Protein AF-A0A4Y8PX05-F1 (afdb_monomer_lite)

Radius of gyration: 33.34 Å; chains: 1; bounding box: 71×63×114 Å

Secondary structure (DSSP, 8-state):
--HHHHHHHHHHHHT--GGGEE-SPEE--SSPEEEES-TTS-BSSPPEEEEE--HHHHHHHHS--HHHHHTTSS---SPPPPPP-GGGTTS-GGGS-HHHHHHHHHHHHHHHHS-GGGGGGGHHHHHHHH-SEEEEEEEEEEEEE-TT-PEEEE-STT--EEEEEEEEEE-TT--EEE-SSEEEEEEEEEE---TT--S-S-S-SEEEEPPPPPPPPPPPPPPPPPPPPPPPPPEE-SSSEEEPPPPPPPPPPPPPPPPPPPPPPPPP---EEEEEEEEESEEEEEEE-PPPPPPPPPPPPPPPPPPPPPPPP-SSSPPPPPPPPPPPPPPPPPPPPPPPPPP--EEEEEEEE-TT-EEEE------PPPPPPPPPPPPPPPPSSSPPPPPPP-PPPPPPPPPPPPPEEEEE----

Foldseek 3Di:
DALVVLVVCLCVVQVNDPVQAAEDEAEFDDAEAECEPAPPDPHPRYWDKTWAAFLVSCLSNQADDLVCCVVVLDDADQDQDDADDPVCLPPDPVPDDPVVVVRLVSLSCCCRHHNNVRHVSCRSSNSVHDPRAMEIEHHYEHYEFDANGEYEYYYHPQHEYEYEYAEYEYEDLGAYEYQYLYEYRYAEYAYDDDPPDPDDRAPARYEFEWAEWAAWAAWAAWAEWAEWAEWAAWDDDPDATPGAWAETAETAETAEIAETGETAEFAATHEYEYEYAEFEAEHAYWFFTAEWHAWHEWHAWHEWHAFHFIHDADPHHDTHFTHEWHETHEIYETHATHFYYATAEYHAEYAYYDHNGDYYYGDDPHQHWHHWHHWYHWHQTHVGVHTHHTHHIYHTHHTHHGYYIYHYHYGHDHDD

pLDDT: mean 93.66, std 8.1, range [41.0, 98.75]

Structure (mmCIF, N/CA/C/O backbone):
data_AF-A0A4Y8PX05-F1
#
_entry.id   AF-A0A4Y8PX05-F1
#
loop_
_atom_site.group_PDB
_atom_site.id
_atom_site.type_symbol
_atom_site.label_atom_id
_atom_site.label_alt_id
_atom_site.label_comp_id
_atom_site.label_asym_id
_atom_site.label_entity_id
_atom_site.label_seq_id
_atom_site.pdbx_PDB_ins_code
_atom_site.Cartn_x
_atom_site.Cartn_y
_atom_site.Cartn_z
_atom_site.occupancy
_atom_site.B_iso_or_equiv
_atom_site.auth_seq_id
_atom_site.auth_comp_id
_atom_site.auth_asym_id
_atom_site.auth_atom_id
_atom_site.pdbx_PDB_model_num
ATOM 1 N N . MET A 1 1 ? -14.700 -0.938 29.124 1.00 70.81 1 MET A N 1
ATOM 2 C CA . MET A 1 1 ? -16.014 -1.398 28.616 1.00 70.81 1 MET A CA 1
ATOM 3 C C . MET A 1 1 ? -15.830 -2.664 27.802 1.00 70.81 1 MET A C 1
ATOM 5 O O . MET A 1 1 ? -14.813 -2.790 27.129 1.00 70.81 1 MET A O 1
ATOM 9 N N . ASN A 1 2 ? -16.780 -3.595 27.876 1.00 78.56 2 ASN A N 1
ATOM 10 C CA . ASN A 1 2 ? -16.803 -4.786 27.026 1.00 78.56 2 ASN A CA 1
ATOM 11 C C . ASN A 1 2 ? -17.489 -4.519 25.677 1.00 78.56 2 ASN A C 1
ATOM 13 O O . ASN A 1 2 ? -18.110 -3.474 25.488 1.00 78.56 2 ASN A O 1
ATOM 17 N N . THR A 1 3 ? -17.350 -5.440 24.724 1.00 86.75 3 THR A N 1
ATOM 18 C CA . THR A 1 3 ? -17.881 -5.292 23.357 1.00 86.75 3 THR A CA 1
ATOM 19 C C . THR A 1 3 ? -19.388 -5.047 23.340 1.00 86.75 3 THR A C 1
ATOM 21 O O . THR A 1 3 ? -19.842 -4.142 22.644 1.00 86.75 3 THR A O 1
ATOM 24 N N . GLN A 1 4 ? -20.165 -5.773 24.148 1.00 87.25 4 GLN A N 1
ATOM 25 C CA . GLN A 1 4 ? -21.619 -5.598 24.238 1.00 87.25 4 GLN A CA 1
ATOM 26 C C . GLN A 1 4 ? -22.018 -4.228 24.802 1.00 87.25 4 GLN A C 1
ATOM 28 O O . GLN A 1 4 ? -22.946 -3.597 24.291 1.00 87.25 4 GLN A O 1
ATOM 33 N N . GLN A 1 5 ? -21.306 -3.736 25.820 1.00 89.06 5 GLN A N 1
ATOM 34 C CA . GLN A 1 5 ? -21.501 -2.392 26.371 1.00 89.06 5 GLN A CA 1
ATOM 35 C C . GLN A 1 5 ? -21.210 -1.322 25.316 1.00 89.06 5 GLN A C 1
ATOM 37 O O . GLN A 1 5 ? -22.035 -0.431 25.126 1.00 89.06 5 GLN A O 1
ATOM 42 N N . ILE A 1 6 ? -20.087 -1.449 24.596 1.00 91.31 6 ILE A N 1
ATOM 43 C CA . ILE A 1 6 ? -19.709 -0.531 23.511 1.00 91.31 6 ILE A CA 1
ATOM 44 C C . ILE A 1 6 ? -20.804 -0.512 22.438 1.00 91.31 6 ILE A C 1
ATOM 46 O O . ILE A 1 6 ? -21.265 0.564 22.067 1.00 91.31 6 ILE A O 1
ATOM 50 N N . ARG A 1 7 ? -21.275 -1.682 21.979 1.00 92.19 7 ARG A N 1
ATOM 51 C CA . ARG A 1 7 ? -22.354 -1.780 20.979 1.00 92.19 7 ARG A CA 1
ATOM 52 C C . ARG A 1 7 ? -23.644 -1.132 21.461 1.00 92.19 7 ARG A C 1
AT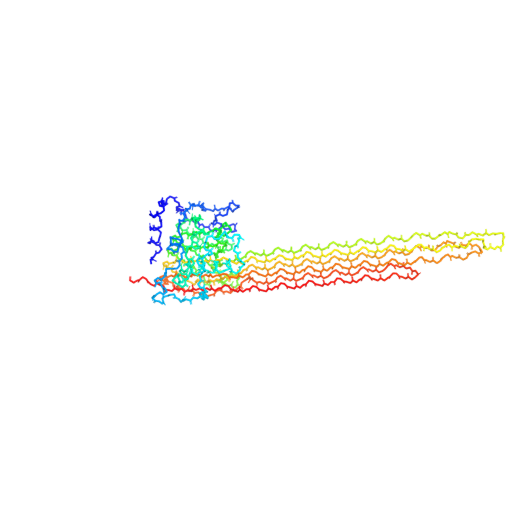OM 54 O O . ARG A 1 7 ? -24.192 -0.291 20.761 1.00 92.19 7 ARG A O 1
ATOM 61 N N . THR A 1 8 ? -24.101 -1.484 22.661 1.00 92.25 8 THR A N 1
ATOM 62 C CA . THR A 1 8 ? -25.366 -0.981 23.219 1.00 92.25 8 THR A CA 1
ATOM 63 C C . THR A 1 8 ? -25.339 0.541 23.353 1.00 92.25 8 THR A C 1
ATOM 65 O O . THR A 1 8 ? -26.287 1.220 22.959 1.00 92.25 8 THR A O 1
ATOM 68 N N . GLN A 1 9 ? -24.238 1.093 23.867 1.00 94.50 9 GLN A N 1
ATOM 69 C CA . GLN A 1 9 ? -24.075 2.538 24.003 1.00 94.50 9 GLN A CA 1
ATOM 70 C C . GLN A 1 9 ? -23.966 3.235 22.646 1.00 94.50 9 GLN A C 1
ATOM 72 O O . GLN A 1 9 ? -24.626 4.253 22.452 1.00 94.50 9 GLN A O 1
ATOM 77 N N . PHE A 1 10 ? -23.202 2.680 21.700 1.00 94.88 10 PHE A N 1
ATOM 78 C CA . PHE A 1 10 ? -23.080 3.219 20.344 1.00 94.88 10 PHE A CA 1
ATOM 79 C C . PHE A 1 10 ? -24.440 3.256 19.639 1.00 94.88 10 PHE A C 1
ATOM 81 O O . PHE A 1 10 ? -24.873 4.303 19.159 1.00 94.88 10 PHE A O 1
ATOM 88 N N . MET A 1 11 ? -25.159 2.133 19.643 1.00 93.94 11 MET A N 1
ATOM 89 C CA . MET A 1 11 ? -26.478 2.023 19.025 1.00 93.94 11 MET A CA 1
ATOM 90 C C . MET A 1 11 ? -27.483 2.976 19.667 1.00 93.94 11 MET A C 1
ATOM 92 O O . MET A 1 11 ? -28.186 3.690 18.957 1.00 93.94 11 MET A O 1
ATOM 96 N N . SER A 1 12 ? -27.493 3.076 20.999 1.00 95.62 12 SER A N 1
ATOM 97 C CA . SER A 1 12 ? -28.341 4.039 21.702 1.00 95.62 12 SER A CA 1
ATOM 98 C C . SER A 1 12 ? -27.972 5.491 21.383 1.00 95.62 12 SER A C 1
ATOM 100 O O . SER A 1 12 ? -28.872 6.312 21.216 1.00 95.62 12 SER A O 1
ATOM 102 N N . ARG A 1 13 ? -26.676 5.829 21.316 1.00 95.94 13 ARG A N 1
ATOM 103 C CA . ARG A 1 13 ? -26.191 7.198 21.071 1.00 95.94 13 ARG A CA 1
ATOM 104 C C . ARG A 1 13 ? -26.544 7.676 19.667 1.00 95.94 13 ARG A C 1
ATOM 106 O O . ARG A 1 13 ? -26.954 8.822 19.505 1.00 95.94 13 ARG A O 1
ATOM 113 N N . PHE A 1 14 ? -26.407 6.796 18.681 1.00 95.62 14 PHE A N 1
ATOM 114 C CA . PHE A 1 14 ? -26.618 7.113 17.268 1.00 95.62 14 PHE A CA 1
ATOM 115 C C . PHE A 1 14 ? -27.957 6.613 16.718 1.00 95.62 14 PHE A C 1
ATOM 117 O O . PHE A 1 14 ? -28.185 6.692 15.515 1.00 95.62 14 PHE A O 1
ATOM 124 N N . GLN A 1 15 ? -28.852 6.144 17.595 1.00 94.56 15 GLN A N 1
ATOM 125 C CA . GLN A 1 15 ? -30.208 5.689 17.259 1.00 94.56 15 GLN A CA 1
ATOM 126 C C . GLN A 1 15 ? -30.222 4.592 16.180 1.00 94.56 15 GLN A C 1
ATOM 128 O O . GLN A 1 15 ? -31.078 4.567 15.299 1.00 94.56 15 GLN A O 1
ATOM 133 N N . ILE A 1 16 ? -29.251 3.684 16.252 1.00 93.75 16 ILE A N 1
ATOM 134 C CA . ILE A 1 16 ? -29.120 2.549 15.340 1.00 93.75 16 ILE A CA 1
ATOM 135 C C . ILE A 1 16 ? -29.913 1.384 15.918 1.00 93.75 16 ILE A C 1
ATOM 137 O O . ILE A 1 16 ? -29.830 1.099 17.112 1.00 93.75 16 ILE A O 1
ATOM 141 N N . SER A 1 17 ? -30.676 0.710 15.065 1.00 91.50 17 SER A N 1
ATOM 142 C CA . SER A 1 17 ? -31.491 -0.436 15.448 1.00 91.50 17 SER A CA 1
ATOM 143 C C . SER A 1 17 ? -30.788 -1.760 15.112 1.00 91.50 17 SER A C 1
ATOM 145 O O . SER A 1 17 ? -29.835 -1.803 14.338 1.00 91.50 17 SER A O 1
ATOM 147 N N . ASP A 1 18 ? -31.247 -2.855 15.717 1.00 90.31 18 ASP A N 1
ATOM 148 C CA . ASP A 1 18 ? -30.697 -4.207 15.532 1.00 90.31 18 ASP A CA 1
ATOM 149 C C . ASP A 1 18 ? -30.927 -4.793 14.127 1.00 90.31 18 ASP A C 1
ATOM 151 O O . ASP A 1 18 ? -30.378 -5.849 13.798 1.00 90.31 18 ASP A O 1
ATOM 155 N N . ASP A 1 19 ? -31.730 -4.121 13.300 1.00 92.50 19 ASP A N 1
ATOM 156 C CA . ASP A 1 19 ? -32.019 -4.489 11.911 1.00 92.50 19 ASP A CA 1
ATOM 157 C C . ASP A 1 19 ? -30.793 -4.431 10.989 1.00 92.50 19 ASP A C 1
ATOM 159 O O . ASP A 1 19 ? -30.768 -5.117 9.969 1.00 92.50 19 ASP A O 1
ATOM 163 N N . ILE A 1 20 ? -29.753 -3.677 11.363 1.00 92.81 20 ILE A N 1
ATOM 164 C CA . ILE A 1 20 ? -28.499 -3.610 10.600 1.00 92.81 20 ILE A CA 1
ATOM 165 C C . ILE A 1 20 ? -27.630 -4.866 10.754 1.00 92.81 20 ILE A C 1
ATOM 167 O O . ILE A 1 20 ? -26.645 -5.028 10.033 1.00 92.81 20 ILE A O 1
ATOM 171 N N . VAL A 1 21 ? -27.941 -5.728 11.727 1.00 94.81 21 VAL A N 1
ATOM 172 C CA . VAL A 1 21 ? -27.135 -6.910 12.040 1.00 94.81 21 VAL A CA 1
ATOM 173 C C . VAL A 1 21 ? -27.549 -8.064 11.138 1.00 94.81 21 VAL A C 1
ATOM 175 O O . VAL A 1 21 ? -28.668 -8.567 11.230 1.00 94.81 21 VAL A O 1
ATOM 178 N N . HIS A 1 22 ? -26.618 -8.545 10.321 1.00 96.69 22 HIS A N 1
ATOM 179 C CA . HIS A 1 22 ? -26.801 -9.756 9.534 1.00 96.69 22 HIS A CA 1
ATOM 180 C C . HIS A 1 22 ? -26.912 -10.979 10.462 1.00 96.69 22 HIS A C 1
ATOM 182 O O . HIS A 1 22 ? -25.967 -11.307 11.180 1.00 96.69 22 HIS A O 1
ATOM 188 N N . LYS A 1 23 ? -28.087 -11.620 10.489 1.00 94.75 23 LYS A N 1
ATOM 189 C CA . LYS A 1 23 ? -28.415 -12.686 11.455 1.00 94.75 23 LYS A CA 1
ATOM 190 C C . LYS A 1 23 ? -28.062 -14.097 10.974 1.00 94.75 23 LYS A C 1
ATOM 192 O O . LYS A 1 23 ? -27.957 -14.996 11.799 1.00 94.75 23 LYS A O 1
ATOM 197 N N . GLU A 1 24 ? -27.913 -14.309 9.668 1.00 95.94 24 GLU A N 1
ATOM 198 C CA . GLU A 1 24 ? -27.517 -15.613 9.128 1.00 95.94 24 GLU A CA 1
ATOM 199 C C . GLU A 1 24 ? -26.008 -15.837 9.290 1.00 95.94 24 GLU A C 1
ATOM 201 O O . GLU A 1 24 ? -25.225 -14.890 9.385 1.00 95.94 24 GLU A O 1
ATOM 206 N N . THR A 1 25 ? -25.585 -17.101 9.339 1.00 97.88 25 THR A N 1
ATOM 207 C CA . THR A 1 25 ? -24.159 -17.430 9.388 1.00 97.88 25 THR A CA 1
ATOM 208 C C . THR A 1 25 ? -23.519 -17.171 8.031 1.00 97.88 25 THR A C 1
ATOM 210 O O . THR A 1 25 ? -23.842 -17.826 7.039 1.00 97.88 25 THR A O 1
ATOM 213 N N . ILE A 1 26 ? -22.540 -16.273 7.998 1.00 98.38 26 ILE A N 1
ATOM 214 C CA . ILE A 1 26 ? -21.726 -16.030 6.808 1.00 98.38 26 ILE A CA 1
ATOM 215 C C . ILE A 1 26 ? -20.645 -17.104 6.758 1.00 98.38 26 ILE A C 1
ATOM 217 O O . ILE A 1 26 ? -19.838 -17.205 7.673 1.00 98.38 26 ILE A O 1
ATOM 221 N N . THR A 1 27 ? -20.594 -17.893 5.688 1.00 98.12 27 THR A N 1
ATOM 222 C CA . THR A 1 27 ? -19.503 -18.854 5.456 1.00 98.12 27 THR A CA 1
ATOM 223 C C . THR A 1 27 ? -18.728 -18.438 4.218 1.00 98.12 27 THR A C 1
ATOM 225 O O . THR A 1 27 ? -19.323 -18.298 3.149 1.00 98.12 27 THR A O 1
ATOM 228 N N . THR A 1 28 ? -17.416 -18.235 4.343 1.00 97.69 28 THR A N 1
ATOM 229 C CA . THR A 1 28 ? -16.597 -17.847 3.190 1.00 97.69 28 THR A CA 1
ATOM 230 C C . THR A 1 28 ? -16.446 -19.015 2.215 1.00 97.69 28 THR A C 1
ATOM 232 O O . THR A 1 28 ? -16.200 -20.151 2.624 1.00 97.69 28 THR A O 1
ATOM 235 N N . ALA A 1 29 ? -16.620 -18.756 0.919 1.00 94.88 29 ALA A N 1
ATOM 236 C CA . ALA A 1 29 ? -16.540 -19.767 -0.134 1.00 94.88 29 ALA A CA 1
ATOM 237 C C . ALA A 1 29 ? -16.280 -19.123 -1.505 1.00 94.88 29 ALA A C 1
ATOM 239 O O . ALA A 1 29 ? -16.597 -17.954 -1.713 1.00 94.88 29 ALA A O 1
ATOM 240 N N . ASN A 1 30 ? -15.788 -19.918 -2.462 1.00 92.38 30 ASN A N 1
ATOM 241 C CA . ASN A 1 30 ? -15.568 -19.518 -3.860 1.00 92.38 30 ASN A CA 1
ATOM 242 C C . ASN A 1 30 ? -14.618 -18.314 -4.027 1.00 92.38 30 ASN A C 1
ATOM 244 O O . ASN A 1 30 ? -14.837 -17.456 -4.880 1.00 92.38 30 ASN A O 1
ATOM 248 N N . GLY A 1 31 ? -13.549 -18.269 -3.230 1.00 92.12 31 GLY A N 1
ATOM 249 C CA . GLY A 1 31 ? -12.584 -17.175 -3.195 1.00 92.12 31 GLY A CA 1
ATOM 250 C C . GLY A 1 31 ? -12.830 -16.206 -2.039 1.00 92.12 31 GLY A C 1
ATOM 251 O O . GLY A 1 31 ? -13.336 -16.579 -0.980 1.00 92.12 31 GLY A O 1
ATOM 252 N N . ALA A 1 32 ? -12.412 -14.954 -2.220 1.00 93.88 32 ALA A N 1
ATOM 253 C CA . ALA A 1 32 ? -12.525 -13.922 -1.197 1.00 93.88 32 ALA A CA 1
ATOM 254 C C . ALA A 1 32 ? -13.992 -13.538 -0.939 1.00 93.88 32 ALA A C 1
ATOM 256 O O . ALA A 1 32 ? -14.739 -13.232 -1.866 1.00 93.88 32 ALA A O 1
ATOM 257 N N . THR A 1 33 ? -14.394 -13.517 0.332 1.00 97.31 33 THR A N 1
ATOM 258 C CA . THR A 1 33 ? -15.701 -13.006 0.768 1.00 97.31 33 THR A CA 1
ATOM 259 C C . THR A 1 33 ? -15.518 -11.622 1.368 1.00 97.31 33 THR A C 1
ATOM 261 O O . THR A 1 33 ? -14.774 -11.467 2.334 1.00 97.31 33 THR A O 1
ATOM 264 N N . TYR A 1 34 ? -16.199 -10.622 0.813 1.00 96.69 34 TYR A N 1
ATOM 265 C CA . TYR A 1 34 ? -16.046 -9.229 1.221 1.00 96.69 34 TYR A CA 1
ATOM 266 C C . TYR A 1 34 ? -17.139 -8.815 2.202 1.00 96.69 34 TYR A C 1
ATOM 268 O O . TYR A 1 34 ? -18.327 -8.973 1.928 1.00 96.69 34 TYR A O 1
ATOM 276 N N . ILE A 1 35 ? -16.729 -8.218 3.317 1.00 97.44 35 ILE A N 1
ATOM 277 C CA . ILE A 1 35 ? -17.552 -7.297 4.097 1.00 97.44 35 ILE A CA 1
ATOM 278 C C . ILE A 1 35 ? -16.902 -5.930 3.899 1.00 97.44 35 ILE A C 1
ATOM 280 O O . ILE A 1 35 ? -15.821 -5.670 4.427 1.00 97.44 35 ILE A O 1
ATOM 284 N N . SER A 1 36 ? -17.508 -5.107 3.046 1.00 95.88 36 SER A N 1
ATOM 285 C CA . SER A 1 36 ? -16.877 -3.904 2.509 1.00 95.88 36 SER A CA 1
ATOM 286 C C . SER A 1 36 ? -17.795 -2.688 2.502 1.00 95.88 36 SER A C 1
ATOM 288 O O . SER A 1 36 ? -18.984 -2.784 2.188 1.00 95.88 36 SER A O 1
ATOM 290 N N . ALA A 1 37 ? -17.205 -1.530 2.805 1.00 94.88 37 ALA A N 1
ATOM 291 C CA . ALA A 1 37 ? -17.809 -0.220 2.580 1.00 94.88 37 ALA A CA 1
ATOM 292 C C . ALA A 1 37 ? -17.527 0.344 1.172 1.00 94.88 37 ALA A C 1
ATOM 294 O O . ALA A 1 37 ? -18.090 1.379 0.809 1.00 94.88 37 ALA A O 1
ATOM 295 N N . HIS A 1 38 ? -16.655 -0.296 0.387 1.00 92.19 38 HIS A N 1
ATOM 296 C CA . HIS A 1 38 ? -16.321 0.150 -0.961 1.00 92.19 38 HIS A CA 1
ATOM 297 C C . HIS A 1 38 ? -17.469 -0.164 -1.937 1.00 92.19 38 HIS A C 1
ATOM 299 O O . HIS A 1 38 ? -17.958 -1.295 -1.957 1.00 92.19 38 HIS A O 1
ATOM 305 N N . PRO A 1 39 ? -17.911 0.798 -2.769 1.00 89.62 39 PRO A N 1
ATOM 306 C CA . PRO A 1 39 ? -19.072 0.612 -3.643 1.00 89.62 39 PRO A CA 1
ATOM 307 C C . PRO A 1 39 ? -18.864 -0.432 -4.749 1.00 89.62 39 PRO A C 1
ATOM 309 O O . PRO A 1 39 ? -19.841 -1.019 -5.210 1.00 89.62 39 PRO A O 1
ATOM 312 N N . ASP A 1 40 ? -17.615 -0.667 -5.159 1.00 90.50 40 ASP A N 1
ATOM 313 C CA . ASP A 1 40 ? -17.284 -1.630 -6.221 1.00 90.50 40 ASP A CA 1
ATOM 314 C C . ASP A 1 40 ? -17.103 -3.068 -5.706 1.00 90.50 40 ASP A C 1
ATOM 316 O O . ASP A 1 40 ? -17.018 -4.004 -6.503 1.00 90.50 40 ASP A O 1
ATOM 320 N N . ASP A 1 41 ? -17.071 -3.265 -4.385 1.00 90.19 41 ASP A N 1
ATOM 321 C CA . ASP A 1 41 ? -16.949 -4.593 -3.795 1.00 90.19 41 ASP A CA 1
ATOM 322 C C . ASP A 1 41 ? -18.327 -5.246 -3.660 1.00 90.19 41 ASP A C 1
ATOM 324 O O . ASP A 1 41 ? -19.294 -4.650 -3.175 1.00 90.19 41 ASP A O 1
ATOM 328 N N . GLN A 1 42 ? -18.420 -6.530 -4.007 1.00 92.62 42 GLN A N 1
ATOM 329 C CA . GLN A 1 42 ? -19.632 -7.310 -3.774 1.00 92.62 42 GLN A CA 1
ATOM 330 C C . GLN A 1 42 ? -19.723 -7.727 -2.295 1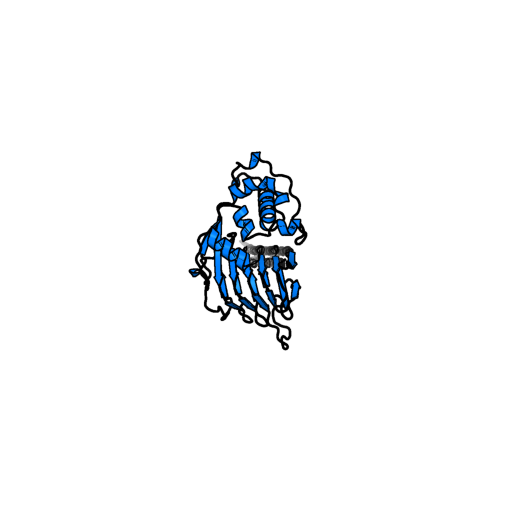.00 92.62 42 GLN A C 1
ATOM 332 O O . GLN A 1 42 ? -19.427 -8.865 -1.931 1.00 92.62 42 GLN A O 1
ATOM 337 N N . SER A 1 43 ? -20.121 -6.786 -1.436 1.00 96.00 43 SER A N 1
ATOM 338 C CA . SER A 1 43 ? -20.213 -7.008 0.010 1.00 96.00 43 SER A CA 1
ATOM 339 C C . SER A 1 43 ? -21.400 -7.897 0.402 1.00 96.00 43 SER A C 1
ATOM 341 O O . SER A 1 43 ? -22.538 -7.650 -0.011 1.00 96.00 43 SER A O 1
ATOM 343 N N . VAL A 1 44 ? -21.159 -8.892 1.264 1.00 96.62 44 VAL A N 1
ATOM 344 C CA . VAL A 1 44 ? -22.216 -9.758 1.824 1.00 96.62 44 VAL A CA 1
ATOM 345 C C . VAL A 1 44 ? -23.001 -9.088 2.958 1.00 96.62 44 VAL A C 1
ATOM 347 O O . VAL A 1 44 ? -24.144 -9.460 3.218 1.00 96.62 44 VAL A O 1
ATOM 350 N N . VAL A 1 45 ? -22.432 -8.058 3.595 1.00 96.25 45 VAL A N 1
ATOM 351 C CA . VAL A 1 45 ? -23.119 -7.202 4.578 1.00 96.25 45 VAL A CA 1
ATOM 352 C C . VAL A 1 45 ? -23.044 -5.760 4.103 1.00 96.25 45 VAL A C 1
ATOM 354 O O . VAL A 1 45 ? -21.961 -5.216 3.899 1.00 96.25 45 VAL A O 1
ATOM 357 N N . LYS A 1 46 ? -24.197 -5.121 3.911 1.00 91.88 46 LYS A N 1
ATOM 358 C CA . LYS A 1 46 ? -24.237 -3.734 3.437 1.00 91.88 46 LYS A CA 1
ATOM 359 C C . LYS A 1 46 ? -23.813 -2.767 4.549 1.00 91.88 46 LYS A C 1
ATOM 361 O O . LYS A 1 46 ? -24.208 -2.979 5.696 1.00 91.88 46 LYS A O 1
ATOM 366 N N . PRO A 1 47 ? -23.064 -1.701 4.227 1.00 95.62 47 PRO A N 1
ATOM 367 C CA . PRO A 1 47 ? -22.707 -0.688 5.206 1.00 95.62 47 PRO A CA 1
ATOM 368 C C . PRO A 1 47 ? -23.916 0.171 5.591 1.00 95.62 47 PRO A C 1
ATOM 370 O O . PRO A 1 47 ? -24.650 0.662 4.731 1.00 95.62 47 PRO A O 1
ATOM 373 N N . THR A 1 48 ? -24.067 0.412 6.890 1.00 95.94 48 THR A N 1
ATOM 374 C CA . THR A 1 48 ? -24.895 1.486 7.442 1.00 95.94 48 THR A CA 1
ATOM 375 C C . THR A 1 48 ? -23.990 2.661 7.776 1.00 95.94 48 THR A C 1
ATOM 377 O O . THR A 1 48 ? -23.042 2.520 8.546 1.00 95.94 48 THR A O 1
ATOM 380 N N . PHE A 1 49 ? -24.272 3.829 7.209 1.00 95.31 49 PHE A N 1
ATOM 381 C CA . PHE A 1 49 ? -23.462 5.019 7.446 1.00 95.31 49 PHE A CA 1
ATOM 382 C C . PHE A 1 49 ? -23.996 5.840 8.616 1.00 95.31 49 PHE A C 1
ATOM 384 O O . PHE A 1 49 ? -25.178 6.175 8.665 1.00 95.31 49 PHE A O 1
ATOM 391 N N . VAL A 1 50 ? -23.098 6.205 9.527 1.00 96.00 50 VAL A N 1
ATOM 392 C CA . VAL A 1 50 ? -23.403 6.947 10.752 1.00 96.00 50 VAL A CA 1
ATOM 393 C C . VAL A 1 50 ? -22.555 8.210 10.785 1.00 96.00 50 VAL A C 1
ATOM 395 O O . VAL A 1 50 ? -21.341 8.153 10.598 1.00 96.00 50 VAL A O 1
ATOM 398 N N . THR A 1 51 ? -23.170 9.365 11.026 1.00 96.38 51 THR A N 1
ATOM 399 C CA . THR A 1 51 ? -22.423 10.613 11.218 1.00 96.38 51 THR A CA 1
ATOM 400 C C . THR A 1 51 ? -21.898 10.685 12.647 1.00 96.38 51 THR A C 1
ATOM 402 O O . THR A 1 51 ? -22.679 10.720 13.596 1.00 96.38 51 THR A O 1
ATOM 405 N N . ILE A 1 52 ? -20.577 10.749 12.793 1.00 96.62 52 ILE A N 1
ATOM 406 C CA . ILE A 1 52 ? -19.900 10.924 14.076 1.00 96.62 52 ILE A CA 1
ATOM 407 C C . ILE A 1 52 ? -19.571 12.412 14.245 1.00 96.62 52 ILE A C 1
ATOM 409 O O . ILE A 1 52 ? -18.802 12.954 13.444 1.00 96.62 52 ILE A O 1
ATOM 413 N N . PRO A 1 53 ? -20.164 13.103 15.236 1.00 96.62 53 PRO A N 1
ATOM 414 C CA . PRO A 1 53 ? -20.094 14.557 15.312 1.00 96.62 53 PRO A CA 1
ATOM 415 C C . PRO A 1 53 ? -18.781 15.061 15.910 1.00 96.62 53 PRO A C 1
ATOM 417 O O . PRO A 1 53 ? -18.367 16.176 15.589 1.00 96.62 53 PRO A O 1
ATOM 420 N N . SER A 1 54 ? -18.117 14.266 16.753 1.00 97.19 54 SER A N 1
ATOM 421 C CA . SER A 1 54 ? -16.900 14.693 17.434 1.00 97.19 54 SER A CA 1
ATOM 422 C C . SER A 1 54 ? -15.799 13.643 17.457 1.00 97.19 54 SER A C 1
ATOM 424 O O . SER A 1 54 ? -16.051 12.437 17.389 1.00 97.19 54 SER A O 1
ATOM 426 N N . ILE A 1 55 ? -14.562 14.120 17.608 1.00 96.75 55 ILE A N 1
ATOM 427 C CA . ILE A 1 55 ? -13.404 13.248 17.815 1.00 96.75 55 ILE A CA 1
ATOM 428 C C . ILE A 1 55 ? -13.501 12.449 19.122 1.00 96.75 55 ILE A C 1
ATOM 430 O O . ILE A 1 55 ? -13.011 11.322 19.187 1.00 96.75 55 ILE A O 1
ATOM 434 N N . ASP A 1 56 ? -14.161 12.995 20.145 1.00 97.12 56 ASP A N 1
ATOM 435 C CA . ASP A 1 56 ? -14.369 12.303 21.418 1.00 97.12 56 ASP A CA 1
ATOM 436 C C . ASP A 1 56 ? -15.311 11.112 21.247 1.00 97.12 56 ASP A C 1
ATOM 438 O O . ASP A 1 56 ? -14.969 10.014 21.681 1.00 97.12 56 ASP A O 1
ATOM 442 N N . ASP A 1 57 ? -16.435 11.295 20.542 1.00 95.56 57 ASP A N 1
ATOM 443 C CA . ASP A 1 57 ? -17.337 10.184 20.216 1.00 95.56 57 ASP A CA 1
ATOM 444 C C . ASP A 1 57 ? -16.599 9.126 19.378 1.00 95.56 57 ASP A C 1
ATOM 446 O O . ASP A 1 57 ? -16.747 7.922 19.592 1.00 95.56 57 ASP A O 1
ATOM 450 N N . PHE A 1 58 ? -15.751 9.558 18.439 1.00 95.31 58 PHE A N 1
ATOM 451 C CA . PHE A 1 58 ? -14.965 8.630 17.629 1.00 95.31 58 PHE A CA 1
ATOM 452 C C . PHE A 1 58 ? -13.946 7.842 18.467 1.00 95.31 58 PHE A C 1
ATOM 454 O O . PHE A 1 58 ? -13.808 6.632 18.281 1.00 95.31 58 PHE A O 1
ATOM 461 N N . LYS A 1 59 ? -13.278 8.482 19.435 1.00 94.81 59 LYS A N 1
ATOM 462 C CA . LYS A 1 59 ? -12.372 7.807 20.378 1.00 94.81 59 LYS A CA 1
ATOM 463 C C . LYS A 1 59 ? -13.126 6.848 21.298 1.00 94.81 59 LYS A C 1
ATOM 465 O O . LYS A 1 59 ? -12.644 5.741 21.522 1.00 94.81 59 LYS A O 1
ATOM 470 N N . GLU A 1 60 ? -14.284 7.249 21.819 1.00 93.19 60 GLU A N 1
ATOM 471 C CA . GLU A 1 60 ? -15.084 6.454 22.758 1.00 93.19 60 GLU A CA 1
ATOM 472 C C . GLU A 1 60 ? -15.451 5.083 22.168 1.00 93.19 60 GLU A C 1
ATOM 474 O O . GLU A 1 60 ? -15.290 4.055 22.833 1.00 93.19 60 GLU A O 1
ATOM 479 N N . PHE A 1 61 ? -15.869 5.048 20.899 1.00 90.94 61 PHE A N 1
ATOM 480 C CA . PHE A 1 61 ? -16.345 3.817 20.258 1.00 90.94 61 PHE A CA 1
ATOM 481 C C . PHE A 1 61 ? -15.299 3.130 19.364 1.00 90.94 61 PHE A C 1
ATOM 483 O O . PHE A 1 61 ? -15.240 1.896 19.321 1.00 90.94 61 PHE A O 1
ATOM 490 N N . GLY A 1 62 ? -14.450 3.904 18.682 1.00 88.44 62 GLY A N 1
ATOM 491 C CA . GLY A 1 62 ? -13.451 3.414 17.723 1.00 88.44 62 GLY A CA 1
ATOM 492 C C . GLY A 1 62 ? -12.009 3.363 18.241 1.00 88.44 62 GLY A C 1
ATOM 493 O O . GLY A 1 62 ? -11.165 2.686 17.650 1.00 88.44 62 GLY A O 1
ATOM 494 N N . GLY A 1 63 ? -11.715 4.055 19.343 1.00 91.31 63 GLY A N 1
ATOM 495 C CA . GLY A 1 63 ? -10.361 4.271 19.852 1.00 91.31 63 GLY A CA 1
ATOM 496 C C . GLY A 1 63 ? -9.988 3.466 21.098 1.00 91.31 63 GLY A C 1
ATOM 497 O O . GLY A 1 63 ? -10.752 2.654 21.622 1.00 91.31 63 GLY A O 1
ATOM 498 N N . ASN A 1 64 ? -8.774 3.692 21.595 1.00 90.75 64 ASN A N 1
ATOM 499 C CA . ASN A 1 64 ? -8.317 3.150 22.873 1.00 90.75 64 ASN A CA 1
ATOM 500 C C . ASN A 1 64 ? -8.706 4.115 24.011 1.00 90.75 64 ASN A C 1
ATOM 502 O O . ASN A 1 64 ? -8.353 5.299 23.938 1.00 90.75 64 ASN A O 1
ATOM 506 N N . PRO A 1 65 ? -9.419 3.651 25.059 1.00 91.06 65 PRO A N 1
ATOM 507 C CA . PRO A 1 65 ? -9.785 4.497 26.192 1.00 91.06 65 PRO A CA 1
ATOM 508 C C . PRO A 1 65 ? -8.556 5.011 26.950 1.00 91.06 65 PRO A C 1
ATOM 510 O O . PRO A 1 65 ? -7.642 4.242 27.248 1.00 91.06 65 PRO A O 1
ATOM 513 N N . ASP A 1 66 ? -8.566 6.292 27.329 1.00 92.44 66 ASP A N 1
ATOM 514 C CA . ASP A 1 66 ? -7.469 6.909 28.092 1.00 92.44 66 ASP A CA 1
ATOM 515 C C . ASP A 1 66 ? -7.266 6.273 29.473 1.00 92.44 66 ASP A C 1
ATOM 517 O O . ASP A 1 66 ? -6.141 6.219 29.964 1.00 92.44 66 ASP A O 1
ATOM 521 N N . GLU A 1 67 ? -8.336 5.748 30.075 1.00 90.88 67 GLU A N 1
ATOM 522 C CA . GLU A 1 67 ? -8.281 5.051 31.362 1.00 90.88 67 GLU A CA 1
ATOM 523 C C . GLU A 1 67 ? -7.299 3.876 31.334 1.00 90.88 67 GLU A C 1
ATOM 525 O O . GLU A 1 67 ? -6.558 3.689 32.292 1.00 90.88 67 GLU A O 1
ATOM 530 N N . LEU A 1 68 ? -7.204 3.151 30.213 1.00 89.25 68 LEU A N 1
ATOM 531 C CA . LEU A 1 68 ? -6.276 2.026 30.096 1.00 89.25 68 LEU A CA 1
ATOM 532 C C . LEU A 1 68 ? -4.807 2.475 30.111 1.00 89.25 68 LEU A C 1
ATOM 534 O O . LEU A 1 68 ? -3.939 1.721 30.541 1.00 89.25 68 LEU A O 1
ATOM 538 N N . TYR A 1 69 ? -4.511 3.697 29.664 1.00 90.31 69 TYR A N 1
ATOM 539 C CA . TYR A 1 69 ? -3.174 4.280 29.798 1.00 90.31 69 TYR A CA 1
ATOM 540 C C . TYR A 1 69 ? -2.933 4.769 31.226 1.00 90.31 69 TYR A C 1
ATOM 542 O O . TYR A 1 69 ? -1.868 4.526 31.785 1.00 90.31 69 TYR A O 1
ATOM 550 N N . ALA A 1 70 ? -3.937 5.398 31.846 1.00 88.69 70 ALA A N 1
ATOM 551 C CA . ALA A 1 70 ? -3.851 5.872 33.227 1.00 88.69 70 ALA A CA 1
ATOM 552 C C . ALA A 1 70 ? -3.641 4.727 34.237 1.00 88.69 70 ALA A C 1
ATOM 554 O O . ALA A 1 70 ? -2.945 4.905 35.237 1.00 88.69 70 ALA A O 1
ATOM 555 N N . THR A 1 71 ? -4.198 3.542 33.967 1.00 87.25 71 THR A N 1
ATOM 556 C CA . THR A 1 71 ? -4.027 2.328 34.782 1.00 87.25 71 THR A CA 1
ATOM 557 C C . THR A 1 71 ? -2.831 1.465 34.360 1.00 87.25 71 THR A C 1
ATOM 559 O O . THR A 1 71 ? -2.620 0.401 34.940 1.00 87.25 71 THR A O 1
ATOM 562 N N . ASN A 1 72 ? -2.022 1.908 33.386 1.00 85.44 72 ASN A N 1
ATOM 563 C CA . ASN A 1 72 ? -0.897 1.166 32.793 1.00 85.44 72 ASN A CA 1
ATOM 564 C C . ASN A 1 72 ? -1.273 -0.197 32.177 1.00 85.44 72 ASN A C 1
ATOM 566 O O . ASN A 1 72 ? -0.414 -1.062 32.006 1.00 85.44 72 ASN A O 1
ATOM 570 N N . GLN A 1 73 ? -2.542 -0.396 31.817 1.00 84.75 73 GLN A N 1
ATOM 571 C CA . GLN A 1 73 ? -2.983 -1.552 31.031 1.00 84.75 73 GLN A CA 1
ATOM 572 C C . GLN A 1 73 ? -2.577 -1.423 29.555 1.00 84.75 73 GLN A C 1
ATOM 574 O O . GLN A 1 73 ? -2.407 -2.431 28.875 1.00 84.75 73 GLN A O 1
ATOM 579 N N . LEU A 1 74 ? -2.380 -0.191 29.074 1.00 86.38 74 LEU A N 1
ATOM 580 C CA . LEU A 1 74 ? -1.759 0.136 27.793 1.00 86.38 74 LEU A CA 1
ATOM 581 C C . LEU A 1 74 ? -0.528 1.019 28.007 1.00 86.38 74 LEU A C 1
ATOM 583 O O . LEU A 1 74 ? -0.552 1.969 28.786 1.00 86.38 74 LEU A O 1
ATOM 587 N N . SER A 1 75 ? 0.541 0.742 27.261 1.00 85.44 75 SER A N 1
ATOM 588 C CA . SER A 1 75 ? 1.735 1.593 27.243 1.00 85.44 75 SER A CA 1
ATOM 589 C C . SER A 1 75 ? 1.600 2.722 26.221 1.00 85.44 75 SER A C 1
ATOM 591 O O . SER A 1 75 ? 1.112 2.518 25.102 1.00 85.44 75 SER A O 1
ATOM 593 N N . VAL A 1 76 ? 2.080 3.914 26.583 1.00 86.88 76 VAL A N 1
ATOM 594 C CA . VAL A 1 76 ? 2.253 5.021 25.633 1.00 86.88 76 VAL A CA 1
ATOM 595 C C . VAL A 1 76 ? 3.282 4.606 24.582 1.00 86.88 76 VAL A C 1
ATOM 597 O O . VAL A 1 76 ? 4.373 4.155 24.922 1.00 86.88 76 VAL A O 1
ATOM 600 N N . HIS A 1 77 ? 2.918 4.729 23.308 1.00 85.25 77 HIS A N 1
ATOM 601 C CA . HIS A 1 77 ? 3.713 4.209 22.190 1.00 85.25 77 HIS A CA 1
ATOM 602 C C . HIS A 1 77 ? 3.779 5.151 20.979 1.00 85.25 77 HIS A C 1
ATOM 604 O O . HIS A 1 77 ? 4.546 4.894 20.056 1.00 85.25 77 HIS A O 1
ATOM 610 N N . HIS A 1 78 ? 2.999 6.235 20.980 1.00 87.12 78 HIS A N 1
ATOM 611 C CA . HIS A 1 78 ? 3.147 7.317 20.009 1.00 87.12 78 HIS A CA 1
ATOM 612 C C . HIS A 1 78 ? 4.228 8.280 20.483 1.00 87.12 78 HIS A C 1
ATOM 614 O O . HIS A 1 78 ? 4.357 8.537 21.685 1.00 87.12 78 HIS A O 1
ATOM 620 N N . ALA A 1 79 ? 5.018 8.789 19.542 1.00 87.88 79 ALA A N 1
ATOM 621 C CA . ALA A 1 79 ? 6.065 9.740 19.872 1.00 87.88 79 ALA A CA 1
ATOM 622 C C . ALA A 1 79 ? 5.437 11.065 20.348 1.00 87.88 79 ALA A C 1
ATOM 624 O O . ALA A 1 79 ? 4.388 11.469 19.843 1.00 87.88 79 ALA A O 1
ATOM 625 N N . PRO A 1 80 ? 6.052 11.755 21.322 1.00 90.88 80 PRO A N 1
ATOM 626 C CA . PRO A 1 80 ? 5.534 13.033 21.784 1.00 90.88 80 PRO A CA 1
ATOM 627 C C . PRO A 1 80 ? 5.561 14.062 20.650 1.00 90.88 80 PRO A C 1
ATOM 629 O O . PRO A 1 80 ? 6.520 14.131 19.880 1.00 90.88 80 PRO A O 1
ATOM 632 N N . LEU A 1 81 ? 4.516 14.882 20.584 1.00 94.69 81 LEU A N 1
ATOM 633 C CA . LEU A 1 81 ? 4.416 16.014 19.670 1.00 94.69 81 LEU A CA 1
ATOM 634 C C . LEU A 1 81 ? 4.667 17.317 20.421 1.00 94.69 81 LEU A C 1
ATOM 636 O O . LEU A 1 81 ? 4.319 17.458 21.594 1.00 94.69 81 LEU A O 1
ATOM 640 N N . THR A 1 82 ? 5.244 18.293 19.726 1.00 95.00 82 THR A N 1
ATOM 641 C CA . THR A 1 82 ? 5.221 19.680 20.195 1.00 95.00 82 THR A CA 1
ATOM 642 C C . THR A 1 82 ? 3.783 20.175 20.244 1.00 95.00 82 THR A C 1
ATOM 644 O O . THR A 1 82 ? 2.970 19.776 19.412 1.00 95.00 82 THR A O 1
ATOM 647 N N . GLU A 1 83 ? 3.454 21.045 21.196 1.00 96.44 83 GLU A N 1
ATOM 648 C CA . GLU A 1 83 ? 2.098 21.583 21.315 1.00 96.44 83 GLU A CA 1
ATOM 649 C C . GLU A 1 83 ? 1.647 22.299 20.037 1.00 96.44 83 GLU A C 1
ATOM 651 O O . GLU A 1 83 ? 2.430 22.991 19.380 1.00 96.44 83 GLU A O 1
ATOM 656 N N . TRP A 1 84 ? 0.367 22.138 19.696 1.00 97.31 84 TRP A N 1
ATOM 657 C CA . TRP A 1 84 ? -0.217 22.811 18.544 1.00 97.31 84 TRP A CA 1
ATOM 658 C C . TRP A 1 84 ? -0.261 24.326 18.753 1.00 97.31 84 TRP A C 1
ATOM 660 O O . TRP A 1 84 ? -0.664 24.826 19.806 1.00 97.31 84 TRP A O 1
ATOM 670 N N . ASN A 1 85 ? 0.091 25.080 17.714 1.00 96.56 85 ASN A N 1
ATOM 671 C CA . ASN A 1 85 ? -0.052 26.527 17.729 1.00 96.56 85 ASN A CA 1
ATOM 672 C C . ASN A 1 85 ? -1.523 26.912 17.505 1.00 96.56 85 ASN A C 1
ATOM 674 O O . ASN A 1 85 ? -2.000 26.907 16.373 1.00 96.56 85 ASN A O 1
ATOM 678 N N . ALA A 1 86 ? -2.220 27.331 18.564 1.00 95.19 86 ALA A N 1
ATOM 679 C CA . ALA A 1 86 ? -3.642 27.688 18.519 1.00 95.19 86 ALA A CA 1
ATOM 680 C C . ALA A 1 86 ? -4.007 28.754 17.460 1.00 95.19 86 ALA A C 1
ATOM 682 O O . ALA A 1 86 ? -5.120 28.745 16.939 1.00 95.19 86 ALA A O 1
ATOM 683 N N . SER A 1 87 ? -3.078 29.637 17.067 1.00 95.69 87 SER A N 1
ATOM 684 C CA . SER A 1 87 ? -3.323 30.609 15.982 1.00 95.69 87 SER A CA 1
ATOM 685 C C . SER A 1 87 ? -3.501 29.961 14.601 1.00 95.69 87 SER A C 1
ATOM 687 O O . SER A 1 87 ? -4.004 30.598 13.676 1.00 95.69 87 SER A O 1
ATOM 689 N N . ARG A 1 88 ? -3.098 28.693 14.457 1.00 96.50 88 ARG A N 1
ATOM 690 C CA . ARG A 1 88 ? -3.189 27.911 13.220 1.00 96.50 88 ARG A CA 1
ATOM 691 C C . ARG A 1 88 ? -4.471 27.087 13.128 1.00 96.50 88 ARG A C 1
ATOM 693 O O . ARG A 1 88 ? -4.775 26.616 12.041 1.00 96.50 88 ARG A O 1
ATOM 700 N N . THR A 1 89 ? -5.252 26.961 14.204 1.00 96.38 89 THR A N 1
ATOM 701 C CA . THR A 1 89 ? -6.523 26.206 14.216 1.00 96.38 89 THR A CA 1
ATOM 702 C C . THR A 1 89 ? -7.513 26.713 13.166 1.00 96.38 89 THR A C 1
ATOM 704 O O . THR A 1 89 ? -8.234 25.935 12.550 1.00 96.38 89 THR A O 1
ATOM 707 N N . GLU A 1 90 ? -7.528 28.023 12.915 1.00 96.56 90 GLU A N 1
ATOM 708 C CA . GLU A 1 90 ? -8.461 28.625 11.962 1.00 96.56 90 GLU A CA 1
ATOM 709 C C . GLU A 1 90 ? -8.015 28.540 10.496 1.00 96.56 90 GLU A C 1
ATOM 711 O O . GLU A 1 90 ? -8.804 28.834 9.597 1.00 96.56 90 GLU A O 1
ATOM 716 N N . VAL A 1 91 ? -6.778 28.113 10.242 1.00 96.50 91 VAL A N 1
ATOM 717 C CA . VAL A 1 91 ? -6.184 28.077 8.902 1.00 96.50 91 VAL A CA 1
ATOM 718 C C . VAL A 1 91 ? -6.762 26.903 8.105 1.00 96.50 91 VAL A C 1
ATOM 720 O O . VAL A 1 91 ? -6.808 25.789 8.623 1.00 96.50 91 VAL A O 1
ATOM 723 N N . PRO A 1 92 ? -7.183 27.089 6.839 1.00 96.62 92 PRO A N 1
ATOM 724 C CA . PRO A 1 92 ? -7.660 25.987 6.006 1.00 96.62 92 PRO A CA 1
ATOM 725 C C . PRO A 1 92 ? -6.620 24.868 5.866 1.00 96.62 92 PRO A C 1
ATOM 727 O O . PRO A 1 92 ? -5.437 25.138 5.661 1.00 96.62 92 PRO A O 1
ATOM 730 N N . TYR A 1 93 ? -7.059 23.602 5.884 1.00 94.19 93 TYR A N 1
ATOM 731 C CA . TYR A 1 93 ? -6.153 22.444 5.819 1.00 94.19 93 TYR A CA 1
ATOM 732 C C . TYR A 1 93 ? -5.202 22.497 4.611 1.00 94.19 93 TYR A C 1
ATOM 734 O O . TYR A 1 93 ? -4.027 22.155 4.718 1.00 94.19 93 TYR A O 1
ATOM 742 N N . SER A 1 94 ? -5.672 22.982 3.456 1.00 96.00 94 SER A N 1
ATOM 743 C CA . SER A 1 94 ? -4.857 23.140 2.244 1.00 96.00 94 SER A CA 1
ATOM 744 C C . SER A 1 94 ? -3.653 24.069 2.434 1.00 96.00 94 SER A C 1
ATOM 746 O O . SER A 1 94 ? -2.610 23.821 1.828 1.00 96.00 94 SER A O 1
ATOM 748 N N . GLU A 1 95 ? -3.772 25.074 3.302 1.00 97.00 95 GLU A N 1
ATOM 749 C CA . GLU A 1 95 ? -2.766 26.111 3.581 1.00 97.00 95 GLU A CA 1
ATOM 750 C C . GLU A 1 95 ? -1.829 25.758 4.747 1.00 97.00 95 GLU A C 1
ATOM 752 O O . GLU A 1 95 ? -0.883 26.494 5.045 1.00 97.00 95 GLU A O 1
ATOM 757 N N . LEU A 1 96 ? -2.061 24.624 5.411 1.00 96.94 96 LEU A N 1
ATOM 758 C CA . LEU A 1 96 ? -1.123 24.093 6.391 1.00 96.94 96 LEU A CA 1
ATOM 759 C C . LEU A 1 96 ? 0.157 23.611 5.702 1.00 96.94 96 LEU A C 1
ATOM 761 O O . LEU A 1 96 ? 0.138 23.046 4.598 1.00 96.94 96 LEU A O 1
ATOM 765 N N . THR A 1 97 ? 1.281 23.824 6.377 1.00 97.00 97 THR A N 1
ATOM 766 C CA . THR A 1 97 ? 2.585 23.322 5.945 1.00 97.00 97 THR A CA 1
ATOM 767 C C . THR A 1 97 ? 2.601 21.793 5.948 1.00 97.00 97 THR A C 1
ATOM 769 O O . THR A 1 97 ? 1.786 21.139 6.602 1.00 97.00 97 THR A O 1
ATOM 772 N N . THR A 1 98 ? 3.554 21.196 5.231 1.00 96.38 98 THR A N 1
ATOM 773 C CA . THR A 1 98 ? 3.738 19.737 5.228 1.00 96.38 98 THR A CA 1
ATOM 774 C C . THR A 1 98 ? 3.953 19.187 6.639 1.00 96.38 98 THR A C 1
ATOM 776 O O . THR A 1 98 ? 3.397 18.143 6.966 1.00 96.38 98 THR A O 1
ATOM 779 N N . GLN A 1 99 ? 4.701 19.906 7.483 1.00 95.88 99 GLN A N 1
ATOM 780 C CA . GLN A 1 99 ? 4.940 19.495 8.866 1.00 95.88 99 GLN A CA 1
ATOM 781 C C . GLN A 1 99 ? 3.657 19.548 9.699 1.00 95.88 99 GLN A C 1
ATOM 783 O O . GLN A 1 99 ? 3.323 18.570 10.347 1.00 95.88 99 GLN A O 1
ATOM 788 N N . GLU A 1 100 ? 2.881 20.631 9.619 1.00 96.75 100 GLU A N 1
ATOM 789 C CA . GLU A 1 100 ? 1.623 20.751 10.373 1.00 96.75 100 GLU A CA 1
ATOM 790 C C . GLU A 1 100 ? 0.595 19.689 9.971 1.00 96.75 100 GLU A C 1
ATOM 792 O O . GLU A 1 100 ? -0.120 19.163 10.821 1.00 96.75 100 GLU A O 1
ATOM 797 N N . LYS A 1 101 ? 0.529 19.338 8.680 1.00 96.56 101 LYS A N 1
ATOM 798 C CA . LYS A 1 101 ? -0.313 18.231 8.201 1.00 96.56 101 LYS A CA 1
ATOM 799 C C . LYS A 1 101 ? 0.142 16.898 8.791 1.00 96.56 101 LYS A C 1
ATOM 801 O O . LYS A 1 101 ? -0.702 16.119 9.231 1.00 96.56 101 LYS A O 1
ATOM 806 N N . ALA A 1 102 ? 1.452 16.650 8.821 1.00 94.44 102 ALA A N 1
ATOM 807 C CA . ALA A 1 102 ? 2.021 15.451 9.429 1.00 94.44 102 ALA A CA 1
ATOM 808 C C . ALA A 1 102 ? 1.746 15.398 10.943 1.00 94.44 102 ALA A C 1
ATOM 810 O O . ALA A 1 102 ? 1.306 14.362 11.439 1.00 94.44 102 ALA A O 1
ATOM 811 N N . ASP A 1 103 ? 1.909 16.517 11.651 1.00 96.75 103 ASP A N 1
ATOM 812 C CA . ASP A 1 103 ? 1.637 16.626 13.087 1.00 96.75 103 ASP A CA 1
ATOM 813 C C . ASP A 1 103 ? 0.149 16.422 13.390 1.00 96.75 103 ASP A C 1
ATOM 815 O O . ASP A 1 103 ? -0.180 15.685 14.312 1.00 96.75 103 ASP A O 1
ATOM 819 N N . LEU A 1 104 ? -0.766 16.980 12.585 1.00 96.88 104 LEU A N 1
ATOM 820 C CA . LEU A 1 104 ? -2.204 16.714 12.715 1.00 96.88 104 LEU A CA 1
ATOM 821 C C . LEU A 1 104 ? -2.546 15.242 12.472 1.00 96.88 104 LEU A C 1
ATOM 823 O O . LEU A 1 104 ? -3.373 14.693 13.194 1.00 96.88 104 LEU A O 1
ATOM 827 N N . CYS A 1 105 ? -1.933 14.589 11.481 1.00 93.12 105 CYS A N 1
ATOM 828 C CA . CYS A 1 105 ? -2.149 13.159 11.241 1.00 93.12 105 CYS A CA 1
ATOM 829 C C . CYS A 1 105 ? -1.647 12.314 12.422 1.00 93.12 105 CYS A C 1
ATOM 831 O O . CYS A 1 105 ? -2.347 11.414 12.888 1.00 93.12 105 CYS A O 1
ATOM 833 N N . HIS A 1 106 ? -0.465 12.634 12.953 1.00 94.06 106 HIS A N 1
ATOM 834 C CA . HIS A 1 106 ? 0.101 11.948 14.112 1.00 94.06 106 HIS A CA 1
ATOM 835 C C . HIS A 1 106 ? -0.718 12.217 15.387 1.00 94.06 106 HIS A C 1
ATOM 837 O O . HIS A 1 106 ? -1.005 11.290 16.148 1.00 94.06 106 HIS A O 1
ATOM 843 N N . ALA A 1 107 ? -1.181 13.451 15.593 1.00 97.31 107 ALA A N 1
ATOM 844 C CA . ALA A 1 107 ? -2.062 13.813 16.696 1.00 97.31 107 ALA A CA 1
ATOM 845 C C . ALA A 1 107 ? -3.417 13.109 16.584 1.00 97.31 107 ALA A C 1
ATOM 847 O O . ALA A 1 107 ? -3.904 12.611 17.591 1.00 97.31 107 ALA A O 1
ATOM 848 N N . TYR A 1 108 ? -3.997 12.991 15.384 1.00 95.44 108 TYR A N 1
ATOM 849 C CA . TYR A 1 108 ? -5.225 12.225 15.150 1.00 95.44 108 TYR A CA 1
ATOM 850 C C . TYR A 1 108 ? -5.055 10.762 15.577 1.00 95.44 108 TYR A C 1
ATOM 852 O O . TYR A 1 108 ? -5.837 10.250 16.380 1.00 95.44 108 TYR A O 1
ATOM 860 N N . GLN A 1 109 ? -3.992 10.099 15.110 1.00 92.75 109 GLN A N 1
ATOM 861 C CA . GLN A 1 109 ? -3.698 8.715 15.491 1.00 92.75 109 GLN A CA 1
ATOM 862 C C . GLN A 1 109 ? -3.442 8.569 16.998 1.00 92.75 109 GLN A C 1
ATOM 864 O O . GLN A 1 109 ? -3.937 7.622 17.610 1.00 92.75 109 GLN A O 1
ATOM 869 N N . THR A 1 110 ? -2.730 9.518 17.611 1.00 95.12 110 THR A N 1
ATOM 870 C CA . THR A 1 110 ? -2.466 9.528 19.059 1.00 95.12 110 THR A CA 1
ATOM 871 C C . THR A 1 110 ? -3.738 9.774 19.864 1.00 95.12 110 THR A C 1
ATOM 873 O O . THR A 1 110 ? -3.948 9.137 20.893 1.00 95.12 110 THR A O 1
ATOM 876 N N . TYR A 1 111 ? -4.618 10.658 19.397 1.00 97.19 111 TYR A N 1
ATOM 877 C CA . TYR A 1 111 ? -5.871 10.966 20.073 1.00 97.19 111 TYR A CA 1
ATOM 878 C C . TYR A 1 111 ? -6.794 9.746 20.062 1.00 97.19 111 TYR A C 1
ATOM 880 O O . TYR A 1 111 ? -7.319 9.372 21.107 1.00 97.19 111 TYR A O 1
ATOM 888 N N . ILE A 1 112 ? -6.949 9.078 18.915 1.00 94.75 112 ILE A N 1
ATOM 889 C CA . ILE A 1 112 ? -7.848 7.924 18.779 1.00 94.75 112 ILE A CA 1
ATOM 890 C C . ILE A 1 112 ? -7.240 6.648 19.369 1.00 94.75 112 ILE A C 1
ATOM 892 O O . ILE A 1 112 ? -7.863 6.009 20.215 1.00 94.75 112 ILE A O 1
ATOM 896 N N . TYR A 1 113 ? -6.028 6.270 18.966 1.00 92.75 113 TYR A N 1
ATOM 897 C CA . TYR A 1 113 ? -5.431 4.971 19.306 1.00 92.75 113 TYR A CA 1
ATOM 898 C C . TYR A 1 113 ? -4.356 5.037 20.395 1.00 92.75 113 TYR A C 1
ATOM 900 O O . TYR A 1 113 ? -3.831 3.998 20.789 1.00 92.75 113 TYR A O 1
ATOM 908 N N . GLY A 1 114 ? -4.007 6.230 20.867 1.00 93.00 114 GLY A N 1
ATOM 909 C CA . GLY A 1 114 ? -3.036 6.462 21.932 1.00 93.00 114 GLY A CA 1
ATOM 910 C C . GLY A 1 114 ? -3.654 7.103 23.175 1.00 93.00 114 GLY A C 1
ATOM 911 O O . GLY A 1 114 ? -4.874 7.123 23.369 1.00 93.00 114 GLY A O 1
ATOM 912 N N . HIS A 1 115 ? -2.778 7.650 24.019 1.00 94.88 115 HIS A N 1
ATOM 913 C CA . HIS A 1 115 ? -3.182 8.430 25.180 1.00 94.88 115 HIS A CA 1
ATOM 914 C C . HIS A 1 115 ? -3.504 9.866 24.751 1.00 94.88 115 HIS A C 1
ATOM 916 O O . HIS A 1 115 ? -2.603 10.670 24.536 1.00 94.88 115 HIS A O 1
ATOM 922 N N . SER A 1 116 ? -4.788 10.212 24.645 1.00 96.44 116 SER A N 1
ATOM 923 C CA . SER A 1 116 ? -5.204 11.493 24.058 1.00 96.44 116 SER A CA 1
ATOM 924 C C . SER A 1 116 ? -4.795 12.706 24.890 1.00 96.44 116 SER A C 1
ATOM 926 O O . SER A 1 116 ? -4.694 13.812 24.361 1.00 96.44 116 SER A O 1
ATOM 928 N N . GLN A 1 117 ? -4.516 12.518 26.184 1.00 94.75 117 GLN A N 1
ATOM 929 C CA . GLN A 1 117 ? -4.063 13.595 27.064 1.00 94.75 117 GLN A CA 1
ATOM 930 C C . GLN A 1 117 ? -2.729 14.210 26.620 1.00 94.75 117 GLN A C 1
ATOM 932 O O . GLN A 1 117 ? -2.491 15.387 26.872 1.00 94.75 117 GLN A O 1
ATOM 937 N N . THR A 1 118 ? -1.880 13.462 25.907 1.00 95.62 118 THR A N 1
ATOM 938 C CA . THR A 1 118 ? -0.578 13.967 25.439 1.00 95.62 118 THR A CA 1
ATOM 939 C C . THR A 1 118 ? -0.684 14.901 24.232 1.00 95.62 118 THR A C 1
ATOM 941 O O . THR A 1 118 ? 0.287 15.573 23.899 1.00 95.62 118 THR A O 1
ATOM 944 N N . VAL A 1 119 ? -1.853 14.968 23.584 1.00 97.19 119 VAL A N 1
ATOM 945 C CA . VAL A 1 119 ? -2.096 15.757 22.363 1.00 97.19 119 VAL A CA 1
ATOM 946 C C . VAL A 1 119 ? -3.335 16.651 22.479 1.00 97.19 119 VAL A C 1
ATOM 948 O O . VAL A 1 119 ? -3.921 17.044 21.473 1.00 97.19 119 VAL A O 1
ATOM 951 N N . GLN A 1 120 ? -3.745 17.019 23.698 1.00 97.12 120 GLN A N 1
ATOM 952 C CA . GLN A 1 120 ? -4.958 17.825 23.918 1.00 97.12 120 GLN A CA 1
ATOM 953 C C . GLN A 1 120 ? -4.937 19.181 23.208 1.00 97.12 120 GLN A C 1
ATOM 955 O O . GLN A 1 120 ? -5.982 19.635 22.748 1.00 97.12 120 GLN A O 1
ATOM 960 N N . SER A 1 121 ? -3.763 19.799 23.041 1.00 98.00 121 SER A N 1
ATOM 961 C CA . SER A 1 121 ? -3.627 21.065 22.302 1.00 98.00 121 SER A CA 1
ATOM 962 C C . SER A 1 121 ? -4.087 20.970 20.840 1.00 98.00 121 SER A C 1
ATOM 964 O O . SER A 1 121 ? -4.482 21.978 20.261 1.00 98.00 121 SER A O 1
ATOM 966 N N . TYR A 1 122 ? -4.106 19.769 20.252 1.00 98.38 122 TYR A N 1
ATOM 967 C CA . TYR A 1 122 ? -4.554 19.534 18.877 1.00 98.38 122 TYR A CA 1
ATOM 968 C C . TYR A 1 122 ? -6.070 19.342 18.751 1.00 98.38 122 TYR A C 1
ATOM 970 O O . TYR A 1 122 ? -6.590 19.408 17.639 1.00 98.38 122 TYR A O 1
ATOM 978 N N . LYS A 1 123 ? -6.797 19.100 19.851 1.00 98.06 123 LYS A N 1
ATOM 979 C CA . LYS A 1 123 ? -8.201 18.654 19.827 1.00 98.06 123 LYS A CA 1
ATOM 980 C C . LYS A 1 123 ? -9.107 19.538 18.970 1.00 98.06 123 LYS A C 1
ATOM 982 O O . LYS A 1 123 ? -9.863 19.022 18.152 1.00 98.06 123 LYS A O 1
ATOM 987 N N . GLU A 1 124 ? -9.021 20.856 19.134 1.00 97.94 124 GLU A N 1
ATOM 988 C CA . GLU A 1 124 ? -9.856 21.805 18.386 1.00 97.94 124 GLU A CA 1
ATOM 989 C C . GLU A 1 124 ? -9.553 21.779 16.882 1.00 97.94 124 GLU A C 1
ATOM 991 O O . GLU A 1 124 ? -10.472 21.749 16.064 1.00 97.94 124 GLU A O 1
ATOM 996 N N . ALA A 1 125 ? -8.272 21.716 16.508 1.00 97.88 125 ALA A N 1
ATOM 997 C CA . ALA A 1 125 ? -7.860 21.610 15.111 1.00 97.88 125 ALA A CA 1
ATOM 998 C C . ALA A 1 125 ? -8.302 20.274 14.495 1.00 97.88 125 ALA A C 1
ATOM 1000 O O . ALA A 1 125 ? -8.803 20.246 13.371 1.00 97.88 125 ALA A O 1
ATOM 1001 N N . LEU A 1 126 ? -8.194 19.171 15.243 1.00 97.69 126 LEU A N 1
ATOM 1002 C CA . LEU A 1 126 ? -8.669 17.862 14.798 1.00 97.69 126 LEU A CA 1
ATOM 1003 C C . LEU A 1 126 ? -10.188 17.851 14.591 1.00 97.69 126 LEU A C 1
ATOM 1005 O O . LEU A 1 126 ? -10.666 17.401 13.550 1.00 97.69 126 LEU A O 1
ATOM 1009 N N . GLN A 1 127 ? -10.939 18.388 15.555 1.00 97.62 127 GLN A N 1
ATOM 1010 C CA . GLN A 1 127 ? -12.390 18.528 15.468 1.00 97.62 127 GLN A C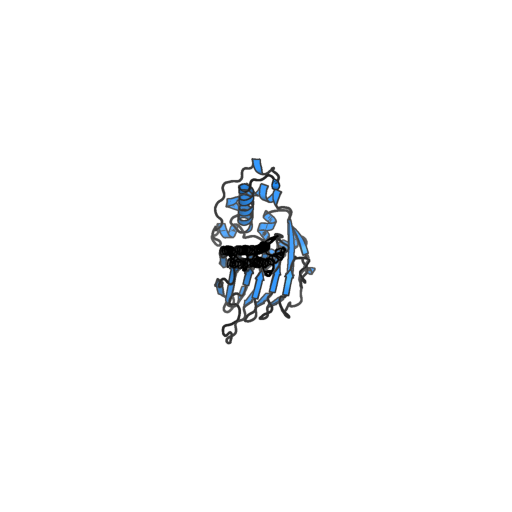A 1
ATOM 1011 C C . GLN A 1 127 ? -12.796 19.335 14.232 1.00 97.62 127 GLN A C 1
ATOM 1013 O O . GLN A 1 127 ? -13.729 18.958 13.535 1.00 97.62 127 GLN A O 1
ATOM 1018 N N . LYS A 1 128 ? -12.091 20.429 13.941 1.00 96.31 128 LYS A N 1
ATOM 1019 C CA . LYS A 1 128 ? -12.395 21.305 12.808 1.00 96.31 128 LYS A CA 1
ATOM 1020 C C . LYS A 1 128 ? -12.056 20.695 11.448 1.00 96.31 128 LYS A C 1
ATOM 1022 O O . LYS A 1 128 ? -12.788 20.920 10.488 1.00 96.31 128 LYS A O 1
ATOM 1027 N N . HIS A 1 129 ? -10.938 19.979 11.342 1.00 95.50 129 HIS A N 1
ATOM 1028 C CA . HIS A 1 129 ? -10.453 19.479 10.052 1.00 95.50 129 HIS A CA 1
ATOM 1029 C C . HIS A 1 129 ? -11.001 18.107 9.669 1.00 95.50 129 HIS A C 1
ATOM 1031 O O . HIS A 1 129 ? -11.081 17.818 8.477 1.00 95.50 129 HIS A O 1
ATOM 1037 N N . TYR A 1 130 ? -11.376 17.282 10.647 1.00 94.81 130 TYR A N 1
ATOM 1038 C CA . TYR A 1 130 ? -11.762 15.892 10.397 1.00 94.81 130 TYR A CA 1
ATOM 1039 C C . TYR A 1 130 ? -13.196 15.556 10.813 1.00 94.81 130 TYR A C 1
ATOM 1041 O O . TYR A 1 130 ? -13.661 14.469 10.477 1.00 94.81 130 TYR A O 1
ATOM 1049 N N . PHE A 1 131 ? -13.903 16.448 11.521 1.00 96.50 131 PHE A N 1
ATOM 1050 C CA . PHE A 1 131 ? -15.251 16.182 12.028 1.00 96.50 131 PHE A CA 1
ATOM 1051 C C . PHE A 1 131 ? -16.264 17.283 11.654 1.00 96.50 131 PHE A C 1
ATOM 1053 O O . PHE A 1 131 ? -15.896 18.452 11.529 1.00 96.50 131 PHE A O 1
ATOM 1060 N N . PRO A 1 132 ? -17.558 16.943 11.492 1.00 96.56 132 PRO A N 1
ATOM 1061 C CA . PRO A 1 132 ? -18.131 15.597 11.585 1.00 96.56 132 PRO A CA 1
ATOM 1062 C C . PRO A 1 132 ? -17.626 14.671 10.469 1.00 96.56 132 PRO A C 1
ATOM 1064 O O . PRO A 1 132 ? -17.314 15.128 9.373 1.00 96.56 132 PRO A O 1
ATOM 1067 N N . THR A 1 133 ? -17.553 13.370 10.747 1.00 94.69 133 THR A N 1
ATOM 1068 C CA . THR A 1 133 ? -17.141 12.352 9.765 1.00 94.69 133 THR A CA 1
ATOM 1069 C C . THR A 1 133 ? -18.223 11.297 9.578 1.00 94.69 133 THR A C 1
ATOM 1071 O O . THR A 1 133 ? -19.127 11.163 10.405 1.00 94.69 133 THR A O 1
ATOM 1074 N N . GLN A 1 134 ? -18.151 10.546 8.482 1.00 94.38 134 GLN A N 1
ATOM 1075 C CA . GLN A 1 134 ? -19.066 9.447 8.198 1.00 94.38 134 GLN A CA 1
ATOM 1076 C C . GLN A 1 134 ? -18.370 8.114 8.487 1.00 94.38 134 GLN A C 1
ATOM 1078 O O . GLN A 1 134 ? -17.402 7.762 7.819 1.00 94.38 134 GLN A O 1
ATOM 1083 N N . LEU A 1 135 ? -18.893 7.367 9.455 1.00 95.38 135 LEU A N 1
ATOM 1084 C CA . LEU A 1 135 ? -18.451 6.025 9.818 1.00 95.38 135 LEU A CA 1
ATOM 1085 C C . LEU A 1 135 ? -19.293 4.985 9.079 1.00 95.38 135 LEU A C 1
ATOM 1087 O O . LEU A 1 135 ? -20.522 5.015 9.165 1.00 95.38 135 LEU A O 1
ATOM 1091 N N . ALA A 1 136 ? -18.647 4.052 8.386 1.00 96.31 136 ALA A N 1
ATOM 1092 C CA . ALA A 1 136 ? -19.322 2.876 7.846 1.00 96.31 136 ALA A CA 1
ATOM 1093 C C . ALA A 1 136 ? -19.418 1.792 8.929 1.00 96.31 136 ALA A C 1
ATOM 1095 O O . ALA A 1 136 ? -18.409 1.429 9.526 1.00 96.31 136 ALA A O 1
ATOM 1096 N N . VAL A 1 137 ? -20.615 1.268 9.189 1.00 96.94 137 VAL A N 1
ATOM 1097 C CA . VAL A 1 137 ? -20.863 0.220 10.188 1.00 96.94 137 VAL A CA 1
ATOM 1098 C C . VAL A 1 137 ? -21.429 -1.011 9.498 1.00 96.94 137 VAL A C 1
ATOM 1100 O O . VAL A 1 137 ? -22.445 -0.933 8.812 1.00 96.94 137 VAL A O 1
ATOM 1103 N N . MET A 1 138 ? -20.787 -2.157 9.701 1.00 97.06 138 MET A N 1
ATOM 1104 C CA . MET A 1 138 ? -21.253 -3.461 9.230 1.00 97.06 138 MET A CA 1
ATOM 1105 C C . MET A 1 138 ? -21.257 -4.433 10.401 1.00 97.06 138 MET A C 1
ATOM 1107 O O . MET A 1 138 ? -20.284 -4.516 11.154 1.00 97.06 138 MET A O 1
ATOM 1111 N N . ALA A 1 139 ? -22.355 -5.164 10.570 1.00 96.94 139 ALA A N 1
ATOM 1112 C CA . ALA A 1 139 ? -22.515 -6.081 11.685 1.00 96.94 139 ALA A CA 1
ATOM 1113 C C . ALA A 1 139 ? -23.036 -7.441 11.218 1.00 96.94 139 ALA A C 1
ATOM 1115 O O . ALA A 1 139 ? -23.956 -7.510 10.405 1.00 96.94 139 ALA A O 1
ATOM 1116 N N . ALA A 1 140 ? -22.474 -8.516 11.762 1.00 97.69 140 ALA A N 1
ATOM 1117 C CA . ALA A 1 140 ? -22.948 -9.878 11.545 1.00 97.69 140 ALA A CA 1
ATOM 1118 C C . ALA A 1 140 ? -22.913 -10.671 12.851 1.00 97.69 140 ALA A C 1
ATOM 1120 O O . ALA A 1 140 ? -22.086 -10.414 13.722 1.00 97.69 140 ALA A O 1
ATOM 1121 N N . GLN A 1 141 ? -23.818 -11.630 13.011 1.00 96.06 141 GLN A N 1
ATOM 1122 C CA . GLN A 1 141 ? -23.849 -12.449 14.215 1.00 96.06 141 GLN A CA 1
ATOM 1123 C C . GLN A 1 141 ? -22.737 -13.498 14.190 1.00 96.06 141 GLN A C 1
ATOM 1125 O O . GLN A 1 141 ? -21.871 -13.466 15.059 1.00 96.06 141 GLN A O 1
ATOM 1130 N N . ASP A 1 142 ? -22.709 -14.348 13.162 1.00 97.94 142 ASP A N 1
ATOM 1131 C CA . ASP A 1 142 ? -21.761 -15.456 13.063 1.00 97.94 142 ASP A CA 1
ATOM 1132 C C . ASP A 1 142 ? -21.053 -15.470 11.707 1.00 97.94 142 ASP A C 1
ATOM 1134 O O . ASP A 1 142 ? -21.684 -15.357 10.652 1.00 97.94 142 ASP A O 1
ATOM 1138 N N . VAL A 1 143 ? -19.731 -15.644 11.736 1.00 98.62 143 VAL A N 1
ATOM 1139 C CA . VAL A 1 143 ? -18.890 -15.766 10.541 1.00 98.62 143 VAL A CA 1
ATOM 1140 C C . VAL A 1 143 ? -17.997 -16.996 10.652 1.00 98.62 143 VAL A C 1
ATOM 1142 O O . VAL A 1 143 ? -17.315 -17.186 11.654 1.00 98.62 143 VAL A O 1
ATOM 1145 N N . VAL A 1 144 ? -17.961 -17.812 9.601 1.00 98.44 144 VAL A N 1
ATOM 1146 C CA . VAL A 1 144 ? -17.077 -18.969 9.452 1.00 98.44 144 VAL A CA 1
ATOM 1147 C C . VAL A 1 144 ? -16.124 -18.717 8.288 1.00 98.44 144 VAL A C 1
ATOM 1149 O O . VAL A 1 144 ? -16.541 -18.604 7.135 1.00 98.44 144 VAL A O 1
ATOM 1152 N N . VAL A 1 145 ? -14.832 -18.641 8.593 1.00 97.69 145 VAL A N 1
ATOM 1153 C CA . VAL A 1 145 ? -13.763 -18.406 7.620 1.00 97.69 145 VAL A CA 1
ATOM 1154 C C . VAL A 1 145 ? -13.136 -19.739 7.238 1.00 97.69 145 VAL A C 1
ATOM 1156 O O . VAL A 1 145 ? -12.477 -20.377 8.061 1.00 97.69 145 VAL A O 1
ATOM 1159 N N . THR A 1 146 ? -13.355 -20.165 5.997 1.00 95.31 146 THR A N 1
ATOM 1160 C CA . THR A 1 146 ? -12.897 -21.455 5.472 1.00 95.31 146 THR A CA 1
ATOM 1161 C C . THR A 1 146 ? -11.523 -21.350 4.790 1.00 95.31 146 THR A C 1
ATOM 1163 O O . THR A 1 146 ? -11.095 -20.258 4.397 1.00 95.31 146 THR A O 1
ATOM 1166 N N . PRO A 1 147 ? -10.793 -22.469 4.637 1.00 91.88 147 PRO A N 1
ATOM 1167 C CA . PRO A 1 147 ? -9.452 -22.467 4.053 1.00 91.88 147 PRO A CA 1
ATOM 1168 C C . PRO A 1 147 ? -9.474 -22.068 2.576 1.00 91.88 147 PRO A C 1
ATOM 1170 O O . PRO A 1 147 ? -10.345 -22.500 1.821 1.00 91.88 147 PRO A O 1
ATOM 1173 N N . GLY A 1 148 ? -8.517 -21.237 2.157 1.00 90.75 148 GLY A N 1
ATOM 1174 C CA . GLY A 1 148 ? -8.422 -20.733 0.778 1.00 90.75 148 GLY A CA 1
ATOM 1175 C C . GLY A 1 148 ? -9.481 -19.693 0.379 1.00 90.75 148 GLY A C 1
ATOM 1176 O O . GLY A 1 148 ? -9.405 -19.155 -0.724 1.00 90.75 148 GLY A O 1
ATOM 1177 N N . ASN A 1 149 ? -10.433 -19.370 1.262 1.00 94.44 149 ASN A N 1
ATOM 1178 C CA . ASN A 1 149 ? -11.498 -18.394 1.025 1.00 94.44 149 ASN A CA 1
ATOM 1179 C C . ASN A 1 149 ? -11.423 -17.293 2.097 1.00 94.44 149 ASN A C 1
ATOM 1181 O O . ASN A 1 149 ? -12.127 -17.371 3.109 1.00 94.44 149 ASN A O 1
ATOM 1185 N N . PRO A 1 150 ? -10.532 -16.296 1.955 1.00 95.50 150 PRO A N 1
ATOM 1186 C CA . PRO A 1 150 ? -10.320 -15.315 3.010 1.00 95.50 150 PRO A CA 1
ATOM 1187 C C . PRO A 1 150 ? -11.556 -14.435 3.228 1.00 95.50 150 PRO A C 1
ATOM 1189 O O . PRO A 1 150 ? -12.273 -14.095 2.282 1.00 95.50 150 PRO A O 1
ATOM 1192 N N . LEU A 1 151 ? -11.771 -14.025 4.478 1.00 97.50 151 LEU A N 1
ATOM 1193 C CA . LEU A 1 151 ? -12.683 -12.935 4.817 1.00 97.50 151 LEU A CA 1
ATOM 1194 C C . LEU A 1 151 ? -11.943 -11.609 4.634 1.00 97.50 151 LEU A C 1
ATOM 1196 O O . LEU A 1 151 ? -10.966 -11.349 5.337 1.00 97.50 151 LEU A O 1
ATOM 1200 N N . ILE A 1 152 ? -12.414 -10.768 3.719 1.00 96.12 152 ILE A N 1
ATOM 1201 C CA . ILE A 1 152 ? -11.852 -9.441 3.473 1.00 96.12 152 ILE A CA 1
ATOM 1202 C C . ILE A 1 152 ? -12.714 -8.393 4.172 1.00 96.12 152 ILE A C 1
ATOM 1204 O O . ILE A 1 152 ? -13.906 -8.271 3.890 1.00 96.12 152 ILE A O 1
ATOM 1208 N N . LEU A 1 153 ? -12.095 -7.631 5.069 1.00 96.75 153 LEU A N 1
ATOM 1209 C CA . LEU A 1 153 ? -12.686 -6.473 5.730 1.00 96.75 153 LEU A CA 1
ATOM 1210 C C . LEU A 1 153 ? -12.166 -5.213 5.037 1.00 96.75 153 LEU A C 1
ATOM 1212 O O . LEU A 1 153 ? -11.023 -4.807 5.262 1.00 96.75 153 LEU A O 1
ATOM 1216 N N . ALA A 1 154 ? -12.977 -4.620 4.166 1.00 94.50 154 ALA A N 1
ATOM 1217 C CA . ALA A 1 154 ? -12.562 -3.514 3.305 1.00 94.50 154 ALA A CA 1
ATOM 1218 C C . ALA A 1 154 ? -13.327 -2.214 3.599 1.00 94.50 154 ALA A C 1
ATOM 1220 O O . ALA A 1 154 ? -14.473 -2.206 4.052 1.00 94.50 154 ALA A O 1
ATOM 1221 N N . GLY A 1 155 ? -12.640 -1.094 3.394 1.00 91.31 155 GLY A N 1
ATOM 1222 C CA . GLY A 1 155 ? -13.150 0.256 3.613 1.00 91.31 155 GLY A CA 1
ATOM 1223 C C . GLY A 1 155 ? -13.206 1.022 2.298 1.00 91.31 155 GLY A C 1
ATOM 1224 O O . GLY A 1 155 ? -12.791 0.517 1.257 1.00 91.31 155 GLY A O 1
ATOM 1225 N N . ASN A 1 156 ? -13.683 2.261 2.346 1.00 89.25 156 ASN A N 1
ATOM 1226 C CA . ASN A 1 156 ? -13.656 3.154 1.193 1.00 89.25 156 ASN A CA 1
ATOM 1227 C C . ASN A 1 156 ? -12.594 4.247 1.390 1.00 89.25 156 ASN A C 1
ATOM 1229 O O . ASN A 1 156 ? -12.863 5.288 1.993 1.00 89.25 156 ASN A O 1
ATOM 1233 N N . GLY A 1 157 ? -11.369 3.982 0.926 1.00 84.81 157 GLY A N 1
ATOM 1234 C CA . GLY A 1 157 ? -10.222 4.865 1.155 1.00 84.81 157 GLY A CA 1
ATOM 1235 C C . GLY A 1 157 ? -9.935 5.051 2.648 1.00 84.81 157 GLY A C 1
ATOM 1236 O O . GLY A 1 157 ? -9.904 4.081 3.402 1.00 84.81 157 GLY A O 1
ATOM 1237 N N . ASP A 1 158 ? -9.773 6.304 3.077 1.00 82.06 158 ASP A N 1
ATOM 1238 C CA . ASP A 1 158 ? -9.483 6.658 4.475 1.00 82.06 158 ASP A CA 1
ATOM 1239 C C . ASP A 1 158 ? -10.736 6.712 5.370 1.00 82.06 158 ASP A C 1
ATOM 1241 O O . ASP A 1 158 ? -10.648 7.081 6.545 1.00 82.06 158 ASP A O 1
ATOM 1245 N N . GLN A 1 159 ? -11.916 6.357 4.838 1.00 89.50 159 GLN A N 1
ATOM 1246 C CA . GLN A 1 159 ? -13.151 6.341 5.615 1.00 89.50 159 GLN A CA 1
ATOM 1247 C C . GLN A 1 159 ? -13.034 5.352 6.787 1.00 89.50 159 GLN A C 1
ATOM 1249 O O . GLN A 1 159 ? -12.812 4.154 6.566 1.00 89.50 159 GLN A O 1
ATOM 1254 N N . PRO A 1 160 ? -13.243 5.806 8.036 1.00 91.56 160 PRO A N 1
ATOM 1255 C CA . PRO A 1 160 ? -13.239 4.898 9.166 1.00 91.56 160 PRO A CA 1
ATOM 1256 C C . PRO A 1 160 ? -14.378 3.887 9.034 1.00 91.56 160 PRO A C 1
ATOM 1258 O O . PRO A 1 160 ? -15.505 4.236 8.669 1.00 91.56 160 PRO A O 1
ATOM 1261 N N . THR A 1 161 ? -14.074 2.625 9.331 1.00 95.75 161 THR A N 1
ATOM 1262 C CA . THR A 1 161 ? -15.011 1.512 9.159 1.00 95.75 161 THR A CA 1
ATOM 1263 C C . THR A 1 161 ? -15.062 0.654 10.421 1.00 95.75 161 THR A C 1
ATOM 1265 O O . THR A 1 161 ? -14.029 0.240 10.941 1.00 95.75 161 THR A O 1
ATOM 1268 N N . THR A 1 162 ? -16.262 0.356 10.913 1.00 96.25 162 THR A N 1
ATOM 1269 C CA . THR A 1 162 ? -16.488 -0.528 12.059 1.00 96.25 162 THR A CA 1
ATOM 1270 C C . THR A 1 162 ? -17.115 -1.837 11.605 1.00 96.25 162 THR A C 1
ATOM 1272 O O . THR A 1 162 ? -18.184 -1.846 10.993 1.00 96.25 162 THR A O 1
ATOM 1275 N N . PHE A 1 163 ? -16.486 -2.945 11.986 1.00 97.38 163 PHE A N 1
ATOM 1276 C CA . PHE A 1 163 ? -17.004 -4.295 11.817 1.00 97.38 163 PHE A CA 1
ATOM 1277 C C . PHE A 1 163 ? -17.347 -4.892 13.181 1.00 97.38 163 PHE A C 1
ATOM 1279 O O . PHE A 1 163 ? -16.506 -4.963 14.078 1.00 97.38 163 PHE A O 1
ATOM 1286 N N . SER A 1 164 ? -18.590 -5.324 13.354 1.00 97.25 164 SER A N 1
ATOM 1287 C CA . SER A 1 164 ? -19.077 -5.875 14.616 1.00 97.25 164 SER A CA 1
ATOM 1288 C C . SER A 1 164 ? -19.553 -7.310 14.436 1.00 97.25 164 SER A C 1
ATOM 1290 O O . SER A 1 164 ? -20.477 -7.562 13.669 1.00 97.25 164 SER A O 1
ATOM 1292 N N . PHE A 1 165 ? -18.966 -8.239 15.186 1.00 97.81 165 PHE A N 1
ATOM 1293 C CA . PHE A 1 165 ? -19.245 -9.666 15.085 1.00 97.81 165 PHE A CA 1
ATOM 1294 C C . PHE A 1 165 ? -19.636 -10.273 16.428 1.00 97.81 165 PHE A C 1
ATOM 1296 O O . PHE A 1 165 ? -18.995 -9.990 17.437 1.00 97.81 165 PHE A O 1
ATOM 1303 N N . GLY A 1 166 ? -20.649 -11.137 16.451 1.00 97.25 166 GLY A N 1
ATOM 1304 C CA . GLY A 1 166 ? -20.859 -12.025 17.596 1.00 97.25 166 GLY A CA 1
ATOM 1305 C C . GLY A 1 166 ? -19.694 -13.007 17.684 1.00 97.25 166 GLY A C 1
ATOM 1306 O O . GLY A 1 166 ? -18.757 -12.801 18.456 1.00 97.25 166 GLY A O 1
ATOM 1307 N N . THR A 1 167 ? -19.700 -14.017 16.819 1.00 98.06 167 THR A N 1
ATOM 1308 C CA . THR A 1 167 ? -18.637 -15.021 16.740 1.00 98.06 167 THR A CA 1
ATOM 1309 C C . THR A 1 167 ? -17.960 -15.004 15.376 1.00 98.06 167 THR A C 1
ATOM 1311 O O . THR A 1 167 ? -18.621 -15.012 14.338 1.00 98.06 167 THR A O 1
ATOM 1314 N N . ILE A 1 168 ? -16.628 -15.049 15.366 1.00 98.44 168 ILE A N 1
ATOM 1315 C CA . ILE A 1 168 ? -15.851 -15.396 14.176 1.00 98.44 168 ILE A CA 1
ATOM 1316 C C . ILE A 1 168 ? -15.146 -16.720 14.443 1.00 98.44 168 ILE A C 1
ATOM 1318 O O . ILE A 1 168 ? -14.312 -16.812 15.339 1.00 98.44 168 ILE A O 1
ATOM 1322 N N . THR A 1 169 ? -15.459 -17.739 13.651 1.00 97.94 169 THR A N 1
ATOM 1323 C CA . THR A 1 169 ? -14.760 -19.025 13.653 1.00 97.94 169 THR A CA 1
ATOM 1324 C C . THR A 1 169 ? -13.831 -19.098 12.454 1.00 97.94 169 THR A C 1
ATOM 1326 O O . THR A 1 169 ? -14.279 -19.108 11.310 1.00 97.94 169 THR A O 1
ATOM 1329 N N . ILE A 1 170 ? -12.533 -19.187 12.705 1.00 96.38 170 ILE A N 1
ATOM 1330 C CA . ILE A 1 170 ? -11.522 -19.404 11.681 1.00 96.38 170 ILE A CA 1
ATOM 1331 C C . ILE A 1 170 ? -11.203 -20.897 11.644 1.00 96.38 170 ILE A C 1
ATOM 1333 O O . ILE A 1 170 ? -10.671 -21.462 12.603 1.00 96.38 170 ILE A O 1
ATOM 1337 N N . GLN A 1 171 ? -11.543 -21.550 10.534 1.00 94.38 171 GLN A N 1
ATOM 1338 C CA . GLN A 1 171 ? -11.200 -22.951 10.313 1.00 94.38 171 GLN A CA 1
ATOM 1339 C C . GLN A 1 171 ? -9.682 -23.119 10.117 1.00 94.38 171 GLN A C 1
ATOM 1341 O O . GLN A 1 171 ? -8.980 -22.146 9.823 1.00 94.38 171 GLN A O 1
ATOM 1346 N N . PRO A 1 172 ? -9.139 -24.341 10.247 1.00 89.56 172 PRO A N 1
ATOM 1347 C CA . PRO A 1 172 ? -7.721 -24.607 10.011 1.00 89.56 172 PRO A CA 1
ATOM 1348 C C . PRO A 1 172 ? -7.278 -24.175 8.595 1.00 89.56 172 PRO A C 1
ATOM 1350 O O . PRO A 1 172 ? -7.633 -24.824 7.620 1.00 89.56 172 PRO A O 1
ATOM 1353 N N . GLY A 1 173 ? -6.506 -23.087 8.480 1.00 87.56 173 GLY A N 1
ATOM 1354 C CA . GLY A 1 173 ? -6.085 -22.482 7.201 1.00 87.56 173 GLY A CA 1
ATOM 1355 C C . GLY A 1 173 ? -6.964 -21.329 6.688 1.00 87.56 173 GLY A C 1
ATOM 1356 O O . GLY A 1 173 ? -6.680 -20.758 5.636 1.00 87.56 173 GLY A O 1
ATOM 1357 N N . GLY A 1 174 ? -8.019 -20.960 7.419 1.00 92.62 174 GLY A N 1
ATOM 1358 C CA . GLY A 1 174 ? -8.790 -19.742 7.168 1.00 92.62 174 GLY A CA 1
ATOM 1359 C C . GLY A 1 174 ? -8.002 -18.474 7.518 1.00 92.62 174 GLY A C 1
ATOM 1360 O O . GLY A 1 174 ? -7.124 -18.488 8.385 1.00 92.62 174 GLY A O 1
ATOM 1361 N N . GLN A 1 175 ? -8.330 -17.365 6.849 1.00 94.44 175 GLN A N 1
ATOM 1362 C CA . GLN A 1 175 ? -7.653 -16.080 7.031 1.00 94.44 175 GLN A CA 1
ATOM 1363 C C . GLN A 1 175 ? -8.625 -14.894 6.973 1.00 94.44 175 GLN A C 1
ATOM 1365 O O . GLN A 1 175 ? -9.488 -14.820 6.100 1.00 94.44 175 GLN A O 1
ATOM 1370 N N . ILE A 1 176 ? -8.433 -13.940 7.881 1.00 96.25 176 ILE A N 1
ATOM 1371 C CA . ILE A 1 176 ? -9.064 -12.621 7.891 1.00 96.25 176 ILE A CA 1
ATOM 1372 C C . ILE A 1 176 ? -8.034 -11.598 7.409 1.00 96.25 176 ILE A C 1
ATOM 1374 O O . ILE A 1 176 ? -6.930 -11.524 7.952 1.00 96.25 176 ILE A O 1
ATOM 1378 N N . ILE A 1 177 ? -8.397 -10.794 6.413 1.00 94.88 177 ILE A N 1
ATOM 1379 C CA . ILE A 1 177 ? -7.555 -9.739 5.844 1.00 94.88 177 ILE A CA 1
ATOM 1380 C C . ILE A 1 177 ? -8.266 -8.399 6.017 1.00 94.88 177 ILE A C 1
ATOM 1382 O O . ILE A 1 177 ? -9.325 -8.176 5.437 1.00 94.88 177 ILE A O 1
ATOM 1386 N N . SER A 1 178 ? -7.667 -7.487 6.778 1.00 94.75 178 SER A N 1
ATOM 1387 C CA . SER A 1 178 ? -8.108 -6.097 6.856 1.00 94.75 178 SER A CA 1
ATOM 1388 C C . SER A 1 178 ? -7.419 -5.255 5.787 1.00 94.75 178 SER A C 1
ATOM 1390 O O . SER A 1 178 ? -6.191 -5.228 5.693 1.00 94.75 178 SER A O 1
ATOM 1392 N N . GLN A 1 179 ? -8.232 -4.548 5.011 1.00 92.19 179 GLN A N 1
ATOM 1393 C CA . GLN A 1 179 ? -7.843 -3.539 4.022 1.00 92.19 179 GLN A CA 1
ATOM 1394 C C . GLN A 1 179 ? -8.485 -2.176 4.336 1.00 92.19 179 GLN A C 1
ATOM 1396 O O . GLN A 1 179 ? -8.449 -1.265 3.514 1.00 92.19 179 GLN A O 1
ATOM 1401 N N . ALA A 1 180 ? -9.082 -2.031 5.522 1.00 90.94 180 ALA A N 1
ATOM 1402 C CA . ALA A 1 180 ? -9.741 -0.818 5.994 1.00 90.94 180 ALA A CA 1
ATOM 1403 C C . ALA A 1 180 ? -9.030 -0.240 7.220 1.00 90.94 180 ALA A C 1
ATOM 1405 O O . ALA A 1 180 ? -8.474 -0.998 8.021 1.00 90.94 180 ALA A O 1
ATOM 1406 N N . ASN A 1 181 ? -9.135 1.079 7.416 1.00 91.44 181 ASN A N 1
ATOM 1407 C CA . ASN A 1 181 ? -8.926 1.675 8.732 1.00 91.44 181 ASN A CA 1
ATOM 1408 C C . ASN A 1 181 ? -10.079 1.235 9.650 1.00 91.44 181 ASN A C 1
ATOM 1410 O O . ASN A 1 181 ? -11.188 1.778 9.584 1.00 91.44 181 ASN A O 1
ATOM 1414 N N . ALA A 1 182 ? -9.834 0.176 10.422 1.00 93.31 182 ALA A N 1
ATOM 1415 C CA . ALA A 1 182 ? -10.886 -0.676 10.951 1.00 93.31 182 ALA A CA 1
ATOM 1416 C C . ALA A 1 182 ? -10.982 -0.633 12.478 1.00 93.31 182 ALA A C 1
ATOM 1418 O O . ALA A 1 182 ? -9.995 -0.841 13.185 1.00 93.31 182 ALA A O 1
ATOM 1419 N N . THR A 1 183 ? -12.199 -0.492 12.998 1.00 95.56 183 THR A N 1
ATOM 1420 C CA . THR A 1 183 ? -12.552 -0.925 14.353 1.00 95.56 183 THR A CA 1
ATOM 1421 C C . THR A 1 183 ? -13.259 -2.273 14.275 1.00 95.56 183 THR A C 1
ATOM 1423 O O . THR A 1 183 ? -14.291 -2.391 13.626 1.00 95.56 183 THR A O 1
ATOM 1426 N N . LEU A 1 184 ? -12.741 -3.292 14.957 1.00 96.25 184 LEU A N 1
ATOM 1427 C CA . LEU A 1 184 ? -13.394 -4.589 15.097 1.00 96.25 184 LEU A CA 1
ATOM 1428 C C . LEU A 1 184 ? -13.903 -4.765 16.525 1.00 96.25 184 LEU A C 1
ATOM 1430 O O . LEU A 1 184 ? -13.138 -4.628 17.480 1.00 96.25 184 LEU A O 1
ATOM 1434 N N . LEU A 1 185 ? -15.178 -5.115 16.662 1.00 96.75 185 LEU A N 1
ATOM 1435 C CA . LEU A 1 185 ? -15.804 -5.495 17.928 1.00 96.75 185 LEU A CA 1
ATOM 1436 C C . LEU A 1 185 ? -16.270 -6.945 17.820 1.00 96.75 185 LEU A C 1
ATOM 1438 O O . LEU A 1 185 ? -17.264 -7.206 17.145 1.00 96.75 185 LEU A O 1
ATOM 1442 N N . VAL A 1 186 ? -15.591 -7.881 18.480 1.00 97.25 186 VAL A N 1
ATOM 1443 C CA . VAL A 1 186 ? -15.872 -9.324 18.364 1.00 97.25 186 VAL A CA 1
ATOM 1444 C C . VAL A 1 186 ? -16.195 -9.897 19.738 1.00 97.25 186 VAL A C 1
ATOM 1446 O O . VAL A 1 186 ? -15.418 -9.691 20.660 1.00 97.25 186 VAL A O 1
ATOM 1449 N N . ASP A 1 187 ? -17.302 -10.618 19.921 1.00 96.50 187 ASP A N 1
ATOM 1450 C CA . ASP A 1 187 ? -17.499 -11.281 21.221 1.00 96.50 187 ASP A CA 1
ATOM 1451 C C . ASP A 1 187 ? -16.546 -12.467 21.333 1.00 96.50 187 ASP A C 1
ATOM 1453 O O . ASP A 1 187 ? -15.666 -12.469 22.190 1.00 96.50 187 ASP A O 1
ATOM 1457 N N . ASN A 1 188 ? -16.634 -13.412 20.398 1.00 97.25 188 ASN A N 1
ATOM 1458 C CA . ASN A 1 188 ? -15.823 -14.624 20.416 1.00 97.25 188 ASN A CA 1
ATOM 1459 C C . ASN A 1 188 ? -15.030 -14.766 19.115 1.00 97.25 188 ASN A C 1
ATOM 1461 O O . ASN A 1 188 ? -15.608 -14.866 18.032 1.00 97.25 188 ASN A O 1
ATOM 1465 N N . LEU A 1 189 ? -13.703 -14.800 19.214 1.00 97.69 189 LEU A N 1
ATOM 1466 C CA . LEU A 1 189 ? -12.836 -15.205 18.111 1.00 97.69 189 LEU A CA 1
ATOM 1467 C C . LEU A 1 189 ? -12.321 -16.614 18.380 1.00 97.69 189 LEU A C 1
ATOM 1469 O O . LEU A 1 189 ? -11.604 -16.830 19.351 1.00 97.69 189 LEU A O 1
ATOM 1473 N N . VAL A 1 190 ? -12.667 -17.551 17.504 1.00 97.06 190 VAL A N 1
ATOM 1474 C CA . VAL A 1 190 ? -12.348 -18.972 17.649 1.00 97.06 190 VAL A CA 1
ATOM 1475 C C . VAL A 1 190 ? -11.443 -19.403 16.507 1.00 97.06 190 VAL A C 1
ATOM 1477 O O . VAL A 1 190 ? -11.901 -19.556 15.376 1.00 97.06 190 VAL A O 1
ATOM 1480 N N . GLN A 1 191 ? -10.163 -19.637 16.787 1.00 94.25 191 GLN A N 1
ATOM 1481 C CA . GLN A 1 191 ? -9.278 -20.337 15.862 1.00 94.25 191 GLN A CA 1
ATOM 1482 C C . GLN A 1 191 ? -9.367 -21.842 16.112 1.00 94.25 191 GLN A C 1
ATOM 1484 O O . GLN A 1 191 ? -8.873 -22.361 17.113 1.00 94.25 191 GLN A O 1
ATOM 1489 N N . GLN A 1 192 ? -9.933 -22.573 15.158 1.00 90.94 192 GLN A N 1
ATOM 1490 C CA . GLN A 1 192 ? -9.914 -24.029 15.200 1.00 90.94 192 GLN A CA 1
ATOM 1491 C C . GLN A 1 192 ? -8.507 -24.548 14.896 1.00 90.94 192 GLN A C 1
ATOM 1493 O O . GLN A 1 192 ? -7.833 -24.088 13.967 1.00 90.94 192 GLN A O 1
ATOM 1498 N N . THR A 1 193 ? -8.073 -25.539 15.670 1.00 76.31 193 THR A N 1
ATOM 1499 C CA . THR A 1 193 ? -6.835 -26.280 15.430 1.00 76.31 193 THR A CA 1
ATOM 1500 C C . THR A 1 193 ? -7.148 -27.589 14.708 1.00 76.31 193 THR A C 1
ATOM 1502 O O . THR A 1 193 ? -8.209 -28.185 14.883 1.00 76.31 193 THR A O 1
ATOM 1505 N N . SER A 1 194 ? -6.224 -28.052 13.870 1.00 65.69 194 SER A N 1
ATOM 1506 C CA . SER A 1 194 ? -6.262 -29.403 13.308 1.00 65.69 194 SER A CA 1
ATOM 1507 C C . SER A 1 194 ? -4.921 -30.072 13.564 1.00 65.69 194 SER A C 1
ATOM 1509 O O . SER A 1 194 ? -3.872 -29.462 13.372 1.00 65.69 194 SER A O 1
ATOM 1511 N N . ALA A 1 195 ? -4.964 -31.339 13.978 1.00 55.84 195 ALA A N 1
ATOM 1512 C CA . ALA A 1 195 ? -3.778 -32.169 14.178 1.00 55.84 195 ALA A CA 1
ATOM 1513 C C . ALA A 1 195 ? -3.050 -32.521 12.861 1.00 55.84 195 ALA A C 1
ATOM 1515 O O . ALA A 1 195 ? -1.983 -33.121 12.912 1.00 55.84 195 ALA A O 1
ATOM 1516 N N . ALA A 1 196 ? -3.623 -32.169 11.701 1.00 49.78 196 ALA A N 1
ATOM 1517 C CA . ALA A 1 196 ? -3.169 -32.575 10.369 1.00 49.78 196 ALA A CA 1
ATOM 1518 C C . ALA A 1 196 ? -2.732 -31.403 9.462 1.00 49.78 196 ALA A C 1
ATOM 1520 O O . ALA A 1 196 ? -2.699 -31.559 8.243 1.00 49.78 196 ALA A O 1
ATOM 1521 N N . LEU A 1 197 ? -2.446 -30.213 10.009 1.00 49.44 197 LEU A N 1
ATOM 1522 C CA . LEU A 1 197 ? -1.948 -29.095 9.196 1.00 49.44 197 LEU A CA 1
ATOM 1523 C C . LEU A 1 197 ? -0.448 -29.244 8.905 1.00 49.44 197 LEU A C 1
ATOM 1525 O O . LEU A 1 197 ? 0.395 -28.616 9.546 1.00 49.44 197 LEU A O 1
ATOM 1529 N N . ASP A 1 198 ? -0.137 -30.055 7.899 1.00 41.00 198 ASP A N 1
ATOM 1530 C CA . ASP A 1 198 ? 1.181 -30.112 7.278 1.00 41.00 198 ASP A CA 1
ATOM 1531 C C . ASP A 1 198 ? 1.368 -28.912 6.315 1.00 41.00 198 ASP A C 1
ATOM 1533 O O . ASP A 1 198 ? 0.710 -28.772 5.287 1.00 41.00 198 ASP A O 1
ATOM 1537 N N . GLN A 1 199 ? 2.267 -28.009 6.704 1.00 43.97 199 GLN A N 1
ATOM 1538 C CA . GLN A 1 199 ? 3.184 -27.195 5.883 1.00 43.97 199 GLN A CA 1
ATOM 1539 C C . GLN A 1 199 ? 2.745 -26.228 4.753 1.00 43.97 199 GLN A C 1
ATOM 1541 O O . GLN A 1 199 ? 3.638 -25.539 4.270 1.00 43.97 199 GLN A O 1
ATOM 1546 N N . GLU A 1 200 ? 1.479 -26.025 4.368 1.00 43.06 200 GLU A N 1
ATOM 1547 C CA . GLU A 1 200 ? 1.181 -25.046 3.276 1.00 43.06 200 GLU A CA 1
ATOM 1548 C C . GLU A 1 200 ? 0.106 -23.977 3.537 1.00 43.06 200 GLU A C 1
ATOM 1550 O O . GLU A 1 200 ? -0.143 -23.132 2.677 1.00 43.06 200 GLU A O 1
ATOM 1555 N N . GLN A 1 201 ? -0.520 -23.936 4.713 1.00 50.00 201 GLN A N 1
ATOM 1556 C CA . GLN A 1 201 ? -1.536 -22.914 5.007 1.00 50.00 201 GLN A CA 1
ATOM 1557 C C . GLN A 1 201 ? -0.916 -21.670 5.663 1.00 50.00 201 GLN A C 1
ATOM 1559 O O . GLN A 1 201 ? 0.022 -21.812 6.455 1.00 50.00 201 GLN A O 1
ATOM 1564 N N . PRO A 1 202 ? -1.400 -20.447 5.354 1.00 52.03 202 PRO A N 1
ATOM 1565 C CA . PRO A 1 202 ? -0.791 -19.225 5.857 1.00 52.03 202 PRO A CA 1
ATOM 1566 C C . PRO A 1 202 ? -0.787 -19.244 7.384 1.00 52.03 202 PRO A C 1
ATOM 1568 O O . PRO A 1 202 ? -1.834 -19.315 8.021 1.00 52.03 202 PRO A O 1
ATOM 1571 N N . MET A 1 203 ? 0.409 -19.139 7.967 1.00 65.31 203 MET A N 1
ATOM 1572 C CA . MET A 1 203 ? 0.600 -19.118 9.421 1.00 65.31 203 MET A CA 1
ATOM 1573 C C . MET A 1 203 ? -0.064 -17.915 10.104 1.00 65.31 203 MET A C 1
ATOM 1575 O O . MET A 1 203 ? -0.045 -17.867 11.324 1.00 65.31 203 MET A O 1
ATOM 1579 N N . ASN A 1 204 ? -0.616 -16.960 9.340 1.00 84.19 204 ASN A N 1
ATOM 1580 C CA . ASN A 1 204 ? -1.210 -15.722 9.833 1.00 84.19 204 ASN A CA 1
ATOM 1581 C C . ASN A 1 204 ? -2.737 -15.733 9.651 1.00 84.19 204 ASN A C 1
ATOM 1583 O O . ASN A 1 204 ? -3.221 -15.635 8.519 1.00 84.19 204 ASN A O 1
ATOM 1587 N N . ASN A 1 205 ? -3.485 -15.801 10.754 1.00 87.88 205 ASN A N 1
ATOM 1588 C CA . ASN A 1 205 ? -4.948 -15.904 10.749 1.00 87.88 205 ASN A CA 1
ATOM 1589 C C . ASN A 1 205 ? -5.629 -14.541 10.610 1.00 87.88 205 ASN A C 1
ATOM 1591 O O . ASN A 1 205 ? -6.680 -14.448 9.984 1.00 87.88 205 ASN A O 1
ATOM 1595 N N . PHE A 1 206 ? -5.033 -13.485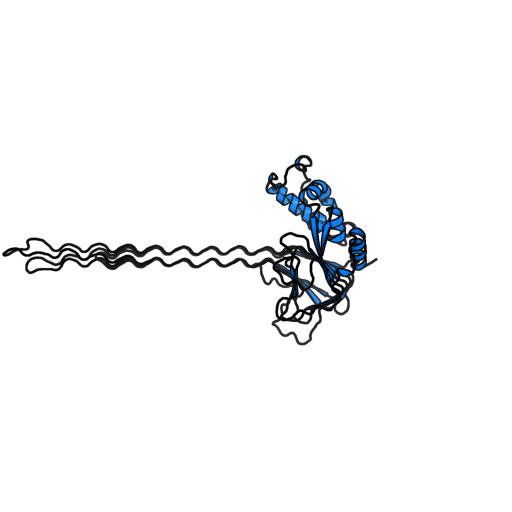 11.165 1.00 93.50 206 PHE A N 1
ATOM 1596 C CA . PHE A 1 206 ? -5.507 -12.111 11.026 1.00 93.50 206 PHE A CA 1
ATOM 1597 C C . PHE A 1 206 ? -4.361 -11.242 10.525 1.00 93.50 206 PHE A C 1
ATOM 1599 O O . PHE A 1 206 ? -3.341 -11.064 11.195 1.00 93.50 206 PHE A O 1
ATOM 1606 N N . VAL A 1 207 ? -4.549 -10.654 9.347 1.00 93.69 207 VAL A N 1
ATOM 1607 C CA . VAL A 1 207 ? -3.562 -9.768 8.735 1.00 93.69 207 VAL A CA 1
ATOM 1608 C C . VAL A 1 207 ? -4.136 -8.391 8.393 1.00 93.69 207 VAL A C 1
ATOM 1610 O O . VAL A 1 207 ? -5.292 -8.285 7.997 1.00 93.69 207 VAL A O 1
ATOM 1613 N N . SER A 1 208 ? -3.330 -7.335 8.517 1.00 94.69 208 SER A N 1
ATOM 1614 C CA . SER A 1 208 ? -3.555 -6.042 7.852 1.00 94.69 208 SER A CA 1
ATOM 1615 C C . SER A 1 208 ? -2.570 -5.929 6.693 1.00 94.69 208 SER A C 1
ATOM 1617 O O . SER A 1 208 ? -1.359 -6.033 6.905 1.00 94.69 208 SER A O 1
ATOM 1619 N N . LEU A 1 209 ? -3.080 -5.781 5.468 1.00 92.31 209 LEU A N 1
ATOM 1620 C CA . LEU A 1 209 ? -2.270 -5.834 4.250 1.00 92.31 209 LEU A CA 1
ATOM 1621 C C . LEU A 1 209 ? -2.485 -4.613 3.364 1.00 92.31 209 LEU A C 1
ATOM 1623 O O . LEU A 1 209 ? -3.617 -4.221 3.094 1.00 92.31 209 LEU A O 1
ATOM 1627 N N . GLY A 1 210 ? -1.383 -4.066 2.856 1.00 92.31 210 GLY A N 1
ATOM 1628 C CA . GLY A 1 210 ? -1.415 -3.117 1.748 1.00 92.31 210 GLY A CA 1
ATOM 1629 C C . GLY A 1 210 ? -1.555 -3.805 0.383 1.00 92.31 210 GLY A C 1
ATOM 1630 O O . GLY A 1 210 ? -1.190 -4.974 0.209 1.00 92.31 210 GLY A O 1
ATOM 1631 N N . ALA A 1 211 ? -2.080 -3.070 -0.599 1.00 91.94 211 ALA A N 1
ATOM 1632 C CA . ALA A 1 211 ? -2.162 -3.512 -1.990 1.00 91.94 211 ALA A CA 1
ATOM 1633 C C . ALA A 1 211 ? -0.793 -3.448 -2.684 1.00 91.94 211 ALA A C 1
ATOM 1635 O O . ALA A 1 211 ? -0.003 -2.536 -2.436 1.00 91.94 211 ALA A O 1
ATOM 1636 N N . ASP A 1 212 ? -0.512 -4.405 -3.566 1.00 95.56 212 ASP A N 1
ATOM 1637 C CA . ASP A 1 212 ? 0.755 -4.435 -4.299 1.00 95.56 212 ASP A CA 1
ATOM 1638 C C . ASP A 1 212 ? 0.797 -3.355 -5.388 1.00 95.56 212 ASP A C 1
ATOM 1640 O O . ASP A 1 212 ? -0.211 -3.017 -6.015 1.00 95.56 212 ASP A O 1
ATOM 1644 N N . GLY A 1 213 ? 1.996 -2.838 -5.633 1.00 97.19 213 GLY A N 1
ATOM 1645 C CA . GLY A 1 213 ? 2.278 -1.932 -6.727 1.00 97.19 213 GLY A CA 1
ATOM 1646 C C . GLY A 1 213 ? 2.169 -2.638 -8.077 1.00 97.19 213 GLY A C 1
ATOM 1647 O O . GLY A 1 213 ? 2.569 -3.786 -8.258 1.00 97.19 213 GLY A O 1
ATOM 1648 N N . GLN A 1 214 ? 1.657 -1.913 -9.061 1.00 98.25 214 GLN A N 1
ATOM 1649 C CA . GLN A 1 214 ? 1.641 -2.317 -10.461 1.00 98.25 214 GLN A CA 1
ATOM 1650 C C . GLN A 1 214 ? 3.044 -2.310 -11.066 1.00 98.25 214 GLN A C 1
ATOM 1652 O O . GLN A 1 214 ? 3.832 -1.389 -10.822 1.00 98.25 214 GLN A O 1
ATOM 1657 N N . ASN A 1 215 ? 3.317 -3.310 -11.899 1.00 98.38 215 ASN A N 1
ATOM 1658 C CA . ASN A 1 215 ? 4.558 -3.420 -12.656 1.00 98.38 215 ASN A CA 1
ATOM 1659 C C . ASN A 1 215 ? 4.646 -2.352 -13.754 1.00 98.38 215 ASN A C 1
ATOM 1661 O O . ASN A 1 215 ? 3.648 -1.976 -14.371 1.00 98.38 215 ASN A O 1
ATOM 1665 N N . GLY A 1 216 ? 5.866 -1.915 -14.039 1.00 98.19 216 GLY A N 1
ATOM 1666 C CA . GLY A 1 216 ? 6.169 -1.042 -15.157 1.00 98.19 216 GLY A CA 1
ATOM 1667 C C . GLY A 1 216 ? 6.080 -1.769 -16.498 1.00 98.19 216 GLY A C 1
ATOM 1668 O O . GLY A 1 216 ? 6.479 -2.926 -16.634 1.00 98.19 216 GLY A O 1
ATOM 1669 N N . ALA A 1 217 ? 5.574 -1.077 -17.518 1.00 98.50 217 ALA A N 1
ATOM 1670 C CA . ALA A 1 217 ? 5.491 -1.621 -18.871 1.00 98.50 217 ALA A CA 1
ATOM 1671 C C . ALA A 1 217 ? 6.883 -1.783 -19.507 1.00 98.50 217 ALA A C 1
ATOM 1673 O O . ALA A 1 217 ? 7.781 -0.974 -19.277 1.00 98.50 217 ALA A O 1
ATOM 1674 N N . ALA A 1 218 ? 7.064 -2.793 -20.356 1.00 98.44 218 ALA A N 1
ATOM 1675 C CA . ALA A 1 218 ? 8.292 -2.936 -21.135 1.00 98.44 218 ALA A CA 1
ATOM 1676 C C . ALA A 1 218 ? 8.431 -1.817 -22.185 1.00 98.44 218 ALA A C 1
ATOM 1678 O O . ALA A 1 218 ? 7.449 -1.379 -22.788 1.00 98.44 218 ALA A O 1
ATOM 1679 N N . GLY A 1 219 ? 9.666 -1.385 -22.430 1.00 98.19 219 GLY A N 1
ATOM 1680 C CA . GLY A 1 219 ? 10.008 -0.447 -23.490 1.00 98.19 219 GLY A CA 1
ATOM 1681 C C . GLY A 1 219 ? 9.945 -1.093 -24.875 1.00 98.19 219 GLY A C 1
ATOM 1682 O O . GLY A 1 219 ? 10.310 -2.254 -25.063 1.00 98.19 219 GLY A O 1
ATOM 1683 N N . GLY A 1 220 ? 9.498 -0.329 -25.871 1.00 98.44 220 GLY A N 1
ATOM 1684 C CA . GLY A 1 220 ? 9.481 -0.763 -27.267 1.00 98.44 220 GLY A CA 1
ATOM 1685 C C . GLY A 1 220 ? 10.878 -0.816 -27.892 1.00 98.44 220 GLY A C 1
ATOM 1686 O O . GLY A 1 220 ? 11.726 0.033 -27.618 1.00 98.44 220 GLY A O 1
ATOM 1687 N N . ASN A 1 221 ? 11.110 -1.792 -28.770 1.00 98.50 221 ASN A N 1
ATOM 1688 C CA . ASN A 1 221 ? 12.357 -1.890 -29.529 1.00 98.50 221 ASN A CA 1
ATOM 1689 C C . ASN A 1 221 ? 12.454 -0.793 -30.600 1.00 98.50 221 ASN A C 1
ATOM 1691 O O . ASN A 1 221 ? 11.456 -0.411 -31.214 1.00 98.50 221 ASN A O 1
ATOM 1695 N N . GLY A 1 222 ? 13.673 -0.333 -30.863 1.00 98.19 222 GLY A N 1
ATOM 1696 C CA . GLY A 1 222 ? 13.974 0.590 -31.944 1.00 98.19 222 GLY A CA 1
ATOM 1697 C C . GLY A 1 222 ? 13.868 -0.075 -33.317 1.00 98.19 222 GLY A C 1
ATOM 1698 O O . GLY A 1 222 ? 14.262 -1.224 -33.511 1.00 98.19 222 GLY A O 1
ATOM 1699 N N . GLY A 1 223 ? 13.344 0.664 -34.295 1.00 98.25 223 GLY A N 1
ATOM 1700 C CA . GLY A 1 223 ? 13.339 0.243 -35.697 1.00 98.25 223 GLY A CA 1
ATOM 1701 C C . GLY A 1 223 ? 14.737 0.268 -36.324 1.00 98.25 223 GLY A C 1
ATOM 1702 O O . GLY A 1 223 ? 15.566 1.109 -35.982 1.00 98.25 223 GLY A O 1
ATOM 1703 N N . ASN A 1 224 ? 14.991 -0.635 -37.268 1.00 98.38 224 ASN A N 1
ATOM 1704 C CA . ASN A 1 224 ? 16.264 -0.688 -37.986 1.00 98.38 224 ASN A CA 1
ATOM 1705 C C . ASN A 1 224 ? 16.435 0.503 -38.938 1.00 98.38 224 ASN A C 1
ATOM 1707 O O . ASN A 1 224 ? 15.465 1.040 -39.472 1.00 98.38 224 ASN A O 1
ATOM 1711 N N . GLY A 1 225 ? 17.687 0.874 -39.189 1.00 98.00 225 GLY A N 1
ATOM 1712 C CA . GLY A 1 225 ? 18.046 1.866 -40.187 1.00 98.00 225 GLY A CA 1
ATOM 1713 C C . GLY A 1 225 ? 17.849 1.340 -41.608 1.00 98.00 225 GLY A C 1
ATOM 1714 O O . GLY A 1 225 ? 18.114 0.173 -41.906 1.00 98.00 225 GLY A O 1
ATOM 1715 N N . ASN A 1 226 ? 17.406 2.216 -42.509 1.00 98.25 226 ASN A N 1
ATOM 1716 C CA . ASN A 1 226 ? 17.215 1.857 -43.913 1.00 98.25 226 ASN A CA 1
ATOM 1717 C C . ASN A 1 226 ? 18.561 1.597 -44.611 1.00 98.25 226 ASN A C 1
ATOM 1719 O O . ASN A 1 226 ? 19.536 2.288 -44.317 1.00 98.25 226 ASN A O 1
ATOM 1723 N N . PRO A 1 227 ? 18.645 0.663 -45.569 1.00 98.12 227 PRO A N 1
ATOM 1724 C CA . PRO A 1 227 ? 19.838 0.512 -46.395 1.00 98.12 227 PRO A CA 1
ATOM 1725 C C . PRO A 1 227 ? 20.163 1.782 -47.193 1.00 98.12 227 PRO A C 1
ATOM 1727 O O . PRO A 1 227 ? 19.265 2.513 -47.614 1.00 98.12 227 PRO A O 1
ATOM 1730 N N . GLY A 1 228 ? 21.448 2.022 -47.444 1.00 97.69 228 GLY A N 1
ATOM 1731 C CA . GLY A 1 228 ? 21.898 3.064 -48.360 1.00 97.69 228 GLY A CA 1
ATOM 1732 C C . GLY A 1 228 ? 21.605 2.690 -49.814 1.00 97.69 228 GLY A C 1
ATOM 1733 O O . GLY A 1 228 ? 21.629 1.518 -50.192 1.00 97.69 228 GLY A O 1
ATOM 1734 N N . SER A 1 229 ? 21.336 3.686 -50.655 1.00 97.81 229 SER A N 1
ATOM 1735 C CA . SER A 1 229 ? 21.125 3.467 -52.088 1.00 97.81 229 SER A CA 1
ATOM 1736 C C . SER A 1 229 ? 22.435 3.184 -52.828 1.00 97.81 229 SER A C 1
ATOM 1738 O O . SER A 1 229 ? 23.508 3.631 -52.416 1.00 97.81 229 SER A O 1
ATOM 1740 N N . GLN A 1 230 ? 22.344 2.473 -53.952 1.00 97.38 230 GLN A N 1
ATOM 1741 C CA . GLN A 1 230 ? 23.493 2.196 -54.813 1.00 97.38 230 GLN A CA 1
ATOM 1742 C C . GLN A 1 230 ? 24.076 3.488 -55.417 1.00 97.38 230 GLN A C 1
ATOM 1744 O O . GLN A 1 230 ? 23.336 4.426 -55.717 1.00 97.38 230 GLN A O 1
ATOM 1749 N N . GLY A 1 231 ? 25.399 3.521 -55.596 1.00 96.75 231 GLY A N 1
ATOM 1750 C CA . GLY A 1 231 ? 26.105 4.591 -56.303 1.00 96.75 231 GLY A CA 1
ATOM 1751 C C . GLY A 1 231 ? 25.836 4.589 -57.813 1.00 96.75 231 GLY A C 1
ATOM 1752 O O . GLY A 1 231 ? 25.446 3.574 -58.392 1.00 96.75 231 GLY A O 1
ATOM 1753 N N . SER A 1 232 ? 26.058 5.724 -58.477 1.00 96.12 232 SER A N 1
ATOM 1754 C CA . SER A 1 232 ? 25.911 5.834 -59.935 1.00 96.12 232 SER A CA 1
ATOM 1755 C C . SER A 1 232 ? 26.912 4.936 -60.666 1.00 96.12 232 SER A C 1
ATOM 1757 O O . SER A 1 232 ? 28.087 4.900 -60.306 1.00 96.12 232 SER A O 1
ATOM 1759 N N . SER A 1 233 ? 26.474 4.228 -61.708 1.00 95.56 233 SER A N 1
ATOM 1760 C CA . SER A 1 233 ? 27.385 3.415 -62.531 1.00 95.56 233 SER A CA 1
ATOM 1761 C C . SER A 1 233 ? 28.400 4.289 -63.266 1.00 95.56 233 SER A C 1
ATOM 1763 O O . SER A 1 233 ? 28.101 5.440 -63.587 1.00 95.56 233 SER A O 1
ATOM 1765 N N . GLY A 1 234 ? 29.589 3.742 -63.527 1.00 93.31 234 GLY A N 1
ATOM 1766 C CA . GLY A 1 234 ? 30.571 4.412 -64.375 1.00 93.31 234 GLY A CA 1
ATOM 1767 C C . GLY A 1 234 ? 30.122 4.465 -65.838 1.00 93.31 234 GLY A C 1
ATOM 1768 O O . GLY A 1 234 ? 29.221 3.730 -66.249 1.00 93.31 234 GLY A O 1
ATOM 1769 N N . SER A 1 235 ? 30.763 5.316 -66.633 1.00 94.75 235 SER A N 1
ATOM 1770 C CA . SER A 1 235 ? 30.552 5.390 -68.078 1.00 94.75 235 SER A CA 1
ATOM 1771 C C . SER A 1 235 ? 31.879 5.451 -68.829 1.00 94.75 235 SER A C 1
ATOM 1773 O O . SER A 1 235 ? 32.756 6.259 -68.515 1.00 94.75 235 SER A O 1
ATOM 1775 N N . ASP A 1 236 ? 32.007 4.603 -69.847 1.00 92.56 236 ASP A N 1
ATOM 1776 C CA . ASP A 1 236 ? 33.165 4.562 -70.737 1.00 92.56 236 ASP A CA 1
ATOM 1777 C C . ASP A 1 236 ? 33.065 5.642 -71.827 1.00 92.56 236 ASP A C 1
ATOM 1779 O O . ASP A 1 236 ? 32.010 5.849 -72.428 1.00 92.56 236 ASP A O 1
ATOM 1783 N N . GLY A 1 237 ? 34.194 6.284 -72.121 1.00 87.38 237 GLY A N 1
ATOM 1784 C CA . GLY A 1 237 ? 34.424 7.036 -73.352 1.00 87.38 237 GLY A CA 1
ATOM 1785 C C . GLY A 1 237 ? 35.022 6.137 -74.441 1.00 87.38 237 GLY A C 1
ATOM 1786 O O . GLY A 1 237 ? 35.094 4.918 -74.305 1.00 87.38 237 GLY A O 1
ATOM 1787 N N . LYS A 1 238 ? 35.509 6.723 -75.544 1.00 85.75 238 LYS A N 1
ATOM 1788 C CA . LYS A 1 238 ? 36.021 5.944 -76.695 1.00 85.75 238 LYS A CA 1
ATOM 1789 C C . LYS A 1 238 ? 37.192 5.003 -76.366 1.00 85.75 238 LYS A C 1
ATOM 1791 O O . LYS A 1 238 ? 37.346 3.989 -77.041 1.00 85.75 238 LYS A O 1
ATOM 1796 N N . SER A 1 239 ? 38.056 5.346 -75.409 1.00 90.81 239 SER A N 1
ATOM 1797 C CA . SER A 1 239 ? 39.221 4.518 -75.027 1.00 90.81 239 SER A CA 1
ATOM 1798 C C . SER A 1 239 ? 39.682 4.757 -73.581 1.00 90.81 239 SER A C 1
ATOM 1800 O O . SER A 1 239 ? 40.827 4.474 -73.236 1.00 90.81 239 SER A O 1
ATOM 1802 N N . SER A 1 240 ? 38.827 5.349 -72.750 1.00 92.12 240 SER A N 1
ATOM 1803 C CA . SER A 1 240 ? 39.146 5.752 -71.378 1.00 92.12 240 SER A CA 1
ATOM 1804 C C . SER A 1 240 ? 37.877 5.815 -70.535 1.00 92.12 240 SER A C 1
ATOM 1806 O O . SER A 1 240 ? 36.778 5.892 -71.084 1.00 92.12 240 SER A O 1
ATOM 1808 N N . CYS A 1 241 ? 38.021 5.817 -69.210 1.00 92.25 241 CYS A N 1
ATOM 1809 C CA . CYS A 1 241 ? 36.906 6.116 -68.316 1.00 92.25 241 CYS A CA 1
ATOM 1810 C C . CYS A 1 241 ? 36.490 7.577 -68.511 1.00 92.25 241 CYS A C 1
ATOM 1812 O O . CYS A 1 241 ? 37.353 8.456 -68.487 1.00 92.25 241 CYS A O 1
ATOM 1814 N N . ASP A 1 242 ? 35.199 7.822 -68.727 1.00 93.75 242 ASP A N 1
ATOM 1815 C CA . ASP A 1 242 ? 34.656 9.173 -68.895 1.00 93.75 242 ASP A CA 1
ATOM 1816 C C . ASP A 1 242 ? 34.072 9.681 -67.572 1.00 93.75 242 ASP A C 1
ATOM 1818 O O . ASP A 1 242 ? 34.435 10.752 -67.093 1.00 93.75 242 ASP A O 1
ATOM 1822 N N . THR A 1 243 ? 33.244 8.864 -66.912 1.00 93.00 243 THR A N 1
ATOM 1823 C CA . THR A 1 243 ? 32.746 9.135 -65.555 1.00 93.00 243 THR A CA 1
ATOM 1824 C C . THR A 1 243 ? 32.978 7.926 -64.663 1.00 93.00 243 THR A C 1
ATOM 1826 O O . THR A 1 243 ? 32.491 6.832 -64.939 1.00 93.00 243 THR A O 1
ATOM 1829 N N . GLN A 1 244 ? 33.706 8.122 -63.569 1.00 94.56 244 GLN A N 1
ATOM 1830 C CA . GLN A 1 244 ? 33.969 7.072 -62.591 1.00 94.56 244 GLN A CA 1
ATOM 1831 C C . GLN A 1 244 ? 32.680 6.650 -61.867 1.00 94.56 244 GLN A C 1
ATOM 1833 O O . GLN A 1 244 ? 31.821 7.483 -61.573 1.00 94.56 244 GLN A O 1
ATOM 1838 N N . ALA A 1 245 ? 32.562 5.364 -61.528 1.00 96.50 245 ALA A N 1
ATOM 1839 C CA . ALA A 1 245 ? 31.455 4.878 -60.714 1.00 96.50 245 ALA A CA 1
ATOM 1840 C C . ALA A 1 245 ? 31.433 5.554 -59.328 1.00 96.50 245 ALA A C 1
ATOM 1842 O O . ALA A 1 245 ? 32.458 5.661 -58.651 1.00 96.50 245 ALA A O 1
ATOM 1843 N N . GLY A 1 246 ? 30.252 5.998 -58.901 1.00 96.25 246 GLY A N 1
ATOM 1844 C CA . GLY A 1 246 ? 30.044 6.686 -57.631 1.00 96.25 246 GLY A CA 1
ATOM 1845 C C . GLY A 1 246 ? 30.051 5.737 -56.433 1.00 96.25 246 GLY A C 1
ATOM 1846 O O . GLY A 1 246 ? 29.707 4.558 -56.545 1.00 96.25 246 GLY A O 1
ATOM 1847 N N . GLN A 1 247 ? 30.408 6.259 -55.260 1.00 96.50 247 GLN A N 1
ATOM 1848 C CA . GLN A 1 247 ? 30.262 5.538 -53.995 1.00 96.50 247 GLN A CA 1
ATOM 1849 C C . GLN A 1 247 ? 28.774 5.302 -53.679 1.00 96.50 247 GLN A C 1
ATOM 1851 O O . GLN A 1 247 ? 27.930 6.143 -53.987 1.00 96.50 247 GLN A O 1
ATOM 1856 N N . GLY A 1 248 ? 28.449 4.169 -53.052 1.00 97.81 248 GLY A N 1
ATOM 1857 C CA . GLY A 1 248 ? 27.114 3.959 -52.492 1.00 97.81 248 GLY A CA 1
ATOM 1858 C C . GLY A 1 248 ? 26.812 4.879 -51.305 1.00 97.81 248 GLY A C 1
ATOM 1859 O O . GLY A 1 248 ? 27.709 5.363 -50.617 1.00 97.81 248 GLY A O 1
ATOM 1860 N N . ASN A 1 249 ? 25.536 5.123 -51.026 1.00 98.19 249 ASN A N 1
ATOM 1861 C CA . ASN A 1 249 ? 25.142 6.002 -49.926 1.00 98.19 249 ASN A CA 1
ATOM 1862 C C . ASN A 1 249 ? 25.285 5.320 -48.559 1.00 98.19 249 ASN A C 1
ATOM 1864 O O . ASN A 1 249 ? 25.219 4.098 -48.438 1.00 98.19 249 ASN A O 1
ATOM 1868 N N . THR A 1 250 ? 25.468 6.118 -47.509 1.00 97.81 250 THR A N 1
ATOM 1869 C CA . THR A 1 250 ? 25.521 5.621 -46.128 1.00 97.81 250 THR A CA 1
ATOM 1870 C C . THR A 1 250 ? 24.188 4.985 -45.727 1.00 97.81 250 THR A C 1
ATOM 1872 O O . THR A 1 250 ? 23.127 5.516 -46.055 1.00 97.81 250 THR A O 1
ATOM 1875 N N . GLY A 1 251 ? 24.236 3.860 -45.014 1.00 98.25 251 GLY A N 1
ATOM 1876 C CA . GLY A 1 251 ? 23.047 3.272 -44.401 1.00 98.25 251 GLY A CA 1
ATOM 1877 C C . GLY A 1 251 ? 22.478 4.162 -43.292 1.00 98.25 251 GLY A C 1
ATOM 1878 O O . GLY A 1 251 ? 23.207 4.884 -42.615 1.00 98.25 251 GLY A O 1
ATOM 1879 N N . GLY A 1 252 ? 21.164 4.129 -43.098 1.00 98.38 252 GLY A N 1
ATOM 1880 C CA . GLY A 1 252 ? 20.480 4.885 -42.053 1.00 98.38 252 GLY A CA 1
ATOM 1881 C C . GLY A 1 252 ? 20.842 4.401 -40.649 1.00 98.38 252 GLY A C 1
ATOM 1882 O O . GLY A 1 252 ? 21.160 3.233 -40.442 1.00 98.38 252 GLY A O 1
ATOM 1883 N N . THR A 1 253 ? 20.775 5.289 -39.666 1.00 98.19 253 THR A N 1
ATOM 1884 C CA . THR A 1 253 ? 20.964 4.929 -38.254 1.00 98.19 253 THR A CA 1
ATOM 1885 C C . THR A 1 253 ? 19.755 4.149 -37.734 1.00 98.19 253 THR A C 1
ATOM 1887 O O . THR A 1 253 ? 18.618 4.479 -38.070 1.00 98.19 253 THR A O 1
ATOM 1890 N N . GLY A 1 254 ? 19.993 3.115 -36.928 1.00 98.38 254 GLY A N 1
ATOM 1891 C CA . GLY A 1 254 ? 18.939 2.428 -36.189 1.00 98.38 254 GLY A CA 1
ATOM 1892 C C . GLY A 1 254 ? 18.343 3.332 -35.111 1.00 98.38 254 GLY A C 1
ATOM 1893 O O . GLY A 1 254 ? 19.047 4.117 -34.478 1.00 98.38 254 GLY A O 1
ATOM 1894 N N . ASN A 1 255 ? 17.038 3.234 -34.889 1.00 98.50 255 ASN A N 1
ATOM 1895 C CA . ASN A 1 255 ? 16.360 4.014 -33.860 1.00 98.50 255 ASN A CA 1
ATOM 1896 C C . ASN A 1 255 ? 16.698 3.478 -32.467 1.00 98.50 255 ASN A C 1
ATOM 1898 O O . ASN A 1 255 ? 16.934 2.283 -32.291 1.00 98.50 255 ASN A O 1
ATOM 1902 N N . GLY A 1 256 ? 16.692 4.352 -31.464 1.00 98.31 256 GLY A N 1
ATOM 1903 C CA . GLY A 1 256 ? 16.849 3.925 -30.077 1.00 98.31 256 GLY A CA 1
ATOM 1904 C C . GLY A 1 256 ? 15.680 3.058 -29.600 1.00 98.31 256 GLY A C 1
ATOM 1905 O O . GLY A 1 256 ? 14.551 3.210 -30.072 1.00 98.31 256 GLY A O 1
ATOM 1906 N N . GLY A 1 257 ? 15.954 2.160 -28.660 1.00 98.50 257 GLY A N 1
ATOM 1907 C CA . GLY A 1 257 ? 14.925 1.505 -27.865 1.00 98.50 257 GLY A CA 1
ATOM 1908 C C . GLY A 1 257 ? 14.309 2.482 -26.865 1.00 98.50 257 GLY A C 1
ATOM 1909 O O . GLY A 1 257 ? 14.947 3.437 -26.425 1.00 98.50 257 GLY A O 1
ATOM 1910 N N . SER A 1 258 ? 13.048 2.257 -26.514 1.00 98.62 258 SER A N 1
ATOM 1911 C CA . SER A 1 258 ? 12.352 3.056 -25.502 1.00 98.62 258 SER A CA 1
ATOM 1912 C C . SER A 1 258 ? 12.682 2.554 -24.101 1.00 98.62 258 SER A C 1
ATOM 1914 O O . SER A 1 258 ? 12.954 1.370 -23.905 1.00 98.62 258 SER A O 1
ATOM 1916 N N . ASN A 1 259 ? 12.624 3.435 -23.109 1.00 98.56 259 ASN A N 1
ATOM 1917 C CA . ASN A 1 259 ? 12.816 3.043 -21.714 1.00 98.56 259 ASN A CA 1
ATOM 1918 C C . ASN A 1 259 ? 11.670 2.145 -21.227 1.00 98.56 259 ASN A C 1
ATOM 1920 O O . ASN A 1 259 ? 10.537 2.267 -21.697 1.00 98.56 259 ASN A O 1
ATOM 1924 N N . GLY A 1 260 ? 11.962 1.276 -20.264 1.00 98.62 260 GLY A N 1
ATOM 1925 C CA . GLY A 1 260 ? 10.938 0.596 -19.485 1.00 98.62 260 GLY A CA 1
ATOM 1926 C C . GLY A 1 260 ? 10.237 1.567 -18.534 1.00 98.62 260 GLY A C 1
ATOM 1927 O O . GLY A 1 260 ? 10.836 2.530 -18.053 1.00 98.62 260 GLY A O 1
ATOM 1928 N N . GLY A 1 261 ? 8.956 1.327 -18.274 1.00 98.62 261 GLY A N 1
ATOM 1929 C CA . GLY A 1 261 ? 8.183 2.065 -17.282 1.00 98.62 261 GLY A CA 1
ATOM 1930 C C . GLY A 1 261 ? 8.609 1.705 -15.862 1.00 98.62 261 GLY A C 1
ATOM 1931 O O . GLY A 1 261 ? 9.068 0.595 -15.605 1.00 98.62 261 GLY A O 1
ATOM 1932 N N . ASN A 1 262 ? 8.437 2.628 -14.923 1.00 98.62 262 ASN A N 1
ATOM 1933 C CA . ASN A 1 262 ? 8.718 2.358 -13.516 1.00 98.62 262 ASN A CA 1
ATOM 1934 C C . ASN A 1 262 ? 7.614 1.490 -12.902 1.00 98.62 262 ASN A C 1
ATOM 1936 O O . ASN A 1 262 ? 6.443 1.623 -13.262 1.00 98.62 262 ASN A O 1
ATOM 1940 N N . GLY A 1 263 ? 7.988 0.638 -11.954 1.00 98.56 263 GLY A N 1
ATOM 1941 C CA . GLY A 1 263 ? 7.037 0.014 -11.049 1.00 98.56 263 GLY A CA 1
ATOM 1942 C C . GLY A 1 263 ? 6.456 1.049 -10.088 1.00 98.56 263 GLY A C 1
ATOM 1943 O O . GLY A 1 263 ? 7.133 1.996 -9.684 1.00 98.56 263 GLY A O 1
ATOM 1944 N N . SER A 1 264 ? 5.185 0.889 -9.734 1.00 98.56 264 SER A N 1
ATOM 1945 C CA . SER A 1 264 ? 4.529 1.753 -8.748 1.00 98.56 264 SER A CA 1
ATOM 1946 C C . SER A 1 264 ? 4.768 1.256 -7.325 1.00 98.56 264 SER A C 1
ATOM 1948 O O . SER A 1 264 ? 5.047 0.077 -7.098 1.00 98.56 264 SER A O 1
ATOM 1950 N N . ARG A 1 265 ? 4.687 2.173 -6.360 1.00 98.12 265 ARG A N 1
ATOM 1951 C CA . ARG A 1 265 ? 4.836 1.848 -4.942 1.00 98.12 265 ARG A CA 1
ATOM 1952 C C . ARG A 1 265 ? 3.666 0.981 -4.454 1.00 98.12 265 ARG A C 1
ATOM 1954 O O . ARG A 1 265 ? 2.522 1.245 -4.817 1.00 98.12 265 ARG A O 1
ATOM 1961 N N . GLY A 1 266 ? 3.958 -0.014 -3.616 1.00 97.38 266 GLY A N 1
ATOM 1962 C CA . GLY A 1 266 ? 2.943 -0.753 -2.863 1.00 97.38 266 GLY A CA 1
ATOM 1963 C C . GLY A 1 266 ? 2.284 0.130 -1.802 1.00 97.38 266 GLY A C 1
ATOM 1964 O O . GLY A 1 266 ? 2.942 0.967 -1.183 1.00 97.38 266 GLY A O 1
ATOM 1965 N N . SER A 1 267 ? 0.982 -0.033 -1.586 1.00 94.94 267 SER A N 1
ATOM 1966 C CA . SER A 1 267 ? 0.250 0.742 -0.583 1.00 94.94 267 SER A CA 1
ATOM 1967 C C . SER A 1 267 ? 0.654 0.333 0.828 1.00 94.94 267 SER A C 1
ATOM 1969 O O . SER A 1 267 ? 0.953 -0.834 1.091 1.00 94.94 267 SER A O 1
ATOM 1971 N N . ASP A 1 268 ? 0.619 1.282 1.756 1.00 94.75 268 ASP A N 1
ATOM 1972 C CA . ASP A 1 268 ? 0.714 0.966 3.176 1.00 94.75 268 ASP A CA 1
ATOM 1973 C C . ASP A 1 268 ? -0.506 0.114 3.592 1.00 94.75 268 ASP A C 1
ATOM 1975 O O . ASP A 1 268 ? -1.566 0.168 2.963 1.00 94.75 268 ASP A O 1
ATOM 1979 N N . SER A 1 269 ? -0.361 -0.714 4.628 1.00 93.69 269 SER A N 1
ATOM 1980 C CA . SER A 1 269 ? -1.524 -1.379 5.242 1.00 93.69 269 SER A CA 1
ATOM 1981 C C . SER A 1 269 ? -2.367 -0.370 6.029 1.00 93.69 269 SER A C 1
ATOM 1983 O O . SER A 1 269 ? -2.009 0.801 6.116 1.00 93.69 269 SER A O 1
ATOM 1985 N N . GLN A 1 270 ? -3.441 -0.819 6.672 1.00 91.56 270 GLN A N 1
ATOM 1986 C CA . GLN A 1 270 ? -4.324 0.055 7.441 1.00 91.56 270 GLN A CA 1
ATOM 1987 C C . GLN A 1 270 ? -4.217 -0.174 8.950 1.00 91.56 270 GLN A C 1
ATOM 1989 O O . GLN A 1 270 ? -3.837 -1.258 9.405 1.00 91.56 270 GLN A O 1
ATOM 1994 N N . VAL A 1 271 ? -4.558 0.855 9.732 1.00 92.25 271 VAL A N 1
ATOM 1995 C CA . VAL A 1 271 ? -4.664 0.732 11.192 1.00 92.25 271 VAL A CA 1
ATOM 1996 C C . VAL A 1 271 ? -5.859 -0.153 11.531 1.00 92.25 271 VAL A C 1
ATOM 1998 O O . VAL A 1 271 ? -6.946 0.007 10.980 1.00 92.25 271 VAL A O 1
ATOM 2001 N N . VAL A 1 272 ? -5.660 -1.085 12.460 1.00 94.94 272 VAL A N 1
ATOM 2002 C CA . VAL A 1 272 ? -6.717 -1.982 12.929 1.00 94.94 272 VAL A CA 1
ATOM 2003 C C . VAL A 1 272 ? -6.803 -1.903 14.441 1.00 94.94 272 VAL A C 1
ATOM 2005 O O . VAL A 1 272 ? -5.819 -2.142 15.132 1.00 94.94 272 VAL A O 1
ATOM 2008 N N . ARG A 1 273 ? -7.988 -1.621 14.976 1.00 94.50 273 ARG A N 1
ATOM 2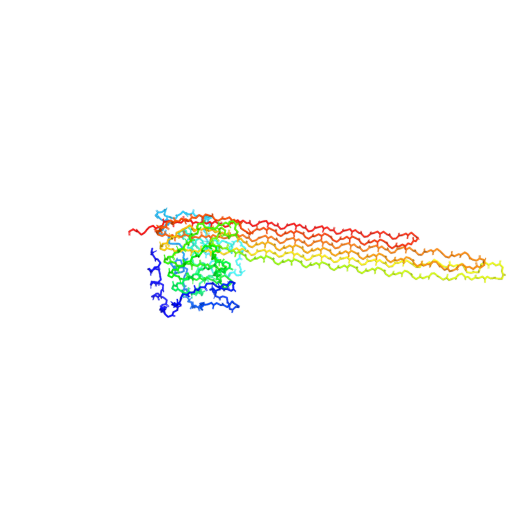009 C CA . ARG A 1 273 ? -8.286 -1.693 16.409 1.00 94.50 273 ARG A CA 1
ATOM 2010 C C . ARG A 1 273 ? -9.314 -2.784 16.649 1.00 94.50 273 ARG A C 1
ATOM 2012 O O . ARG A 1 273 ? -10.493 -2.586 16.391 1.00 94.50 273 ARG A O 1
ATOM 2019 N N . ALA A 1 274 ? -8.872 -3.928 17.151 1.00 95.56 274 ALA A N 1
ATOM 2020 C CA . ALA A 1 274 ? -9.708 -5.065 17.497 1.00 95.56 274 ALA A CA 1
ATOM 2021 C C . ALA A 1 274 ? -9.926 -5.137 19.013 1.00 95.56 274 ALA A C 1
ATOM 2023 O O . ALA A 1 274 ? -8.979 -5.160 19.795 1.00 95.56 274 ALA A O 1
ATOM 2024 N N . THR A 1 275 ? -11.189 -5.166 19.430 1.00 95.12 275 THR A N 1
ATOM 2025 C CA . THR A 1 275 ? -11.615 -5.387 20.816 1.00 95.12 275 THR A CA 1
ATOM 2026 C C . THR A 1 275 ? -12.437 -6.662 20.880 1.00 95.12 275 THR A C 1
ATOM 2028 O O . THR A 1 275 ? -13.444 -6.782 20.180 1.00 95.12 275 THR A O 1
ATOM 2031 N N . LEU A 1 276 ? -11.993 -7.599 21.713 1.00 95.50 276 LEU A N 1
ATOM 2032 C CA . LEU A 1 276 ? -12.547 -8.938 21.822 1.00 95.50 276 LEU A CA 1
ATOM 2033 C C . LEU A 1 276 ? -12.977 -9.258 23.254 1.00 95.50 276 LEU A C 1
ATOM 2035 O O . LEU A 1 276 ? -12.333 -8.813 24.206 1.00 95.50 276 LEU A O 1
ATOM 2039 N N . THR A 1 277 ? -14.036 -10.048 23.435 1.00 95.94 277 THR A N 1
ATOM 2040 C CA . THR A 1 277 ? -14.331 -10.630 24.756 1.00 95.94 277 THR A CA 1
ATOM 2041 C C . THR A 1 277 ? -13.464 -11.863 24.977 1.00 95.94 277 THR A C 1
ATOM 2043 O O . THR A 1 277 ? -12.607 -11.852 25.862 1.00 95.94 277 THR A O 1
ATOM 2046 N N . VAL A 1 278 ? -13.626 -12.887 24.139 1.00 96.00 278 VAL A N 1
ATOM 2047 C CA . VAL A 1 278 ? -12.935 -14.174 24.263 1.00 96.00 278 VAL A CA 1
ATOM 2048 C C . VAL A 1 278 ? -12.118 -14.472 23.010 1.00 96.00 278 VAL A C 1
ATOM 2050 O O . VAL A 1 278 ? -12.583 -14.276 21.885 1.00 96.00 278 VAL A O 1
ATOM 2053 N N . VAL A 1 279 ? -10.899 -14.970 23.217 1.00 96.56 279 VAL A N 1
ATOM 2054 C CA . VAL A 1 279 ? -10.071 -15.571 22.166 1.00 96.56 279 VAL A CA 1
ATOM 2055 C C . VAL A 1 279 ? -9.837 -17.041 22.489 1.00 96.56 279 VAL A C 1
ATOM 2057 O O . VAL A 1 279 ? -9.257 -17.366 23.525 1.00 96.56 279 VAL A O 1
ATOM 2060 N N . GLU A 1 280 ? -10.273 -17.921 21.596 1.00 95.44 280 GLU A N 1
ATOM 2061 C CA . GLU A 1 280 ? -10.095 -19.370 21.674 1.00 95.44 280 GLU A CA 1
ATOM 2062 C C . GLU A 1 280 ? -9.151 -19.845 20.569 1.00 95.44 280 GLU A C 1
ATOM 2064 O O . GLU A 1 280 ? -9.198 -19.362 19.435 1.00 95.44 280 GLU A O 1
ATOM 2069 N N . GLY A 1 281 ? -8.293 -20.808 20.901 1.00 92.94 281 GLY A N 1
ATOM 2070 C CA . GLY A 1 281 ? -7.249 -21.291 20.004 1.00 92.94 281 GLY A CA 1
ATOM 2071 C C . GLY A 1 281 ? -6.114 -20.288 19.719 1.00 92.94 281 GLY A C 1
ATOM 2072 O O . GLY A 1 281 ? -6.086 -19.171 20.246 1.00 92.94 281 GLY A O 1
ATOM 2073 N N . PRO A 1 282 ? -5.122 -20.697 18.908 1.00 91.62 282 PRO A N 1
ATOM 2074 C CA . PRO A 1 282 ? -3.935 -19.896 18.630 1.00 91.62 282 PRO A CA 1
ATOM 2075 C C . PRO A 1 282 ? -4.172 -18.881 17.508 1.00 91.62 282 PRO A C 1
ATOM 2077 O O . PRO A 1 282 ? -4.190 -19.240 16.338 1.00 91.62 282 PRO A O 1
ATOM 2080 N N . VAL A 1 283 ? -4.295 -17.601 17.847 1.00 92.88 283 VAL A N 1
ATOM 2081 C CA . VAL A 1 283 ? -4.450 -16.507 16.881 1.00 92.88 283 VAL A CA 1
ATOM 2082 C C . VAL A 1 283 ? -3.108 -15.842 16.599 1.00 92.88 283 VAL A C 1
ATOM 2084 O O . VAL A 1 283 ? -2.402 -15.385 17.495 1.00 92.88 283 VAL A O 1
ATOM 2087 N N . THR A 1 284 ? -2.777 -15.715 15.323 1.00 93.38 284 THR A N 1
ATOM 2088 C CA . THR A 1 284 ? -1.584 -15.007 14.852 1.00 93.38 284 THR A CA 1
ATOM 2089 C C . THR A 1 284 ? -1.957 -13.694 14.161 1.00 93.38 284 THR A C 1
ATOM 2091 O O . THR A 1 284 ? -2.910 -13.634 13.378 1.00 93.38 284 THR A O 1
ATOM 2094 N N . LEU A 1 285 ? -1.196 -12.636 14.449 1.00 94.19 285 LEU A N 1
ATOM 2095 C CA . LEU A 1 285 ? -1.445 -11.275 13.967 1.00 94.19 285 LEU A CA 1
ATOM 2096 C C . LEU A 1 285 ? -0.258 -10.753 13.152 1.00 94.19 285 LEU A C 1
ATOM 2098 O O . LEU A 1 285 ? 0.884 -10.840 13.603 1.00 94.19 285 LEU A O 1
ATOM 2102 N N . MET A 1 286 ? -0.501 -10.141 11.994 1.00 93.25 286 MET A N 1
ATOM 2103 C CA . MET A 1 286 ? 0.563 -9.535 11.180 1.00 93.25 286 MET A CA 1
ATOM 2104 C C . MET A 1 286 ? 0.090 -8.245 10.507 1.00 93.25 286 MET A C 1
ATOM 2106 O O . MET A 1 286 ? -1.032 -8.169 10.017 1.00 93.25 286 MET A O 1
ATOM 2110 N N . SER A 1 287 ? 0.979 -7.255 10.415 1.00 94.50 287 SER A N 1
ATOM 2111 C CA . SER A 1 287 ? 0.758 -6.040 9.632 1.00 94.50 287 SER A CA 1
ATOM 2112 C C . SER A 1 287 ? 1.949 -5.736 8.727 1.00 94.50 287 SER A C 1
ATOM 2114 O O . SER A 1 287 ? 3.067 -5.534 9.211 1.00 94.50 287 SER A O 1
ATOM 2116 N N . CYS A 1 288 ? 1.719 -5.699 7.416 1.00 93.81 288 CYS A N 1
ATOM 2117 C CA . CYS A 1 288 ? 2.727 -5.313 6.428 1.00 93.81 288 CYS A CA 1
ATOM 2118 C C . CYS A 1 288 ? 2.074 -4.627 5.225 1.00 93.81 288 CYS A C 1
ATOM 2120 O O . CYS A 1 288 ? 0.965 -4.981 4.821 1.00 93.81 288 CYS A O 1
ATOM 2122 N N . GLY A 1 289 ? 2.764 -3.658 4.625 1.00 95.06 289 GLY A N 1
ATOM 2123 C CA . GLY A 1 289 ? 2.292 -3.040 3.389 1.00 95.06 289 GLY A CA 1
ATOM 2124 C C . GLY A 1 289 ? 2.406 -3.972 2.181 1.00 95.06 289 GLY A C 1
ATOM 2125 O O . GLY A 1 289 ? 2.855 -5.117 2.281 1.00 95.06 289 GLY A O 1
ATOM 2126 N N . GLY A 1 290 ? 1.969 -3.477 1.028 1.00 95.81 290 GLY A N 1
ATOM 2127 C CA . GLY A 1 290 ? 2.060 -4.196 -0.237 1.00 95.81 290 GLY A CA 1
ATOM 2128 C C . GLY A 1 290 ? 3.479 -4.219 -0.794 1.00 95.81 290 GLY A C 1
ATOM 2129 O O . GLY A 1 290 ? 4.323 -3.390 -0.445 1.00 95.81 290 GLY A O 1
ATOM 2130 N N . ASN A 1 291 ? 3.744 -5.167 -1.686 1.00 97.56 291 ASN A N 1
ATOM 2131 C CA . ASN A 1 291 ? 5.004 -5.208 -2.421 1.00 97.56 291 ASN A CA 1
ATOM 2132 C C . ASN A 1 291 ? 5.080 -4.052 -3.421 1.00 97.56 291 ASN A C 1
ATOM 2134 O O . ASN A 1 291 ? 4.063 -3.620 -3.959 1.00 97.56 291 ASN A O 1
ATOM 2138 N N . GLY A 1 292 ? 6.282 -3.567 -3.704 1.00 98.25 292 GLY A N 1
ATOM 2139 C CA . GLY A 1 292 ? 6.506 -2.646 -4.808 1.00 98.25 292 GLY A CA 1
ATOM 2140 C C . GLY A 1 292 ? 6.405 -3.350 -6.161 1.00 98.25 292 GLY A C 1
ATOM 2141 O O . GLY A 1 292 ? 6.806 -4.505 -6.309 1.00 98.25 292 GLY A O 1
ATOM 2142 N N . GLY A 1 293 ? 5.891 -2.648 -7.169 1.00 98.56 293 GLY A N 1
ATOM 2143 C CA . GLY A 1 293 ? 5.837 -3.160 -8.534 1.00 98.56 293 GLY A CA 1
ATOM 2144 C C . GLY A 1 293 ? 7.232 -3.279 -9.144 1.00 98.56 293 GLY A C 1
ATOM 2145 O O . GLY A 1 293 ? 8.106 -2.448 -8.900 1.00 98.56 293 GLY A O 1
ATOM 2146 N N . THR A 1 294 ? 7.463 -4.290 -9.972 1.00 98.62 294 THR A N 1
ATOM 2147 C CA . THR A 1 294 ? 8.728 -4.421 -10.714 1.00 98.62 294 THR A CA 1
ATOM 2148 C C . THR A 1 294 ? 8.849 -3.343 -11.793 1.00 98.62 294 THR A C 1
ATOM 2150 O O . THR A 1 294 ? 7.851 -2.914 -12.369 1.00 98.62 294 THR A O 1
ATOM 2153 N N . GLY A 1 295 ? 10.065 -2.885 -12.074 1.00 98.56 295 GLY A N 1
ATOM 2154 C CA . GLY A 1 295 ? 10.352 -1.994 -13.192 1.00 98.56 295 GLY A CA 1
ATOM 2155 C C . GLY A 1 295 ? 10.325 -2.738 -14.528 1.00 98.56 295 GLY A C 1
ATOM 2156 O O . GLY A 1 295 ? 10.767 -3.882 -14.633 1.00 98.56 295 GLY A O 1
ATOM 2157 N N . GLY A 1 296 ? 9.830 -2.081 -15.571 1.00 98.69 296 GLY A N 1
ATOM 2158 C CA . GLY A 1 296 ? 9.777 -2.631 -16.920 1.00 98.69 296 GLY A CA 1
ATOM 2159 C C . GLY A 1 296 ? 11.158 -2.716 -17.566 1.00 98.69 296 GLY A C 1
ATOM 2160 O O . GLY A 1 296 ? 12.037 -1.890 -17.321 1.00 98.69 296 GLY A O 1
ATOM 2161 N N . THR A 1 297 ? 11.367 -3.702 -18.432 1.00 98.62 297 THR A N 1
ATOM 2162 C CA . THR A 1 297 ? 12.620 -3.834 -19.189 1.00 98.62 297 THR A CA 1
ATOM 2163 C C . THR A 1 297 ? 12.749 -2.732 -20.240 1.00 98.62 297 THR A C 1
ATOM 2165 O O . THR A 1 297 ? 11.767 -2.409 -20.906 1.00 98.62 297 THR A O 1
ATOM 2168 N N . GLY A 1 298 ? 13.948 -2.190 -20.445 1.00 98.50 298 GLY A N 1
ATOM 2169 C CA . GLY A 1 298 ? 14.239 -1.288 -21.560 1.00 98.50 298 GLY A CA 1
ATOM 2170 C C . GLY A 1 298 ? 14.196 -2.008 -22.911 1.00 98.50 298 GLY A C 1
ATOM 2171 O O . GLY A 1 298 ? 14.566 -3.176 -23.017 1.00 98.50 298 GLY A O 1
ATOM 2172 N N . GLY A 1 299 ? 13.741 -1.315 -23.953 1.00 98.69 299 GLY A N 1
ATOM 2173 C CA . GLY A 1 299 ? 13.700 -1.838 -25.317 1.00 98.69 299 GLY A CA 1
ATOM 2174 C C . GLY A 1 299 ? 15.082 -1.861 -25.964 1.00 98.69 299 GLY A C 1
ATOM 2175 O O . GLY A 1 299 ? 15.922 -1.004 -25.697 1.00 98.69 299 GLY A O 1
ATOM 2176 N N . ASN A 1 300 ? 15.336 -2.817 -26.850 1.00 98.62 300 ASN A N 1
ATOM 2177 C CA . ASN A 1 300 ? 16.605 -2.881 -27.576 1.00 98.62 300 ASN A CA 1
ATOM 2178 C C . ASN A 1 300 ? 16.684 -1.787 -28.650 1.00 98.62 300 ASN A C 1
ATO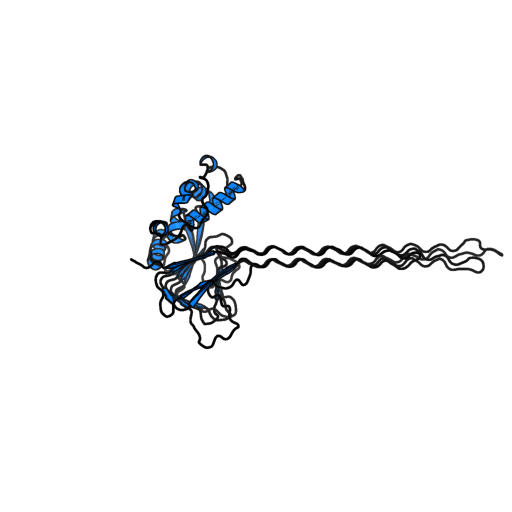M 2180 O O . ASN A 1 300 ? 15.673 -1.437 -29.258 1.00 98.62 300 ASN A O 1
ATOM 2184 N N . GLY A 1 301 ? 17.883 -1.284 -28.927 1.00 98.44 301 GLY A N 1
ATOM 2185 C CA . GLY A 1 301 ? 18.135 -0.404 -30.063 1.00 98.44 301 GLY A CA 1
ATOM 2186 C C . GLY A 1 301 ? 18.035 -1.140 -31.400 1.00 98.44 301 GLY A C 1
ATOM 2187 O O . GLY A 1 301 ? 18.389 -2.315 -31.510 1.00 98.44 301 GLY A O 1
ATOM 2188 N N . GLY A 1 302 ? 17.565 -0.443 -32.432 1.00 98.62 302 GLY A N 1
ATOM 2189 C CA . GLY A 1 302 ? 17.496 -0.962 -33.795 1.00 98.62 302 GLY A CA 1
ATOM 2190 C C . GLY A 1 302 ? 18.880 -1.075 -34.430 1.00 98.62 302 GLY A C 1
ATOM 2191 O O . GLY A 1 302 ? 19.780 -0.287 -34.139 1.00 98.62 302 GLY A O 1
ATOM 2192 N N . ALA A 1 303 ? 19.070 -2.041 -35.323 1.00 98.50 303 ALA A N 1
ATOM 2193 C CA . ALA A 1 303 ? 20.327 -2.169 -36.054 1.00 98.50 303 ALA A CA 1
ATOM 2194 C C . ALA A 1 303 ? 20.512 -1.016 -37.055 1.00 98.50 303 ALA A C 1
ATOM 2196 O O . ALA A 1 303 ? 19.541 -0.501 -37.609 1.00 98.50 303 ALA A O 1
ATOM 2197 N N . GLY A 1 304 ? 21.756 -0.630 -37.325 1.00 98.31 304 GLY A N 1
ATOM 2198 C CA . GLY A 1 304 ? 22.091 0.297 -38.400 1.00 98.31 304 GLY A CA 1
ATOM 2199 C C . GLY A 1 304 ? 21.879 -0.323 -39.782 1.00 98.31 304 GLY A C 1
ATOM 2200 O O . GLY A 1 304 ? 22.084 -1.520 -39.988 1.00 98.31 304 GLY A O 1
ATOM 2201 N N . GLY A 1 305 ? 21.480 0.499 -40.747 1.00 98.50 305 GLY A N 1
ATOM 2202 C CA . GLY A 1 305 ? 21.287 0.091 -42.132 1.00 98.50 305 GLY A CA 1
ATOM 2203 C C . GLY A 1 305 ? 22.607 -0.233 -42.826 1.00 98.50 305 GLY A C 1
ATOM 2204 O O . GLY A 1 305 ? 23.640 0.383 -42.564 1.00 98.50 305 GLY A O 1
ATOM 2205 N N . VAL A 1 306 ? 22.585 -1.193 -43.745 1.00 98.44 306 VAL A N 1
ATOM 2206 C CA . VAL A 1 306 ? 23.753 -1.527 -44.573 1.00 98.44 306 VAL A CA 1
ATOM 2207 C C . VAL A 1 306 ? 24.057 -0.371 -45.535 1.00 98.44 306 VAL A C 1
ATOM 2209 O O . VAL A 1 306 ? 23.140 0.207 -46.114 1.00 98.44 306 VAL A O 1
ATOM 2212 N N . GLY A 1 307 ? 25.330 -0.021 -45.713 1.00 98.06 307 GLY A N 1
ATOM 2213 C CA . GLY A 1 307 ? 25.782 0.950 -46.704 1.00 98.06 307 GLY A CA 1
ATOM 2214 C C . GLY A 1 307 ? 25.512 0.465 -48.124 1.00 98.06 307 GLY A C 1
ATOM 2215 O O . GLY A 1 307 ? 25.718 -0.708 -48.441 1.00 98.06 307 GLY A O 1
ATOM 2216 N N . GLY A 1 308 ? 25.051 1.369 -48.984 1.00 98.19 308 GLY A N 1
ATOM 2217 C CA . GLY A 1 308 ? 24.694 1.054 -50.359 1.00 98.19 308 GLY A CA 1
ATOM 2218 C C . GLY A 1 308 ? 25.881 0.534 -51.157 1.00 98.19 308 GLY A C 1
ATOM 2219 O O . GLY A 1 308 ? 27.025 0.925 -50.926 1.00 98.19 308 GLY A O 1
ATOM 2220 N N . ASN A 1 309 ? 25.622 -0.345 -52.117 1.00 97.44 309 ASN A N 1
ATOM 2221 C CA . ASN A 1 309 ? 26.670 -0.838 -53.006 1.00 97.44 309 ASN A CA 1
ATOM 2222 C C . ASN A 1 309 ? 27.270 0.315 -53.826 1.00 97.44 309 ASN A C 1
ATOM 2224 O O . ASN A 1 309 ? 26.574 1.269 -54.177 1.00 97.44 309 ASN A O 1
ATOM 2228 N N . GLY A 1 310 ? 28.553 0.220 -54.164 1.00 96.44 310 GLY A N 1
ATOM 2229 C CA . GLY A 1 310 ? 29.148 1.137 -55.130 1.00 96.44 310 GLY A CA 1
ATOM 2230 C C . GLY A 1 310 ? 28.539 0.984 -56.523 1.00 96.44 310 GLY A C 1
ATOM 2231 O O . GLY A 1 310 ? 27.931 -0.041 -56.846 1.00 96.44 310 GLY A O 1
ATOM 2232 N N . GLY A 1 311 ? 28.694 2.011 -57.353 1.00 96.88 311 GLY A N 1
ATOM 2233 C CA . GLY A 1 311 ? 28.315 1.942 -58.759 1.00 96.88 311 GLY A CA 1
ATOM 2234 C C . GLY A 1 311 ? 29.065 0.837 -59.502 1.00 96.88 311 GLY A C 1
ATOM 2235 O O . GLY A 1 311 ? 30.211 0.516 -59.174 1.00 96.88 311 GLY A O 1
ATOM 2236 N N . SER A 1 312 ? 28.421 0.247 -60.506 1.00 95.69 312 SER A N 1
ATOM 2237 C CA . SER A 1 312 ? 29.011 -0.841 -61.288 1.00 95.69 312 SER A CA 1
ATOM 2238 C C . SER A 1 312 ? 30.236 -0.375 -62.084 1.00 95.69 312 SER A C 1
ATOM 2240 O O . SER A 1 312 ? 30.256 0.742 -62.606 1.00 95.69 312 SER A O 1
ATOM 2242 N N . ALA A 1 313 ? 31.241 -1.253 -62.181 1.00 93.94 313 ALA A N 1
ATOM 2243 C CA . ALA A 1 313 ? 32.398 -1.071 -63.056 1.00 93.94 313 ALA A CA 1
ATOM 2244 C C . ALA A 1 313 ? 32.005 -1.165 -64.538 1.00 93.94 313 ALA A C 1
ATOM 2246 O O . ALA A 1 313 ? 31.009 -1.802 -64.889 1.00 93.94 313 ALA A O 1
ATOM 2247 N N . THR A 1 314 ? 32.838 -0.584 -65.394 1.00 93.81 314 THR A N 1
ATOM 2248 C CA . THR A 1 314 ? 32.771 -0.700 -66.857 1.00 93.81 314 THR A CA 1
ATOM 2249 C C . THR A 1 314 ? 34.107 -1.223 -67.396 1.00 93.81 314 THR A C 1
ATOM 2251 O O . THR A 1 314 ? 34.924 -1.743 -66.635 1.00 93.81 314 THR A O 1
ATOM 2254 N N . THR A 1 315 ? 34.348 -1.122 -68.706 1.00 93.94 315 THR A N 1
ATOM 2255 C CA . THR A 1 315 ? 35.601 -1.588 -69.323 1.00 93.94 315 THR A CA 1
ATOM 2256 C C . THR A 1 315 ? 36.789 -0.759 -68.854 1.00 93.94 315 THR A C 1
ATOM 2258 O O . THR A 1 315 ? 37.869 -1.303 -68.624 1.00 93.94 315 THR A O 1
ATOM 2261 N N . TYR A 1 316 ? 36.593 0.556 -68.718 1.00 92.38 316 TYR A N 1
ATOM 2262 C CA . TYR A 1 316 ? 37.658 1.488 -68.368 1.00 92.38 316 TYR A CA 1
ATOM 2263 C C . TYR A 1 316 ? 37.502 2.105 -66.972 1.00 92.38 316 TYR A C 1
ATOM 2265 O O . TYR A 1 316 ? 38.490 2.621 -66.450 1.00 92.38 316 TYR A O 1
ATOM 2273 N N . CYS A 1 317 ? 36.320 2.045 -66.345 1.00 93.38 317 CYS A N 1
ATOM 2274 C CA . CYS A 1 317 ? 36.087 2.554 -64.990 1.00 93.38 317 CYS A CA 1
ATOM 2275 C C . CYS A 1 317 ? 36.031 1.418 -63.962 1.00 93.38 317 CYS A C 1
ATOM 2277 O O . CYS A 1 317 ? 35.322 0.426 -64.140 1.00 93.38 317 CYS A O 1
ATOM 2279 N N . SER A 1 318 ? 36.721 1.581 -62.833 1.00 94.06 318 SER A N 1
ATOM 2280 C CA . SER A 1 318 ? 36.581 0.664 -61.695 1.00 94.06 318 SER A CA 1
ATOM 2281 C C . SER A 1 318 ? 35.220 0.823 -60.999 1.00 94.06 318 SER A C 1
ATOM 2283 O O . SER A 1 318 ? 34.525 1.823 -61.180 1.00 94.06 318 SER A O 1
ATOM 2285 N N . ALA A 1 319 ? 34.820 -0.170 -60.199 1.00 95.00 319 ALA A N 1
ATOM 2286 C CA . ALA A 1 319 ? 33.599 -0.081 -59.400 1.00 95.00 319 ALA A CA 1
ATOM 2287 C C . ALA A 1 319 ? 33.720 1.009 -58.326 1.00 95.00 319 ALA A C 1
ATOM 2289 O O . ALA A 1 319 ? 34.807 1.277 -57.806 1.00 95.00 319 ALA A O 1
ATOM 2290 N N . GLY A 1 320 ? 32.586 1.600 -57.961 1.00 95.62 320 GLY A N 1
ATOM 2291 C CA . GLY A 1 320 ? 32.505 2.489 -56.812 1.00 95.62 320 GLY A CA 1
ATOM 2292 C C . GLY A 1 320 ? 32.736 1.722 -55.510 1.00 95.62 320 GLY A C 1
ATOM 2293 O O . GLY A 1 320 ? 32.495 0.515 -55.424 1.00 95.62 320 GLY A O 1
ATOM 2294 N N . SER A 1 321 ? 33.175 2.414 -54.463 1.00 96.44 321 SER A N 1
ATOM 2295 C CA . SER A 1 321 ? 33.232 1.830 -53.122 1.00 96.44 321 SER A CA 1
ATOM 2296 C C . SER A 1 321 ? 31.830 1.683 -52.521 1.00 96.44 321 SER A C 1
ATOM 2298 O O . SER A 1 321 ? 30.896 2.413 -52.865 1.00 96.44 321 SER A O 1
ATOM 2300 N N . GLN A 1 322 ? 31.669 0.737 -51.594 1.00 97.06 322 GLN A N 1
ATOM 2301 C CA . GLN A 1 322 ? 30.457 0.660 -50.781 1.00 97.06 322 GLN A CA 1
ATOM 2302 C C . GLN A 1 322 ? 30.312 1.929 -49.925 1.00 97.06 322 GLN A C 1
ATOM 2304 O O . GLN A 1 322 ? 31.297 2.521 -49.470 1.00 97.06 322 GLN A O 1
ATOM 2309 N N . GLY A 1 323 ? 29.072 2.338 -49.685 1.00 97.94 323 GLY A N 1
ATOM 2310 C CA . GLY A 1 323 ? 28.738 3.335 -48.682 1.00 97.94 323 GLY A CA 1
ATOM 2311 C C . GLY A 1 323 ? 29.096 2.877 -47.273 1.00 97.94 323 GLY A C 1
ATOM 2312 O O . GLY A 1 323 ? 29.336 1.696 -47.009 1.00 97.94 323 GLY A O 1
ATOM 2313 N N . LYS A 1 324 ? 29.125 3.825 -46.338 1.00 98.31 324 LYS A N 1
ATOM 2314 C CA . LYS A 1 324 ? 29.354 3.521 -44.922 1.00 98.31 324 LYS A CA 1
ATOM 2315 C C . LYS A 1 324 ? 28.143 2.803 -44.330 1.00 98.31 324 LYS A C 1
ATOM 2317 O O . LYS A 1 324 ? 27.009 3.065 -44.728 1.00 98.31 324 LYS A O 1
ATOM 2322 N N . GLY A 1 325 ? 28.372 1.934 -43.356 1.00 98.19 325 GLY A N 1
ATOM 2323 C CA . GLY A 1 325 ? 27.281 1.369 -42.571 1.00 98.19 325 GLY A CA 1
ATOM 2324 C C . GLY A 1 325 ? 26.639 2.426 -41.671 1.00 98.19 325 GLY A C 1
ATOM 2325 O O . GLY A 1 325 ? 27.320 3.331 -41.184 1.00 98.19 325 GLY A O 1
ATOM 2326 N N . GLY A 1 326 ? 25.333 2.315 -41.445 1.00 98.38 326 GLY A N 1
ATOM 2327 C CA . GLY A 1 326 ? 24.612 3.141 -40.482 1.00 98.38 326 GLY A CA 1
ATOM 2328 C C . GLY A 1 326 ? 24.951 2.765 -39.041 1.00 98.38 326 GLY A C 1
ATOM 2329 O O . GLY A 1 326 ? 25.311 1.625 -38.758 1.00 98.38 326 GLY A O 1
ATOM 2330 N N . GLN A 1 327 ? 24.840 3.709 -38.111 1.00 98.44 327 GLN A N 1
ATOM 2331 C CA . GLN A 1 327 ? 25.063 3.432 -36.687 1.00 98.44 327 GLN A CA 1
ATOM 2332 C C . GLN A 1 327 ? 23.907 2.601 -36.113 1.00 98.44 327 GLN A C 1
ATOM 2334 O O . GLN A 1 327 ? 22.765 2.751 -36.547 1.00 98.44 327 GLN A O 1
ATOM 2339 N N . GLY A 1 328 ? 24.177 1.743 -35.134 1.00 98.31 328 GLY A N 1
ATOM 2340 C CA . GLY A 1 328 ? 23.125 1.113 -34.339 1.00 98.31 328 GLY A CA 1
ATOM 2341 C C . GLY A 1 328 ? 22.454 2.115 -33.395 1.00 98.31 328 GLY A C 1
ATOM 2342 O O . GLY A 1 328 ? 23.084 3.064 -32.929 1.00 98.31 328 GLY A O 1
ATOM 2343 N N . GLY A 1 329 ? 21.173 1.908 -33.104 1.00 98.50 329 GLY A N 1
ATOM 2344 C CA . GLY A 1 329 ? 20.440 2.694 -32.116 1.00 98.50 329 GLY A CA 1
ATOM 2345 C C . GLY A 1 329 ? 20.831 2.319 -30.689 1.00 98.50 329 GLY A C 1
ATOM 2346 O O . GLY A 1 329 ? 21.192 1.176 -30.423 1.00 98.50 329 GLY A O 1
ATOM 2347 N N . ALA A 1 330 ? 20.756 3.256 -29.747 1.00 98.62 330 ALA A N 1
ATOM 2348 C CA . ALA A 1 330 ? 20.984 2.950 -28.333 1.00 98.62 330 ALA A CA 1
ATOM 2349 C C . ALA A 1 330 ? 19.859 2.070 -27.754 1.00 98.62 330 ALA A C 1
ATOM 2351 O O . ALA A 1 330 ? 18.715 2.155 -28.195 1.00 98.62 330 ALA A O 1
ATOM 2352 N N . GLY A 1 331 ? 20.168 1.239 -26.764 1.00 98.56 331 GLY A N 1
ATOM 2353 C CA . GLY A 1 331 ? 19.164 0.549 -25.959 1.00 98.56 331 GLY A CA 1
ATOM 2354 C C . GLY A 1 331 ? 18.476 1.506 -24.987 1.00 98.56 331 GLY A C 1
ATOM 2355 O O . GLY A 1 331 ? 19.068 2.488 -24.543 1.00 98.56 331 GLY A O 1
ATOM 2356 N N . GLY A 1 332 ? 17.222 1.217 -24.656 1.00 98.62 332 GLY A N 1
ATOM 2357 C CA . GLY A 1 332 ? 16.476 1.929 -23.627 1.00 98.62 332 GLY A CA 1
ATOM 2358 C C . GLY A 1 332 ? 16.906 1.511 -22.223 1.00 98.62 332 GLY A C 1
ATOM 2359 O O . GLY A 1 332 ? 17.345 0.382 -21.995 1.00 98.62 332 GLY A O 1
ATOM 2360 N N . ASN A 1 333 ? 16.747 2.407 -21.257 1.00 98.75 333 ASN A N 1
ATOM 2361 C CA . ASN A 1 333 ? 17.002 2.102 -19.850 1.00 98.75 333 ASN A CA 1
ATOM 2362 C C . ASN A 1 333 ? 15.891 1.212 -19.276 1.00 98.75 333 ASN A C 1
ATOM 2364 O O . ASN A 1 333 ? 14.740 1.295 -19.707 1.00 98.75 333 ASN A O 1
ATOM 2368 N N . GLY A 1 334 ? 16.222 0.386 -18.286 1.00 98.69 334 GLY A N 1
ATOM 2369 C CA . GLY A 1 334 ? 15.219 -0.298 -17.474 1.00 98.69 334 GLY A CA 1
ATOM 2370 C C . GLY A 1 334 ? 14.509 0.679 -16.537 1.00 98.69 334 GLY A C 1
ATOM 2371 O O . GLY A 1 334 ? 15.116 1.638 -16.058 1.00 98.69 334 GLY A O 1
ATOM 2372 N N . GLY A 1 335 ? 13.226 0.444 -16.275 1.00 98.69 335 GLY A N 1
ATOM 2373 C CA . GLY A 1 335 ? 12.460 1.222 -15.306 1.00 98.69 335 GLY A CA 1
ATOM 2374 C C . GLY A 1 335 ? 12.868 0.894 -13.872 1.00 98.69 335 GLY A C 1
ATOM 2375 O O . GLY A 1 335 ? 13.301 -0.221 -13.579 1.00 98.69 335 GLY A O 1
ATOM 2376 N N . THR A 1 336 ? 12.730 1.846 -12.954 1.00 98.75 336 THR A N 1
ATOM 2377 C CA . THR A 1 336 ? 12.983 1.590 -11.528 1.00 98.75 336 THR A CA 1
ATOM 2378 C C . THR A 1 336 ? 11.895 0.690 -10.947 1.00 98.75 336 THR A C 1
ATOM 2380 O O . THR A 1 336 ? 10.737 0.776 -11.356 1.00 98.75 336 THR A O 1
ATOM 2383 N N . GLY A 1 337 ? 12.243 -0.164 -9.988 1.00 98.69 337 GLY A N 1
ATOM 2384 C CA . GLY A 1 337 ? 11.251 -0.849 -9.166 1.00 98.69 337 GLY A CA 1
ATOM 2385 C C . GLY A 1 337 ? 10.554 0.136 -8.227 1.00 98.69 337 GLY A C 1
ATOM 2386 O O . GLY A 1 337 ? 11.141 1.144 -7.834 1.00 98.69 337 GLY A O 1
ATOM 2387 N N . GLY A 1 338 ? 9.296 -0.132 -7.894 1.00 98.62 338 GLY A N 1
ATOM 2388 C CA . GLY A 1 338 ? 8.548 0.645 -6.913 1.00 98.62 338 GLY A CA 1
ATOM 2389 C C . GLY A 1 338 ? 8.953 0.282 -5.488 1.00 98.62 338 GLY A C 1
ATOM 2390 O O . GLY A 1 338 ? 9.300 -0.864 -5.213 1.00 98.62 338 GLY A O 1
ATOM 2391 N N . ASP A 1 339 ? 8.890 1.239 -4.566 1.00 98.62 339 ASP A N 1
ATOM 2392 C CA . ASP A 1 339 ? 9.058 0.959 -3.136 1.00 98.62 339 ASP A CA 1
ATOM 2393 C C . ASP A 1 339 ? 7.902 0.095 -2.605 1.00 98.62 339 ASP A C 1
ATOM 2395 O O . ASP A 1 339 ? 6.791 0.122 -3.139 1.00 98.62 339 ASP A O 1
ATOM 2399 N N . ALA A 1 340 ? 8.136 -0.662 -1.539 1.00 97.81 340 ALA A N 1
ATOM 2400 C CA . ALA A 1 340 ? 7.057 -1.328 -0.820 1.00 97.81 340 ALA A CA 1
ATOM 2401 C C . ALA A 1 340 ? 6.279 -0.350 0.073 1.00 97.81 340 ALA A C 1
ATOM 2403 O O . ALA A 1 340 ? 6.748 0.739 0.413 1.00 97.81 340 ALA A O 1
ATOM 2404 N N . GLY A 1 341 ? 5.082 -0.765 0.476 1.00 97.00 341 GLY A N 1
ATOM 2405 C CA . GLY A 1 341 ? 4.314 -0.079 1.506 1.00 97.00 341 GLY A CA 1
ATOM 2406 C C . GLY A 1 341 ? 4.748 -0.477 2.914 1.00 97.00 341 GLY A C 1
ATOM 2407 O O . GLY A 1 341 ? 5.269 -1.572 3.142 1.00 97.00 341 GLY A O 1
ATOM 2408 N N . ASN A 1 342 ? 4.455 0.384 3.880 1.00 95.69 342 ASN A N 1
ATOM 2409 C CA . ASN A 1 342 ? 4.690 0.136 5.296 1.00 95.69 342 ASN A CA 1
ATOM 2410 C C . ASN A 1 342 ? 3.483 -0.541 5.960 1.00 95.69 342 ASN A C 1
ATOM 2412 O O . ASN A 1 342 ? 2.324 -0.292 5.624 1.00 95.69 342 ASN A O 1
ATOM 2416 N N . GLY A 1 343 ? 3.751 -1.397 6.940 1.00 94.69 343 GLY A N 1
ATOM 2417 C CA . GLY A 1 343 ? 2.746 -1.888 7.869 1.00 94.69 343 GLY A CA 1
ATOM 2418 C C . GLY A 1 343 ? 2.341 -0.802 8.870 1.00 94.69 343 GLY A C 1
ATOM 2419 O O . GLY A 1 343 ? 3.174 -0.024 9.327 1.00 94.69 343 GLY A O 1
ATOM 2420 N N . GLN A 1 344 ? 1.061 -0.769 9.224 1.00 92.88 344 GLN A N 1
ATOM 2421 C CA . GLN A 1 344 ? 0.459 0.126 10.211 1.00 92.88 344 GLN A CA 1
ATOM 2422 C C . GLN A 1 344 ? 0.134 -0.645 11.491 1.00 92.88 344 GLN A C 1
ATOM 2424 O O . GLN A 1 344 ? 0.269 -1.868 11.554 1.00 92.88 344 GLN A O 1
ATOM 2429 N N . ASN A 1 345 ? -0.283 0.051 12.539 1.00 92.31 345 ASN A N 1
ATOM 2430 C CA . ASN A 1 345 ? -0.454 -0.592 13.835 1.00 92.31 345 ASN A CA 1
ATOM 2431 C C . ASN A 1 345 ? -1.716 -1.462 13.917 1.00 92.31 345 ASN A C 1
ATOM 2433 O O . ASN A 1 345 ? -2.786 -1.082 13.437 1.00 92.31 345 ASN A O 1
ATOM 2437 N N . ILE A 1 346 ? -1.591 -2.605 14.596 1.00 94.12 346 ILE A N 1
ATOM 2438 C CA . ILE A 1 346 ? -2.727 -3.410 15.057 1.00 94.12 346 ILE A CA 1
ATOM 2439 C C . ILE A 1 346 ? -2.817 -3.270 16.575 1.00 94.12 346 ILE A C 1
ATOM 2441 O O . ILE A 1 346 ? -1.882 -3.613 17.293 1.00 94.12 346 ILE A O 1
ATOM 2445 N N . TYR A 1 347 ? -3.955 -2.797 17.067 1.00 93.50 347 TYR A N 1
ATOM 2446 C CA . TYR A 1 347 ? -4.312 -2.750 18.479 1.00 93.50 347 TYR A CA 1
ATOM 2447 C C . TYR A 1 347 ? -5.263 -3.898 18.770 1.00 93.50 347 TYR A C 1
ATOM 2449 O O . TYR A 1 347 ? -6.434 -3.829 18.413 1.00 93.50 347 TYR A O 1
ATOM 2457 N N . PHE A 1 348 ? -4.760 -4.962 19.383 1.00 94.25 348 PHE A N 1
ATOM 2458 C CA . PHE A 1 348 ? -5.526 -6.162 19.679 1.00 94.25 348 PHE A CA 1
ATOM 2459 C C . PHE A 1 348 ? -5.732 -6.284 21.186 1.00 94.25 348 PHE A C 1
ATOM 2461 O O . PHE A 1 348 ? -4.809 -6.606 21.934 1.00 94.25 348 PHE A O 1
ATOM 2468 N N . THR A 1 349 ? -6.953 -6.021 21.635 1.00 93.12 349 THR A N 1
ATOM 2469 C CA . THR A 1 349 ? -7.328 -6.054 23.049 1.00 93.12 349 THR A CA 1
ATOM 2470 C C . THR A 1 349 ? -8.362 -7.146 23.274 1.00 93.12 349 THR A C 1
ATOM 2472 O O . THR A 1 349 ? -9.378 -7.170 22.586 1.00 93.12 349 THR A O 1
ATOM 2475 N N . TYR A 1 350 ? -8.133 -8.027 24.245 1.00 93.88 350 TYR A N 1
ATOM 2476 C CA . TYR A 1 350 ? -9.069 -9.087 24.628 1.00 93.88 350 TYR A CA 1
ATOM 2477 C C . TYR A 1 350 ? -9.246 -9.151 26.149 1.00 93.88 350 TYR A C 1
ATOM 2479 O O . TYR A 1 350 ? -8.417 -8.622 26.888 1.00 93.88 350 TYR A O 1
ATOM 2487 N N . GLN A 1 351 ? -10.319 -9.792 26.623 1.00 93.25 351 GLN A N 1
ATOM 2488 C CA . GLN A 1 351 ? -10.607 -9.902 28.063 1.00 93.25 351 GLN A CA 1
ATOM 2489 C C . GLN A 1 351 ? -10.261 -11.267 28.642 1.00 93.25 351 GLN A C 1
ATOM 2491 O O . GLN A 1 351 ? -9.898 -11.380 29.811 1.00 93.25 351 GLN A O 1
ATOM 2496 N N . THR A 1 352 ? -10.436 -12.331 27.862 1.00 94.75 352 THR A N 1
ATOM 2497 C CA . THR A 1 352 ? -10.225 -13.702 28.327 1.00 94.75 352 THR A CA 1
ATOM 2498 C C . THR A 1 352 ? -9.652 -14.561 27.208 1.00 94.75 352 THR A C 1
ATOM 2500 O O . THR A 1 352 ? -10.072 -14.463 26.056 1.00 94.75 352 THR A O 1
ATOM 2503 N N . LEU A 1 353 ? -8.683 -15.408 27.557 1.00 95.00 353 LEU A N 1
ATOM 2504 C CA . LEU A 1 353 ? -8.273 -16.532 26.720 1.00 95.00 353 LEU A CA 1
ATOM 2505 C C . LEU A 1 353 ? -9.132 -17.730 27.117 1.00 95.00 353 LEU A C 1
ATOM 2507 O O . LEU A 1 353 ? -9.118 -18.131 28.281 1.00 95.00 353 LEU A O 1
ATOM 2511 N N . GLY A 1 354 ? -9.906 -18.243 26.167 1.00 92.06 354 GLY A N 1
ATOM 2512 C CA . GLY A 1 354 ? -10.657 -19.481 26.335 1.00 92.06 354 GLY A CA 1
ATOM 2513 C C . GLY A 1 354 ? -9.788 -20.701 26.033 1.00 92.06 354 GLY A C 1
ATOM 2514 O O . GLY A 1 354 ? -8.558 -20.661 26.148 1.00 92.06 354 GLY A O 1
ATOM 2515 N N . ASP A 1 355 ? -10.422 -21.797 25.628 1.00 91.19 355 ASP A N 1
ATOM 2516 C CA . ASP A 1 355 ? -9.745 -23.075 25.409 1.00 91.19 355 ASP A CA 1
ATOM 2517 C C . ASP A 1 355 ? -8.599 -22.955 24.392 1.00 91.19 355 ASP A C 1
ATOM 2519 O O . ASP A 1 355 ? -8.779 -22.520 23.252 1.00 91.19 355 ASP A O 1
ATOM 2523 N N . ASN A 1 356 ? -7.388 -23.339 24.820 1.00 87.75 356 ASN A N 1
ATOM 2524 C CA . ASN A 1 356 ? -6.143 -23.228 24.045 1.00 87.75 356 ASN A CA 1
ATOM 2525 C C . ASN A 1 356 ? -5.880 -21.826 23.453 1.00 87.75 356 ASN A C 1
ATOM 2527 O O . ASN A 1 356 ? -5.146 -21.696 22.470 1.00 87.75 356 ASN A O 1
ATOM 2531 N N . GLY A 1 357 ? -6.479 -20.784 24.040 1.00 90.69 357 GLY A N 1
ATOM 2532 C CA . GLY A 1 357 ? -6.343 -19.404 23.600 1.00 90.69 357 GLY A CA 1
ATOM 2533 C C . GLY A 1 357 ? -4.896 -18.932 23.686 1.00 90.69 357 GLY A C 1
ATOM 2534 O O . GLY A 1 357 ? -4.269 -18.998 24.743 1.00 90.69 357 GLY A O 1
ATOM 2535 N N . SER A 1 358 ? -4.354 -18.429 22.583 1.00 91.94 358 SER A N 1
ATOM 2536 C CA . SER A 1 358 ? -3.084 -17.702 22.577 1.00 91.94 358 SER A CA 1
ATOM 2537 C C . SER A 1 358 ? -3.077 -16.662 21.467 1.00 91.94 358 SER A C 1
ATOM 2539 O O . SER A 1 358 ? -3.788 -16.801 20.476 1.00 91.94 358 SER A O 1
ATOM 2541 N N . VAL A 1 359 ? -2.294 -15.598 21.645 1.00 92.50 359 VAL A N 1
ATOM 2542 C CA . VAL A 1 359 ? -2.132 -14.548 20.635 1.00 92.50 359 VAL A CA 1
ATOM 2543 C C . VAL A 1 359 ? -0.645 -14.319 20.415 1.00 92.50 359 VAL A C 1
ATOM 2545 O O . VAL A 1 359 ? 0.084 -14.066 21.376 1.00 92.50 359 VAL A O 1
ATOM 2548 N N . SER A 1 360 ? -0.184 -14.408 19.171 1.00 91.81 360 SER A N 1
ATOM 2549 C CA . SER A 1 360 ? 1.225 -14.217 18.825 1.00 91.81 360 SER A CA 1
ATOM 2550 C C . SER A 1 360 ? 1.410 -13.405 17.548 1.00 91.81 360 SER A C 1
ATOM 2552 O O . SER A 1 360 ? 0.481 -13.176 16.773 1.00 91.81 360 SER A O 1
ATOM 2554 N N . LEU A 1 361 ? 2.645 -12.961 17.322 1.00 90.75 361 LEU A N 1
ATOM 2555 C CA . LEU A 1 361 ? 3.020 -12.296 16.081 1.00 90.75 361 LEU A CA 1
ATOM 2556 C C . LEU A 1 361 ? 3.169 -13.322 14.957 1.00 90.75 361 LEU A C 1
ATOM 2558 O O . LEU A 1 361 ? 3.729 -14.400 15.153 1.00 90.75 361 LEU A O 1
ATOM 2562 N N . GLY A 1 362 ? 2.660 -12.958 13.790 1.00 87.50 362 GLY A N 1
ATOM 2563 C CA . GLY A 1 362 ? 2.819 -13.686 12.545 1.00 87.50 362 GLY A CA 1
ATOM 2564 C C . GLY A 1 362 ? 4.137 -13.376 11.834 1.00 87.50 362 GLY A C 1
ATOM 2565 O O . GLY A 1 362 ? 4.905 -12.501 12.241 1.00 87.50 362 GLY A O 1
ATOM 2566 N N . VAL A 1 363 ? 4.387 -14.081 10.730 1.00 86.19 363 VAL A N 1
ATOM 2567 C CA . VAL A 1 363 ? 5.574 -13.872 9.883 1.00 86.19 363 VAL A CA 1
ATOM 2568 C C . VAL A 1 363 ? 5.220 -12.948 8.715 1.00 86.19 363 VAL A C 1
ATOM 2570 O O . VAL A 1 363 ? 4.261 -13.256 8.009 1.00 86.19 363 VAL A O 1
ATOM 2573 N N . PRO A 1 364 ? 5.970 -11.856 8.466 1.00 85.00 364 PRO A N 1
ATOM 2574 C CA . PRO A 1 364 ? 5.752 -10.973 7.320 1.00 85.00 364 PRO A CA 1
ATOM 2575 C C . PRO A 1 364 ? 5.708 -11.733 5.989 1.00 85.00 364 PRO A C 1
ATOM 2577 O O . PRO A 1 364 ? 6.597 -12.529 5.695 1.00 85.00 364 PRO A O 1
ATOM 2580 N N . THR A 1 365 ? 4.685 -11.466 5.174 1.00 86.00 365 THR A N 1
ATOM 2581 C CA . THR A 1 365 ? 4.479 -12.115 3.859 1.00 86.00 365 THR A CA 1
ATOM 2582 C C . THR A 1 365 ? 4.586 -11.147 2.677 1.00 86.00 365 THR A C 1
ATOM 2584 O O . THR A 1 365 ? 4.648 -11.588 1.531 1.00 86.00 365 THR A O 1
ATOM 2587 N N . LYS A 1 366 ? 4.625 -9.836 2.945 1.00 91.94 366 LYS A N 1
ATOM 2588 C CA . LYS A 1 366 ? 4.746 -8.750 1.961 1.00 91.94 366 LYS A CA 1
ATOM 2589 C C . LYS A 1 366 ? 5.649 -7.630 2.492 1.00 91.94 366 LYS A C 1
ATOM 2591 O O . LYS A 1 366 ? 6.252 -7.770 3.555 1.00 91.94 366 LYS A O 1
ATOM 2596 N N . GLY A 1 367 ? 5.741 -6.530 1.745 1.00 93.44 367 GLY A N 1
ATOM 2597 C CA . GLY A 1 367 ? 6.549 -5.359 2.084 1.00 93.44 367 GLY A CA 1
ATOM 2598 C C . GLY A 1 367 ? 7.929 -5.373 1.425 1.00 93.44 367 GLY A C 1
ATOM 2599 O O . GLY A 1 367 ? 8.845 -4.702 1.899 1.00 93.44 367 GLY A O 1
ATOM 2600 N N . GLN A 1 368 ? 8.098 -6.130 0.336 1.00 97.00 368 GLN A N 1
ATOM 2601 C CA . GLN A 1 368 ? 9.334 -6.131 -0.447 1.00 97.00 368 GLN A CA 1
ATOM 2602 C C . GLN A 1 368 ? 9.297 -5.066 -1.543 1.00 97.00 368 GLN A C 1
ATOM 2604 O O . GLN A 1 368 ? 8.285 -4.905 -2.225 1.00 97.00 368 GLN A O 1
ATOM 2609 N N . GLY A 1 369 ? 10.406 -4.351 -1.726 1.00 97.75 369 GLY A N 1
ATOM 2610 C CA . GLY A 1 369 ? 10.574 -3.432 -2.846 1.00 97.75 369 GLY A CA 1
ATOM 2611 C C . GLY A 1 369 ? 10.605 -4.178 -4.181 1.00 97.75 369 GLY A C 1
ATOM 2612 O O . GLY A 1 369 ? 11.101 -5.302 -4.276 1.00 97.75 369 GLY A O 1
ATOM 2613 N N . GLY A 1 370 ? 10.078 -3.549 -5.227 1.00 98.38 370 GLY A N 1
ATOM 2614 C CA . GLY A 1 370 ? 10.066 -4.112 -6.569 1.00 98.38 370 GLY A CA 1
ATOM 2615 C C . GLY A 1 370 ? 11.467 -4.175 -7.173 1.00 98.38 370 GLY A C 1
ATOM 2616 O O . GLY A 1 370 ? 12.299 -3.292 -6.966 1.00 98.38 370 GLY A O 1
ATOM 2617 N N . GLN A 1 371 ? 11.740 -5.206 -7.967 1.00 98.50 371 GLN A N 1
ATOM 2618 C CA . GLN A 1 371 ? 12.999 -5.303 -8.702 1.00 98.50 371 GLN A CA 1
ATOM 2619 C C . GLN A 1 371 ? 13.058 -4.252 -9.823 1.00 98.50 371 GLN A C 1
ATOM 2621 O O . GLN A 1 371 ? 12.062 -4.024 -10.506 1.00 98.50 371 GLN A O 1
ATOM 2626 N N . GLY A 1 372 ? 14.218 -3.636 -10.048 1.00 98.44 372 GLY A N 1
ATOM 2627 C CA . GLY A 1 372 ? 14.460 -2.778 -11.208 1.00 98.44 372 GLY A CA 1
ATOM 2628 C C . GLY A 1 372 ? 14.479 -3.563 -12.524 1.00 98.44 372 GLY A C 1
ATOM 2629 O O . GLY A 1 372 ? 14.917 -4.713 -12.581 1.00 98.44 372 GLY A O 1
ATOM 2630 N N . GLY A 1 373 ? 14.010 -2.934 -13.599 1.00 98.56 373 GLY A N 1
ATOM 2631 C CA . GLY A 1 373 ? 13.956 -3.538 -14.924 1.00 98.56 373 GLY A CA 1
ATOM 2632 C C . GLY A 1 373 ? 15.336 -3.702 -15.557 1.00 98.56 373 GLY A C 1
ATOM 2633 O O . GLY A 1 373 ? 16.239 -2.888 -15.359 1.00 98.56 373 GLY A O 1
ATOM 2634 N N . ALA A 1 374 ? 15.512 -4.743 -16.369 1.00 98.56 374 ALA A N 1
ATOM 2635 C CA . ALA A 1 374 ? 16.735 -4.911 -17.151 1.00 98.56 374 ALA A CA 1
ATOM 2636 C C . ALA A 1 374 ? 16.888 -3.797 -18.204 1.00 98.56 374 ALA A C 1
ATOM 2638 O O . ALA A 1 374 ? 15.899 -3.266 -18.710 1.00 98.56 374 ALA A O 1
ATOM 2639 N N . ALA A 1 375 ? 18.128 -3.466 -18.561 1.00 98.31 375 ALA A N 1
ATOM 2640 C CA . ALA A 1 375 ? 18.414 -2.564 -19.672 1.00 98.31 375 ALA A CA 1
ATOM 2641 C C . ALA A 1 375 ? 18.147 -3.216 -21.034 1.00 98.31 375 ALA A C 1
ATOM 2643 O O . ALA A 1 375 ? 18.327 -4.423 -21.198 1.00 98.31 375 ALA A O 1
ATOM 2644 N N . GLY A 1 376 ? 17.817 -2.392 -22.025 1.00 98.50 376 GLY A N 1
ATOM 2645 C CA . GLY A 1 376 ? 17.851 -2.777 -23.427 1.00 98.50 376 GLY A CA 1
ATOM 2646 C C . GLY A 1 376 ? 19.279 -2.794 -23.969 1.00 98.50 376 GLY A C 1
ATOM 2647 O O . GLY A 1 376 ? 20.110 -1.948 -23.628 1.00 98.50 376 GLY A O 1
ATOM 2648 N N . ASN A 1 377 ? 19.565 -3.737 -24.858 1.00 98.50 377 ASN A N 1
ATOM 2649 C CA . ASN A 1 377 ? 20.839 -3.791 -25.566 1.00 98.50 377 ASN A CA 1
ATOM 2650 C C . ASN A 1 377 ? 20.907 -2.702 -26.644 1.00 98.50 377 ASN A C 1
ATOM 2652 O O . ASN A 1 377 ? 19.891 -2.334 -27.235 1.00 98.50 377 ASN A O 1
ATOM 2656 N N . GLY A 1 378 ? 22.111 -2.217 -26.944 1.00 98.19 378 GLY A N 1
ATOM 2657 C CA . GLY A 1 378 ? 22.340 -1.383 -28.120 1.00 98.19 378 GLY A CA 1
ATOM 2658 C C . GLY A 1 378 ? 22.208 -2.184 -29.418 1.00 98.19 378 GLY A C 1
ATOM 2659 O O . GLY A 1 378 ? 22.507 -3.377 -29.462 1.00 98.19 378 GLY A O 1
ATOM 2660 N N . GLY A 1 379 ? 21.758 -1.526 -30.481 1.00 98.31 379 GLY A N 1
ATOM 2661 C CA . GLY A 1 379 ? 21.668 -2.107 -31.813 1.00 98.31 379 GLY A CA 1
ATOM 2662 C C . GLY A 1 379 ? 23.044 -2.277 -32.450 1.00 98.31 379 GLY A C 1
ATOM 2663 O O . GLY A 1 379 ? 23.958 -1.485 -32.224 1.00 98.31 379 GLY A O 1
ATOM 2664 N N . ASN A 1 380 ? 23.203 -3.293 -33.291 1.00 98.25 380 ASN A N 1
ATOM 2665 C CA . ASN A 1 380 ? 24.444 -3.487 -34.041 1.00 98.25 380 ASN A CA 1
ATOM 2666 C C . ASN A 1 380 ? 24.607 -2.409 -35.123 1.00 98.25 380 ASN A C 1
ATOM 2668 O O . ASN A 1 380 ? 23.621 -1.945 -35.693 1.00 98.25 380 ASN A O 1
ATOM 2672 N N . GLY A 1 381 ? 25.845 -2.039 -35.448 1.00 97.62 381 GLY A N 1
ATOM 2673 C CA . GLY A 1 381 ? 26.129 -1.184 -36.601 1.00 97.62 381 GLY A CA 1
ATOM 2674 C C . GLY A 1 381 ? 25.876 -1.901 -37.929 1.00 97.62 381 GLY A C 1
ATOM 2675 O O . GLY A 1 381 ? 26.021 -3.120 -38.034 1.00 97.62 381 GLY A O 1
ATOM 2676 N N . GLY A 1 382 ? 25.505 -1.140 -38.955 1.00 98.00 382 GLY A N 1
ATOM 2677 C CA . GLY A 1 382 ? 25.323 -1.644 -40.310 1.00 98.00 382 GLY A CA 1
ATOM 2678 C C . GLY A 1 382 ? 26.652 -1.973 -40.988 1.00 98.00 382 GLY A C 1
ATOM 2679 O O . GLY A 1 382 ? 27.690 -1.379 -40.693 1.00 98.00 382 GLY A O 1
ATOM 2680 N N . GLN A 1 383 ? 26.631 -2.908 -41.933 1.00 97.94 383 GLN A N 1
ATOM 2681 C CA . GLN A 1 383 ? 27.809 -3.233 -42.743 1.00 97.94 383 GLN A CA 1
ATOM 2682 C C . GLN A 1 383 ? 28.099 -2.118 -43.761 1.00 97.94 383 GLN A C 1
ATOM 2684 O O . GLN A 1 383 ? 27.163 -1.541 -44.307 1.00 97.94 383 GLN A O 1
ATOM 2689 N N . GLY A 1 384 ? 29.365 -1.813 -44.044 1.00 96.25 384 GLY A N 1
ATOM 2690 C CA . GLY A 1 384 ? 29.765 -0.841 -45.066 1.00 96.25 384 GLY A CA 1
ATOM 2691 C C . GLY A 1 384 ? 31.272 -0.595 -45.097 1.00 96.25 384 GLY A C 1
ATOM 2692 O O . GLY A 1 384 ? 32.035 -1.307 -44.447 1.00 96.25 384 GLY A O 1
ATOM 2693 N N . ASN A 1 385 ? 31.718 0.436 -45.821 1.00 95.81 385 ASN A N 1
ATOM 2694 C CA . ASN A 1 385 ? 33.136 0.805 -45.866 1.00 95.81 385 ASN A CA 1
ATOM 2695 C C . ASN A 1 385 ? 33.393 2.253 -45.387 1.00 95.81 385 ASN A C 1
ATOM 2697 O O . ASN A 1 385 ? 33.334 3.188 -46.194 1.00 95.81 385 ASN A O 1
ATOM 2701 N N . PRO A 1 386 ? 33.685 2.464 -44.084 1.00 96.56 386 PRO A N 1
ATOM 2702 C CA . PRO A 1 386 ? 33.710 1.467 -43.000 1.00 96.56 386 PRO A CA 1
ATOM 2703 C C . PRO A 1 386 ? 32.310 1.037 -42.516 1.00 96.56 386 PRO A C 1
ATOM 2705 O O . PRO A 1 386 ? 31.296 1.654 -42.860 1.00 96.56 386 PRO A O 1
ATOM 2708 N N . ASN A 1 387 ? 32.268 -0.012 -41.685 1.00 97.56 387 ASN A N 1
ATOM 2709 C CA . ASN A 1 387 ? 31.074 -0.417 -40.939 1.00 97.56 387 ASN A CA 1
ATOM 2710 C C . ASN A 1 387 ? 30.611 0.701 -39.991 1.00 97.56 387 ASN A C 1
ATOM 2712 O O . ASN A 1 387 ? 31.417 1.506 -39.515 1.00 97.56 387 ASN A O 1
ATOM 2716 N N . GLY A 1 388 ? 29.316 0.713 -39.684 1.00 96.62 388 GLY A N 1
ATOM 2717 C CA . GLY A 1 388 ? 28.773 1.521 -38.600 1.00 96.62 388 GLY A CA 1
ATOM 2718 C C . GLY A 1 388 ? 29.193 0.979 -37.232 1.00 96.62 388 GLY A C 1
ATOM 2719 O O . GLY A 1 388 ? 29.485 -0.208 -37.080 1.00 96.62 388 GLY A O 1
ATOM 2720 N N . GLY A 1 389 ? 29.215 1.849 -36.227 1.00 97.06 389 GLY A N 1
ATOM 2721 C CA . GLY A 1 389 ? 29.372 1.462 -34.827 1.00 97.06 389 GLY A CA 1
ATOM 2722 C C . GLY A 1 389 ? 28.062 0.937 -34.235 1.00 97.06 389 GLY A C 1
ATOM 2723 O O . GLY A 1 389 ? 26.973 1.231 -34.732 1.00 97.06 389 GLY A O 1
ATOM 2724 N N . GLY A 1 390 ? 28.170 0.130 -33.179 1.00 97.12 390 GLY A N 1
ATOM 2725 C CA . GLY A 1 390 ? 27.014 -0.292 -32.389 1.00 97.12 390 GLY A CA 1
ATOM 2726 C C . GLY A 1 390 ? 26.487 0.833 -31.497 1.00 97.12 390 GLY A C 1
ATOM 2727 O O . GLY A 1 390 ? 27.219 1.759 -31.147 1.00 97.12 390 GLY A O 1
ATOM 2728 N N . GLY A 1 391 ? 25.217 0.738 -31.116 1.00 97.56 391 GLY A N 1
ATOM 2729 C CA . GLY A 1 391 ? 24.626 1.589 -30.095 1.00 97.56 391 GLY A CA 1
ATOM 2730 C C . GLY A 1 391 ? 25.083 1.191 -28.691 1.00 97.56 391 GLY A C 1
ATOM 2731 O O . GLY A 1 391 ? 25.467 0.047 -28.442 1.00 97.56 391 GLY A O 1
ATOM 2732 N N . ALA A 1 392 ? 25.017 2.134 -27.754 1.00 98.25 392 ALA A N 1
ATOM 2733 C CA . ALA A 1 392 ? 25.236 1.842 -26.341 1.00 98.25 392 ALA A CA 1
ATOM 2734 C C . ALA A 1 392 ? 24.053 1.047 -25.764 1.00 98.25 392 ALA A C 1
ATOM 2736 O O . ALA A 1 392 ? 22.909 1.271 -26.159 1.00 98.25 392 ALA A O 1
ATOM 2737 N N . ALA A 1 393 ? 24.316 0.137 -24.825 1.00 98.12 393 ALA A N 1
ATOM 2738 C CA . ALA A 1 393 ? 23.260 -0.452 -24.006 1.00 98.12 393 ALA A CA 1
ATOM 2739 C C . ALA A 1 393 ? 22.686 0.596 -23.039 1.00 98.12 393 ALA A C 1
ATOM 2741 O O . ALA A 1 393 ? 23.381 1.542 -22.660 1.00 98.12 393 ALA A O 1
ATOM 2742 N N . GLY A 1 394 ? 21.430 0.413 -22.639 1.00 98.25 394 GLY A N 1
ATOM 2743 C CA . GLY A 1 394 ? 20.828 1.210 -21.577 1.00 98.25 394 GLY A CA 1
ATOM 2744 C C . GLY A 1 394 ? 21.391 0.858 -20.198 1.00 98.25 394 GLY A C 1
ATOM 2745 O O . GLY A 1 394 ? 22.202 -0.058 -20.034 1.00 98.25 394 GLY A O 1
ATOM 2746 N N . THR A 1 395 ? 20.913 1.558 -19.175 1.00 98.62 395 THR A N 1
ATOM 2747 C CA . THR A 1 395 ? 21.217 1.255 -17.771 1.00 98.62 395 THR A CA 1
ATOM 2748 C C . THR A 1 395 ? 20.093 0.438 -17.131 1.00 98.62 395 THR A C 1
ATOM 2750 O O . THR A 1 395 ? 18.922 0.750 -17.371 1.00 98.62 395 THR A O 1
ATOM 2753 N N . PRO A 1 396 ? 20.393 -0.589 -16.313 1.00 98.50 396 PRO A N 1
ATOM 2754 C CA . PRO A 1 396 ? 19.371 -1.274 -15.526 1.00 98.50 396 PRO A CA 1
ATOM 2755 C C . PRO A 1 396 ? 18.686 -0.319 -14.545 1.00 98.50 396 PRO A C 1
ATOM 2757 O O . PRO A 1 396 ? 19.296 0.643 -14.074 1.00 98.50 396 PRO A O 1
ATOM 2760 N N . GLY A 1 397 ? 17.427 -0.602 -14.229 1.00 98.38 397 GLY A N 1
ATOM 2761 C CA . GLY A 1 397 ? 16.691 0.097 -13.187 1.00 98.38 397 GLY A CA 1
ATOM 2762 C C . GLY A 1 397 ? 17.201 -0.259 -11.793 1.00 98.38 397 GLY A C 1
ATOM 2763 O O . GLY A 1 397 ? 17.731 -1.345 -11.560 1.00 98.38 397 GLY A O 1
ATOM 2764 N N . VAL A 1 398 ? 17.010 0.657 -10.848 1.00 98.56 398 VAL A N 1
ATOM 2765 C CA . VAL A 1 398 ? 17.302 0.427 -9.427 1.00 98.56 398 VAL A CA 1
ATOM 2766 C C . VAL A 1 398 ? 16.117 -0.293 -8.774 1.00 98.56 398 VAL A C 1
ATOM 2768 O O . VAL A 1 398 ? 14.971 -0.058 -9.160 1.00 98.56 398 VAL A O 1
ATOM 2771 N N . ASN A 1 399 ? 16.385 -1.174 -7.808 1.00 98.50 399 ASN A N 1
ATOM 2772 C CA . ASN A 1 399 ? 15.343 -1.809 -6.996 1.00 98.50 399 ASN A CA 1
ATOM 2773 C C . ASN A 1 399 ? 14.673 -0.786 -6.068 1.00 98.50 399 ASN A C 1
ATOM 2775 O O . ASN A 1 399 ? 15.327 0.140 -5.590 1.00 98.50 399 ASN A O 1
ATOM 2779 N N . GLY A 1 400 ? 13.392 -0.990 -5.776 1.00 98.31 400 GLY A N 1
ATOM 2780 C CA . GLY A 1 400 ? 12.692 -0.245 -4.738 1.00 98.31 400 GLY A CA 1
ATOM 2781 C C . GLY A 1 400 ? 13.141 -0.648 -3.335 1.00 98.31 400 GLY A C 1
ATOM 2782 O O . GLY A 1 400 ? 13.740 -1.705 -3.120 1.00 98.31 400 GLY A O 1
ATOM 2783 N N . ASN A 1 401 ? 12.824 0.199 -2.365 1.00 98.38 401 ASN A N 1
ATOM 2784 C CA . ASN A 1 401 ? 13.098 -0.044 -0.957 1.00 98.38 401 ASN A CA 1
ATOM 2785 C C . ASN A 1 401 ? 12.041 -0.966 -0.341 1.00 98.38 401 ASN A C 1
ATOM 2787 O O . ASN A 1 401 ? 10.865 -0.921 -0.705 1.00 98.38 401 ASN A O 1
ATOM 2791 N N . ASN A 1 402 ? 12.459 -1.779 0.628 1.00 97.56 402 ASN A N 1
ATOM 2792 C CA . ASN A 1 402 ? 11.529 -2.553 1.447 1.00 97.56 402 ASN A CA 1
ATOM 2793 C C . ASN A 1 402 ? 10.761 -1.632 2.401 1.00 97.56 402 ASN A C 1
ATOM 2795 O O . ASN A 1 402 ? 11.307 -0.643 2.893 1.00 97.56 402 ASN A O 1
ATOM 2799 N N . GLY A 1 403 ? 9.518 -2.002 2.690 1.00 95.81 403 GLY A N 1
ATOM 2800 C CA . GLY A 1 403 ? 8.704 -1.348 3.704 1.00 95.81 403 GLY A CA 1
ATOM 2801 C C . GLY A 1 403 ? 9.066 -1.808 5.113 1.00 95.81 403 GLY A C 1
ATOM 2802 O O . GLY A 1 403 ? 9.726 -2.831 5.318 1.00 95.81 403 GLY A O 1
ATOM 2803 N N . THR A 1 404 ? 8.611 -1.057 6.108 1.00 95.00 404 THR A N 1
ATOM 2804 C CA . THR A 1 404 ? 8.706 -1.452 7.517 1.00 95.00 404 THR A CA 1
ATOM 2805 C C . THR A 1 404 ? 7.489 -2.273 7.923 1.00 95.00 404 THR A C 1
ATOM 2807 O O . THR A 1 404 ? 6.377 -1.975 7.499 1.00 95.00 404 THR A O 1
ATOM 2810 N N . ASN A 1 405 ? 7.657 -3.273 8.787 1.00 91.12 405 ASN A N 1
ATOM 2811 C CA . ASN A 1 405 ? 6.511 -3.967 9.381 1.00 91.12 405 ASN A CA 1
ATOM 2812 C C . ASN A 1 405 ? 5.755 -3.047 10.346 1.00 91.12 405 ASN A C 1
ATOM 2814 O O . ASN A 1 405 ? 6.356 -2.180 10.983 1.00 91.12 405 ASN A O 1
ATOM 2818 N N . GLY A 1 406 ? 4.449 -3.268 10.475 1.00 91.12 406 GLY A N 1
ATOM 2819 C CA . GLY A 1 406 ? 3.624 -2.576 11.457 1.00 91.12 406 GLY A CA 1
ATOM 2820 C C . GLY A 1 406 ? 3.848 -3.126 12.861 1.00 91.12 406 GLY A C 1
ATOM 2821 O O . GLY A 1 406 ? 4.278 -4.271 13.033 1.00 91.12 406 GLY A O 1
ATOM 2822 N N . THR A 1 407 ? 3.531 -2.324 13.876 1.00 91.25 407 THR A N 1
ATOM 2823 C CA . THR A 1 407 ? 3.609 -2.776 15.270 1.00 91.25 407 THR A CA 1
ATOM 2824 C C . THR A 1 407 ? 2.282 -3.394 15.696 1.00 91.25 407 THR A C 1
ATOM 2826 O O . THR A 1 407 ? 1.215 -2.830 15.459 1.00 91.25 407 THR A O 1
ATOM 2829 N N . VAL A 1 408 ? 2.333 -4.552 16.349 1.00 91.69 408 VAL A N 1
ATOM 2830 C CA . VAL A 1 408 ? 1.150 -5.204 16.920 1.00 91.69 408 VAL A CA 1
ATOM 2831 C C . VAL A 1 408 ? 1.199 -5.062 18.439 1.00 91.69 408 VAL A C 1
ATOM 2833 O O . VAL A 1 408 ? 2.130 -5.542 19.084 1.00 91.69 408 VAL A O 1
ATOM 2836 N N . TYR A 1 409 ? 0.185 -4.417 19.007 1.00 91.06 409 TYR A N 1
ATOM 2837 C CA . TYR A 1 409 ? -0.007 -4.257 20.444 1.00 91.06 409 TYR A CA 1
ATOM 2838 C C . TYR A 1 409 ? -1.045 -5.269 20.919 1.00 91.06 409 TYR A C 1
ATOM 2840 O O . TYR A 1 409 ? -2.207 -5.183 20.527 1.00 91.06 409 TYR A O 1
ATOM 2848 N N . ILE A 1 410 ? -0.628 -6.223 21.752 1.00 91.38 410 ILE A N 1
ATOM 2849 C CA . ILE A 1 410 ? -1.490 -7.281 22.294 1.00 91.38 410 ILE A CA 1
ATOM 2850 C C . ILE A 1 410 ? -1.748 -6.979 23.768 1.00 91.38 410 ILE A C 1
ATOM 2852 O O . ILE A 1 410 ? -0.810 -6.980 24.564 1.00 91.38 410 ILE A O 1
ATOM 2856 N N . ASN A 1 411 ? -3.008 -6.752 24.136 1.00 89.81 411 ASN A N 1
ATOM 2857 C CA . ASN A 1 411 ? -3.383 -6.323 25.481 1.00 89.81 411 ASN A CA 1
ATOM 2858 C C . ASN A 1 411 ? -4.454 -7.245 26.069 1.00 89.81 411 ASN A C 1
ATOM 2860 O O . ASN A 1 411 ? -5.545 -7.376 25.515 1.00 89.81 411 ASN A O 1
ATOM 2864 N N . ASN A 1 412 ? -4.150 -7.852 27.217 1.00 89.44 412 ASN A N 1
ATOM 2865 C CA . ASN A 1 412 ? -5.143 -8.540 28.034 1.00 89.44 412 ASN A CA 1
ATOM 2866 C C . ASN A 1 412 ? -5.707 -7.545 29.052 1.00 89.44 412 ASN A C 1
ATOM 2868 O O . ASN A 1 412 ? -4.988 -7.107 29.952 1.00 89.44 412 ASN A O 1
ATOM 2872 N N . VAL A 1 413 ? -6.979 -7.191 28.905 1.00 84.69 413 VAL A N 1
ATOM 2873 C CA . VAL A 1 413 ? -7.692 -6.268 29.791 1.00 84.69 413 VAL A CA 1
ATOM 2874 C C . VAL A 1 413 ? -8.886 -7.018 30.389 1.00 84.69 413 VAL A C 1
ATOM 2876 O O . VAL A 1 413 ? -9.995 -6.926 29.854 1.00 84.69 413 VAL A O 1
ATOM 2879 N N . PRO A 1 414 ? -8.678 -7.795 31.472 1.00 77.62 414 PRO A N 1
ATOM 2880 C CA . PRO A 1 414 ? -9.758 -8.501 32.151 1.00 77.62 414 PRO A CA 1
ATOM 2881 C C . PRO A 1 414 ? -10.830 -7.524 32.638 1.00 77.62 414 PRO A C 1
ATOM 2883 O O . PRO A 1 414 ? -10.522 -6.384 32.997 1.00 77.62 414 PRO A O 1
ATOM 2886 N N . GLN A 1 415 ? -12.088 -7.966 32.684 1.00 67.12 415 GLN A N 1
ATOM 2887 C CA . GLN A 1 415 ? -13.105 -7.206 33.410 1.00 67.12 415 GLN A CA 1
ATOM 2888 C C . GLN A 1 415 ? -12.806 -7.278 34.912 1.00 67.12 415 GLN A C 1
ATOM 2890 O O . GLN A 1 415 ? -12.498 -8.355 35.429 1.00 67.12 415 GLN A O 1
ATOM 2895 N N . GLY A 1 416 ? -12.847 -6.117 35.567 1.00 54.19 416 GLY A N 1
ATOM 2896 C CA . GLY A 1 416 ? -12.807 -6.002 37.025 1.00 54.19 416 GLY A CA 1
ATOM 2897 C C . GLY A 1 416 ? -14.140 -6.334 37.674 1.00 54.19 416 GLY A C 1
ATOM 2898 O O . GLY A 1 416 ? -15.173 -6.272 36.966 1.00 54.19 416 GLY A O 1
#

Organism: NCBI:txid1967502

Sequence (416 aa):
MNTQQIRTQFMSRFQISDDIVHKETITTANGATYISAHPDDQSVVKPTFVTIPSIDDFKEFGGNPDELYATNQLSVHHAPLTEWNASRTEVPYSELTTQEKADLCHAYQTYIYGHSQTVQSYKEALQKHYFPTQLAVMAAQDVVVTPGNPLILAGNGDQPTTFSFGTITIQPGGQIISQANATLLVDNLVQQTSAALDQEQPMNNFVSLGADGQNGAAGGNGGNGNPGSQGSSGSDGKSSCDTQAGQGNTGGTGNGGSNGGNGSRGSDSQVVRATLTVVEGPVTLMSCGGNGGTGGTGGNGGAGGVGGNGGSATTYCSAGSQGKGGQGGAGGNGGTGGDAGNGQNIYFTYQTLGDNGSVSLGVPTKGQGGQGGAAGNGGNGGQGNPNGGGGAAGTPGVNGNNGTNGTVYINNVPQG